Protein AF-0000000087188095 (afdb_homodimer)

pLDDT: mean 81.08, std 17.06, range [20.14, 97.31]

Solvent-accessible surface area (backbone atoms only — not comparable to full-atom values): 29429 Å² total; per-residue (Å²): 115,52,36,64,60,41,27,48,55,49,52,58,40,31,33,70,36,54,30,59,81,75,75,38,72,69,64,67,60,100,71,75,68,60,74,19,44,49,57,60,53,50,11,58,77,67,73,46,59,82,58,52,44,48,28,51,37,66,54,68,40,81,69,65,54,66,68,58,52,48,52,50,35,56,74,51,63,51,51,50,60,52,43,34,49,51,24,37,37,60,65,69,36,66,58,95,58,65,79,45,58,56,45,58,49,39,41,40,52,45,46,42,55,52,36,62,30,34,73,43,29,26,37,30,24,39,67,74,30,34,56,72,45,65,19,72,55,41,41,48,40,35,80,85,62,60,72,64,64,32,54,60,51,35,66,72,66,36,70,66,30,56,63,30,33,38,54,31,76,76,61,42,40,51,47,49,48,22,48,52,52,52,45,40,69,68,39,74,80,39,62,69,49,50,52,45,50,54,53,37,58,68,33,85,65,54,11,60,48,53,71,72,51,44,55,84,41,79,73,54,46,41,47,71,41,47,31,33,31,57,80,73,39,55,20,34,26,27,37,40,48,23,27,35,62,59,39,77,67,19,36,36,40,37,35,48,74,41,74,42,91,73,73,81,78,82,52,84,69,78,76,64,85,121,115,50,38,65,60,40,27,49,55,49,52,58,39,31,33,70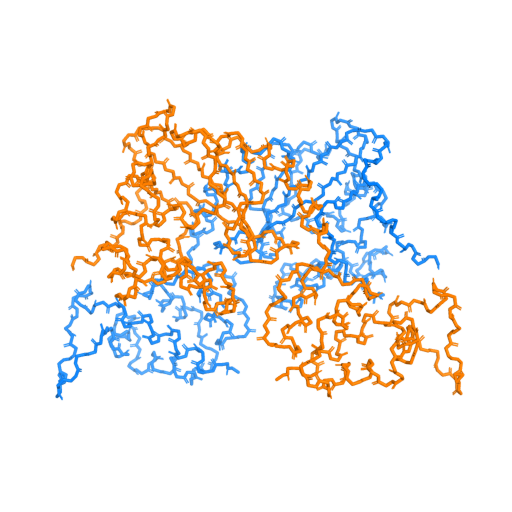,37,54,30,57,80,73,77,38,75,67,63,68,60,102,72,74,67,60,77,21,44,49,56,60,54,49,13,57,77,66,72,45,60,83,59,53,45,49,28,52,36,65,55,68,40,81,68,66,54,66,68,57,53,48,52,50,34,57,75,51,61,51,50,50,61,52,42,34,47,52,25,38,38,61,64,68,37,69,58,94,60,66,80,46,60,57,45,58,49,43,41,36,51,46,48,40,55,52,37,62,29,34,74,44,29,24,38,30,23,39,67,74,30,34,54,73,46,65,20,71,56,41,41,48,41,35,80,85,61,61,72,65,65,31,53,60,51,34,66,70,65,36,71,66,31,56,62,29,33,39,54,31,77,76,63,41,41,52,47,49,48,24,48,54,52,51,45,40,68,70,38,73,83,41,64,67,49,48,51,44,51,53,55,36,59,67,32,86,64,52,12,60,48,53,69,73,51,50,56,81,40,78,72,53,47,39,47,71,42,47,32,32,32,57,81,74,40,53,19,34,27,26,37,39,48,24,28,36,62,58,39,77,68,18,36,37,40,37,35,49,75,41,73,42,89,72,73,80,77,82,52,86,68,76,78,65,84,119

Organism: Streptomyces mobaraensis (NCBI:txid35621)

Radius of gyration: 25.19 Å; Cα contacts (8 Å, |Δi|>4): 922; chains: 2; bounding box: 57×77×53 Å

Structure (mmCIF, N/CA/C/O backbone):
data_AF-0000000087188095-model_v1
#
loop_
_entity.id
_entity.type
_entity.pdbx_description
1 polymer 'Helix-turn-helix domain-containing protein'
#
loop_
_atom_site.group_PDB
_atom_site.id
_atom_site.type_symbol
_atom_site.label_atom_id
_atom_site.label_alt_id
_atom_site.label_comp_id
_atom_site.label_asym_id
_atom_site.label_entity_id
_atom_site.label_seq_id
_atom_site.pdbx_PDB_ins_code
_atom_site.Cartn_x
_atom_site.Cartn_y
_atom_site.Cartn_z
_atom_site.occupancy
_atom_site.B_iso_or_equiv
_atom_site.auth_seq_id
_atom_site.auth_comp_id
_atom_site.auth_asym_id
_atom_site.auth_atom_id
_atom_site.pdbx_PDB_model_num
ATOM 1 N N . MET A 1 1 ? -26.609 0.794 -3.221 1 51.75 1 MET A N 1
ATOM 2 C CA . MET A 1 1 ? -25.969 2.109 -3.248 1 51.75 1 MET A CA 1
ATOM 3 C C . MET A 1 1 ? -25.844 2.68 -1.841 1 51.75 1 MET A C 1
ATOM 5 O O . MET A 1 1 ? -26.781 2.639 -1.06 1 51.75 1 MET A O 1
ATOM 9 N N . ASP A 1 2 ? -24.75 2.74 -1.263 1 64 2 ASP A N 1
ATOM 10 C CA . ASP A 1 2 ? -24.688 3.281 0.091 1 64 2 ASP A CA 1
ATOM 11 C C . ASP A 1 2 ? -24.953 4.785 0.093 1 64 2 ASP A C 1
ATOM 13 O O . ASP A 1 2 ? -24.016 5.582 0.139 1 64 2 ASP A O 1
ATOM 17 N N . LYS A 1 3 ? -26.234 5.16 -0.01 1 77.69 3 LYS A N 1
ATOM 18 C CA . LYS A 1 3 ? -26.703 6.539 -0.103 1 77.69 3 LYS A CA 1
ATOM 19 C C . LYS A 1 3 ? -26.266 7.355 1.108 1 77.69 3 LYS A C 1
ATOM 21 O O . LYS A 1 3 ? -25.859 8.516 0.97 1 77.69 3 LYS A O 1
ATOM 26 N N . GLY A 1 4 ? -26.344 6.625 2.184 1 79.69 4 GLY A N 1
ATOM 27 C CA . GLY A 1 4 ? -25.938 7.301 3.406 1 79.69 4 GLY A CA 1
ATOM 28 C C . GLY A 1 4 ? -24.469 7.68 3.424 1 79.69 4 GLY A C 1
ATOM 29 O O . GLY A 1 4 ? -24.125 8.789 3.811 1 79.69 4 GLY A O 1
ATOM 30 N N . ALA A 1 5 ? -23.703 6.762 3.039 1 77.5 5 ALA A N 1
ATOM 31 C CA . ALA A 1 5 ? -22.266 7.012 3.004 1 77.5 5 ALA A CA 1
ATOM 32 C C . ALA A 1 5 ? -21.922 8.109 1.997 1 77.5 5 ALA A C 1
ATOM 34 O O . ALA A 1 5 ? -21.062 8.953 2.256 1 77.5 5 ALA A O 1
ATOM 35 N N . LEU A 1 6 ? -22.609 8.07 0.875 1 87 6 LEU A N 1
ATOM 36 C CA . LEU A 1 6 ? -22.406 9.086 -0.149 1 87 6 LEU A CA 1
ATOM 37 C C . LEU A 1 6 ? -22.766 10.469 0.388 1 87 6 LEU A C 1
ATOM 39 O O . LEU A 1 6 ? -21.984 11.414 0.26 1 87 6 LEU A O 1
ATOM 43 N N . GLN A 1 7 ? -23.906 10.539 0.985 1 87.25 7 GLN A N 1
ATOM 44 C CA . GLN A 1 7 ? -24.391 11.805 1.529 1 87.25 7 GLN A CA 1
ATOM 45 C C . GLN A 1 7 ? -23.453 12.344 2.598 1 87.25 7 GLN A C 1
ATOM 47 O O . GLN A 1 7 ? -23.156 13.539 2.629 1 87.25 7 GLN A O 1
ATOM 52 N N . TRP A 1 8 ? -23.031 11.477 3.359 1 80 8 TRP A N 1
ATOM 53 C CA . TRP A 1 8 ? -22.109 11.875 4.41 1 80 8 TRP A CA 1
ATOM 54 C C . TRP A 1 8 ? -20.812 12.43 3.816 1 80 8 TRP A C 1
ATOM 56 O O . TRP A 1 8 ? -20.359 13.508 4.211 1 80 8 TRP A O 1
ATOM 66 N N . LEU A 1 9 ? -20.266 11.766 2.895 1 83.88 9 LEU A N 1
ATOM 67 C CA . LEU A 1 9 ? -19.016 12.172 2.262 1 83.88 9 LEU A CA 1
ATOM 68 C C . LEU A 1 9 ? -19.156 13.555 1.626 1 83.88 9 LEU A C 1
ATOM 70 O O . LEU A 1 9 ? -18.328 14.438 1.854 1 83.88 9 LEU A O 1
ATOM 74 N N . LEU A 1 10 ? -20.188 13.742 0.875 1 91.31 10 LEU A N 1
ATOM 75 C CA . LEU A 1 10 ? -20.391 14.977 0.12 1 91.31 10 LEU A CA 1
ATOM 76 C C . LEU A 1 10 ? -20.734 16.125 1.051 1 91.31 10 LEU A C 1
ATOM 78 O O . LEU A 1 10 ? -20.188 17.234 0.904 1 91.31 10 LEU A O 1
ATOM 82 N N . ARG A 1 11 ? -21.516 15.875 2.055 1 85.94 11 ARG A N 1
ATOM 83 C CA . ARG A 1 11 ? -21.922 16.906 3.002 1 85.94 11 ARG A CA 1
ATOM 84 C C . ARG A 1 11 ? -20.734 17.375 3.838 1 85.94 11 ARG A C 1
ATOM 86 O O . ARG A 1 11 ? -20.547 18.578 4.047 1 85.94 11 ARG A O 1
ATOM 93 N N . GLU A 1 12 ? -20 16.453 4.262 1 79.38 12 GLU A N 1
ATOM 94 C CA . GLU A 1 12 ? -18.844 16.781 5.082 1 79.38 12 GLU A CA 1
ATOM 95 C C . GLU A 1 12 ? -17.844 17.625 4.305 1 79.38 12 GLU A C 1
ATOM 97 O O . GLU A 1 12 ? -17.25 18.562 4.852 1 79.38 12 GLU A O 1
ATOM 102 N N . ARG A 1 13 ? -17.734 17.312 3.07 1 84.44 13 ARG A N 1
ATOM 103 C CA . ARG A 1 13 ? -16.734 18 2.271 1 84.44 13 ARG A CA 1
ATOM 104 C C . ARG A 1 13 ? -17.203 19.391 1.873 1 84.44 13 ARG A C 1
ATOM 106 O O . ARG A 1 13 ? -16.422 20.344 1.879 1 84.44 13 ARG A O 1
ATOM 113 N N . ARG A 1 14 ? -18.406 19.5 1.508 1 88.25 14 ARG A N 1
ATOM 114 C CA . ARG A 1 14 ? -18.828 20.844 1.085 1 88.25 14 ARG A CA 1
ATOM 115 C C . ARG A 1 14 ? -18.922 21.781 2.275 1 88.25 14 ARG A C 1
ATOM 117 O O . ARG A 1 14 ? -18.766 23 2.121 1 88.25 14 ARG A O 1
ATOM 124 N N . ALA A 1 15 ? -19.047 21.219 3.508 1 81.12 15 ALA A N 1
ATOM 125 C CA . ALA A 1 15 ? -19.109 22.031 4.719 1 81.12 15 ALA A CA 1
ATOM 126 C C . ALA A 1 15 ? -17.75 22.672 5.012 1 81.12 15 ALA A C 1
ATOM 128 O O . ALA A 1 15 ? -17.688 23.688 5.711 1 81.12 15 ALA A O 1
ATOM 129 N N . LEU A 1 16 ? -16.781 22.156 4.41 1 78.31 16 LEU A N 1
ATOM 130 C CA . LEU A 1 16 ? -15.422 22.625 4.684 1 78.31 16 LEU A CA 1
ATOM 131 C C . LEU A 1 16 ? -15.047 23.766 3.738 1 78.31 16 LEU A C 1
ATOM 133 O O . LEU A 1 16 ? -14.016 24.406 3.922 1 78.31 16 LEU A O 1
ATOM 137 N N . ILE A 1 17 ? -15.844 23.953 2.789 1 79.94 17 ILE A N 1
ATOM 138 C CA . ILE A 1 17 ? -15.492 24.953 1.784 1 79.94 17 ILE A CA 1
ATOM 139 C C . ILE A 1 17 ? -16.266 26.234 2.055 1 79.94 17 ILE A C 1
ATOM 141 O O . ILE A 1 17 ? -17.5 26.25 2.021 1 79.94 17 ILE A O 1
ATOM 145 N N . ALA A 1 18 ? -15.492 27.234 2.332 1 80.5 18 ALA A N 1
ATOM 146 C CA . ALA A 1 18 ? -16.109 28.547 2.566 1 80.5 18 ALA A CA 1
ATOM 147 C C . ALA A 1 18 ? -16.625 29.156 1.265 1 80.5 18 ALA A C 1
ATOM 149 O O . ALA A 1 18 ? -15.867 29.281 0.296 1 80.5 18 ALA A O 1
ATOM 150 N N . PRO A 1 19 ? -17.859 29.469 1.243 1 81.31 19 PRO A N 1
ATOM 151 C CA . PRO A 1 19 ? -18.422 30.062 0.023 1 81.31 19 PRO A CA 1
ATOM 152 C C . PRO A 1 19 ? -17.641 31.297 -0.438 1 81.31 19 PRO A C 1
ATOM 154 O O . PRO A 1 19 ? -17.516 31.547 -1.642 1 81.31 19 PRO A O 1
ATOM 157 N N . GLU A 1 20 ? -17.062 31.984 0.55 1 79.31 20 GLU A N 1
ATOM 158 C CA . GLU A 1 20 ? -16.344 33.219 0.261 1 79.31 20 GLU A CA 1
ATOM 159 C C . GLU A 1 20 ? -15.117 32.938 -0.611 1 79.31 20 GLU A C 1
ATOM 161 O O . GLU A 1 20 ? -14.664 33.844 -1.347 1 79.31 20 GLU A O 1
ATOM 166 N N . GLU A 1 21 ? -14.641 31.766 -0.511 1 76.56 21 GLU A N 1
ATOM 167 C CA . GLU A 1 21 ? -13.492 31.391 -1.329 1 76.56 21 GLU A CA 1
ATOM 168 C C . GLU A 1 21 ? -13.828 31.453 -2.816 1 76.56 21 GLU A C 1
ATOM 170 O O . GLU A 1 21 ? -12.938 31.594 -3.654 1 76.56 21 GLU A O 1
ATOM 175 N N . TYR A 1 22 ? -15.016 31.391 -3.135 1 81.25 22 TYR A N 1
ATOM 176 C CA . TYR A 1 22 ? -15.461 31.391 -4.527 1 81.25 22 TYR A CA 1
ATOM 177 C C . TYR A 1 22 ? -16.297 32.625 -4.832 1 81.25 22 TYR A C 1
ATOM 179 O O . TYR A 1 22 ? -17.047 32.656 -5.812 1 81.25 22 TYR A O 1
ATOM 187 N N . GLY A 1 23 ? -16.156 33.625 -3.828 1 77.88 23 GLY A N 1
ATOM 188 C CA . GLY A 1 23 ? -16.844 34.875 -4.039 1 77.88 23 GLY A CA 1
ATOM 189 C C . GLY A 1 23 ? -18.344 34.781 -3.775 1 77.88 23 GLY A C 1
ATOM 190 O O . GLY A 1 23 ? -19.109 35.625 -4.25 1 77.88 23 GLY A O 1
ATOM 191 N N . LEU A 1 24 ? -18.734 33.688 -3.188 1 83 24 LEU A N 1
ATOM 192 C CA . LEU A 1 24 ? -20.156 33.5 -2.891 1 83 24 LEU A CA 1
ATOM 193 C C . LEU A 1 24 ? -20.453 33.906 -1.453 1 83 24 LEU A C 1
ATOM 195 O O . LEU A 1 24 ? -19.562 34 -0.617 1 83 24 LEU A O 1
ATOM 199 N N . SER A 1 25 ? -21.688 34.312 -1.247 1 78.44 25 SER A N 1
ATOM 200 C CA . SER A 1 25 ? -22.125 34.75 0.077 1 78.44 25 SER A CA 1
ATOM 201 C C . SER A 1 25 ? -22.609 33.562 0.917 1 78.44 25 SER A C 1
ATOM 203 O O . SER A 1 25 ? -23.156 32.594 0.384 1 78.44 25 SER A O 1
ATOM 205 N N . ARG A 1 26 ? -22.25 33.469 2.025 1 75.5 26 ARG A N 1
ATOM 206 C CA . ARG A 1 26 ? -22.812 32.469 2.93 1 75.5 26 ARG A CA 1
ATOM 207 C C . ARG A 1 26 ? -24.312 32.688 3.105 1 75.5 26 ARG A C 1
ATOM 209 O O . ARG A 1 26 ? -24.766 33.812 3.297 1 75.5 26 ARG A O 1
ATOM 216 N N . PRO A 1 27 ? -25.078 31.625 2.584 1 61.25 27 PRO A N 1
ATOM 217 C CA . PRO A 1 27 ? -26.516 31.875 2.691 1 61.25 27 PRO A CA 1
ATOM 218 C C . PRO A 1 27 ? -26.953 32.281 4.105 1 61.25 27 PRO A C 1
ATOM 220 O O . PRO A 1 27 ? -26.391 31.766 5.082 1 61.25 27 PRO A O 1
ATOM 223 N N . SER A 1 28 ? -27.281 33.438 4.215 1 57.59 28 SER A N 1
ATOM 224 C CA . SER A 1 28 ? -27.875 33.938 5.445 1 57.59 28 SER A CA 1
ATOM 225 C C . SER A 1 28 ? -29.328 33.469 5.602 1 57.59 28 SER A C 1
ATOM 227 O O . SER A 1 28 ? -30.188 33.875 4.828 1 57.59 28 SER A O 1
ATOM 229 N N . ARG A 1 29 ? -29.844 32.438 5.184 1 47.81 29 ARG A N 1
ATOM 230 C CA . ARG A 1 29 ? -31.234 32.5 5.605 1 47.81 29 ARG A CA 1
ATOM 231 C C . ARG A 1 29 ? -31.328 32.906 7.078 1 47.81 29 ARG A C 1
ATOM 233 O O . ARG A 1 29 ? -30.328 32.938 7.785 1 47.81 29 ARG A O 1
ATOM 240 N N . GLN A 1 30 ? -32.688 32.594 7.461 1 43.41 30 GLN A N 1
ATOM 241 C CA . GLN A 1 30 ? -33.312 32.812 8.758 1 43.41 30 GLN A CA 1
ATOM 242 C C . GLN A 1 30 ? -32.531 32.125 9.875 1 43.41 30 GLN A C 1
ATOM 244 O O . GLN A 1 30 ? -33.094 31.281 10.586 1 43.41 30 GLN A O 1
ATOM 249 N N . GLY A 1 31 ? -31.188 32.312 10.055 1 48.5 31 GLY A N 1
ATOM 250 C CA . GLY A 1 31 ? -30.438 32.125 11.297 1 48.5 31 GLY A CA 1
ATOM 251 C C . GLY A 1 31 ? -29.25 31.203 11.141 1 48.5 31 GLY A C 1
ATOM 252 O O . GLY A 1 31 ? -28.203 31.406 11.766 1 48.5 31 GLY A O 1
ATOM 253 N N . ARG A 1 32 ? -29.359 29.859 10.75 1 51.22 32 ARG A N 1
ATOM 254 C CA . ARG A 1 32 ? -28.266 28.953 11.047 1 51.22 32 ARG A CA 1
ATOM 255 C C . ARG A 1 32 ? -27.266 28.906 9.906 1 51.22 32 ARG A C 1
ATOM 257 O O . ARG A 1 32 ? -27.625 28.641 8.758 1 51.22 32 ARG A O 1
ATOM 264 N N . ARG A 1 33 ? -26.125 29.562 9.883 1 54.19 33 ARG A N 1
ATOM 265 C CA . ARG A 1 33 ? -24.969 29.641 8.984 1 54.19 33 ARG A CA 1
ATOM 266 C C . ARG A 1 33 ? -24.516 28.266 8.539 1 54.19 33 ARG A C 1
ATOM 268 O O . ARG A 1 33 ? -24.281 27.375 9.375 1 54.19 33 ARG A O 1
ATOM 275 N N . ALA A 1 34 ? -24.719 28.016 7.32 1 61.31 34 ALA A N 1
ATOM 276 C CA . ALA A 1 34 ? -24.203 26.75 6.816 1 61.31 34 ALA A CA 1
ATOM 277 C C . ALA A 1 34 ? -22.672 26.688 6.922 1 61.31 34 ALA A C 1
ATOM 279 O O . ALA A 1 34 ? -21.984 27.656 6.598 1 61.31 34 ALA A O 1
ATOM 280 N N . PRO A 1 35 ? -22.234 25.688 7.5 1 73.19 35 PRO A N 1
ATOM 281 C CA . PRO A 1 35 ? -20.797 25.625 7.789 1 73.19 35 PRO A CA 1
ATOM 282 C C . PRO A 1 35 ? -19.938 25.734 6.531 1 73.19 35 PRO A C 1
ATOM 284 O O . PRO A 1 35 ? -18.797 26.203 6.598 1 73.19 35 PRO A O 1
ATOM 287 N N . GLY A 1 36 ? -20.688 25.531 5.301 1 85.75 36 GLY A N 1
ATOM 288 C CA . GLY A 1 36 ? -19.922 25.562 4.062 1 85.75 36 GLY A CA 1
ATOM 289 C C . GLY A 1 36 ? -20.781 25.797 2.836 1 85.75 36 GLY A C 1
ATOM 290 O O . GLY A 1 36 ? -21.781 26.516 2.904 1 85.75 36 GLY A O 1
ATOM 291 N N . LEU A 1 37 ? -20.406 25.359 1.711 1 88.81 37 LEU A N 1
ATOM 292 C CA . LEU A 1 37 ? -21.141 25.531 0.464 1 88.81 37 LEU A CA 1
ATOM 293 C C . LEU A 1 37 ? -22.516 24.875 0.546 1 88.81 37 LEU A C 1
ATOM 295 O O . LEU A 1 37 ? -22.641 23.766 1.068 1 88.81 37 LEU A O 1
ATOM 299 N N . THR A 1 38 ? -23.531 25.625 0.16 1 88.44 38 THR A N 1
ATOM 300 C CA . THR A 1 38 ? -24.844 25.016 0.019 1 88.44 38 THR A CA 1
ATOM 301 C C . THR A 1 38 ? -24.938 24.219 -1.273 1 88.44 38 THR A C 1
ATOM 303 O O . THR A 1 38 ? -24.094 24.359 -2.164 1 88.44 38 THR A O 1
ATOM 306 N N . GLN A 1 39 ? -25.922 23.391 -1.352 1 92.31 39 GLN A N 1
ATOM 307 C CA . GLN A 1 39 ? -26.109 22.562 -2.541 1 92.31 39 GLN A CA 1
ATOM 308 C C . GLN A 1 39 ? -26.359 23.438 -3.775 1 92.31 39 GLN A C 1
ATOM 310 O O . GLN A 1 39 ? -25.828 23.141 -4.855 1 92.31 39 GLN A O 1
ATOM 315 N N . SER A 1 40 ? -27.031 24.484 -3.516 1 91 40 SER A N 1
ATOM 316 C CA . SER A 1 40 ? -27.344 25.391 -4.617 1 91 40 SER A CA 1
ATOM 317 C C . SER A 1 40 ? -26.094 26.125 -5.098 1 91 40 SER A C 1
ATOM 319 O O . SER A 1 40 ? -25.922 26.344 -6.297 1 91 40 SER A O 1
ATOM 321 N N . GLN A 1 41 ? -25.312 26.484 -4.223 1 91.88 41 GLN A N 1
ATOM 322 C CA . GLN A 1 41 ? -24.062 27.156 -4.57 1 91.88 41 GLN A CA 1
ATOM 323 C C . GLN A 1 41 ? -23.141 26.25 -5.371 1 91.88 41 GLN A C 1
ATOM 325 O O . GLN A 1 41 ? -22.422 26.703 -6.262 1 91.88 41 GLN A O 1
ATOM 330 N N . ILE A 1 42 ? -23.156 24.969 -5.082 1 93.19 42 ILE A N 1
ATOM 331 C CA . ILE A 1 42 ? -22.359 24.016 -5.844 1 93.19 42 ILE A CA 1
ATOM 332 C C . ILE A 1 42 ? -22.875 23.938 -7.277 1 93.19 42 ILE A C 1
ATOM 334 O O . ILE A 1 42 ? -22.094 23.984 -8.234 1 93.19 42 ILE A O 1
ATOM 338 N N . ASP A 1 43 ? -24.156 23.844 -7.441 1 93.12 43 ASP A N 1
ATOM 339 C CA . ASP A 1 43 ? -24.734 23.859 -8.781 1 93.12 43 ASP A CA 1
ATOM 340 C C . ASP A 1 43 ? -24.328 25.109 -9.547 1 93.12 43 ASP A C 1
ATOM 342 O O . ASP A 1 43 ? -24 25.047 -10.734 1 93.12 43 ASP A O 1
ATOM 346 N N . GLN A 1 44 ? -24.344 26.219 -8.836 1 89.12 44 GLN A N 1
ATOM 347 C CA . GLN A 1 44 ? -23.938 27.5 -9.438 1 89.12 44 GLN A CA 1
ATOM 348 C C . GLN A 1 44 ? -22.484 27.469 -9.875 1 89.12 44 GLN A C 1
ATOM 350 O O . GLN A 1 44 ? -22.172 27.828 -11.016 1 89.12 44 GLN A O 1
ATOM 355 N N . LEU A 1 45 ? -21.641 27.062 -9.023 1 90.31 45 LEU A N 1
ATOM 356 C CA . LEU A 1 45 ? -20.203 27.047 -9.281 1 90.31 45 LEU A CA 1
ATOM 357 C C . LEU A 1 45 ? -19.859 26.094 -10.414 1 90.31 45 LEU A C 1
ATOM 359 O O . LEU A 1 45 ? -18.922 26.344 -11.18 1 90.31 45 LEU A O 1
ATOM 363 N N . LEU A 1 46 ? -20.641 25.062 -10.578 1 92.06 46 LEU A N 1
ATOM 364 C CA . LEU A 1 46 ? -20.359 24.031 -11.578 1 92.06 46 LEU A CA 1
ATOM 365 C C . LEU A 1 46 ? -21.156 24.281 -12.852 1 92.06 46 LEU A C 1
ATOM 367 O O . LEU A 1 46 ? -21.078 23.5 -13.797 1 92.06 46 LEU A O 1
ATOM 371 N N . HIS A 1 47 ? -21.891 25.344 -12.828 1 89 47 HIS A N 1
ATOM 372 C CA . HIS A 1 47 ? -22.703 25.703 -13.977 1 89 47 HIS A CA 1
ATOM 373 C C . HIS A 1 47 ? -23.625 24.562 -14.375 1 89 47 HIS A C 1
ATOM 375 O O . HIS A 1 47 ? -23.688 24.188 -15.547 1 89 47 HIS A O 1
ATOM 381 N N . ARG A 1 48 ? -24.203 24.047 -13.367 1 91.75 48 ARG A N 1
ATOM 382 C CA . ARG A 1 48 ? -25.188 22.984 -13.578 1 91.75 48 ARG A CA 1
ATOM 383 C C . ARG A 1 48 ? -26.594 23.484 -13.25 1 91.75 48 ARG A C 1
ATOM 385 O O . ARG A 1 48 ? -26.75 24.516 -12.594 1 91.75 48 ARG A O 1
ATOM 392 N N . THR A 1 49 ? -27.5 22.719 -13.672 1 91.81 49 THR A N 1
ATOM 393 C CA . THR A 1 49 ? -28.891 23.016 -13.359 1 91.81 49 THR A CA 1
ATOM 394 C C . THR A 1 49 ? -29.141 22.906 -11.859 1 91.81 49 THR A C 1
ATOM 396 O O . THR A 1 49 ? -28.609 22 -11.203 1 91.81 49 THR A O 1
ATOM 399 N N . HIS A 1 50 ? -29.953 23.891 -11.398 1 91.5 50 HIS A N 1
ATOM 400 C CA . HIS A 1 50 ? -30.312 23.875 -9.977 1 91.5 50 HIS A CA 1
ATOM 401 C C . HIS A 1 50 ? -30.906 22.531 -9.586 1 91.5 50 HIS A C 1
ATOM 403 O O . HIS A 1 50 ? -31.75 21.984 -10.297 1 91.5 50 HIS A O 1
ATOM 409 N N . GLY A 1 51 ? -30.422 21.953 -8.523 1 93.69 51 GLY A N 1
ATOM 410 C CA . GLY A 1 51 ? -30.938 20.688 -8.031 1 93.69 51 GLY A CA 1
ATOM 411 C C . GLY A 1 51 ? -30.078 19.5 -8.43 1 93.69 51 GLY A C 1
ATOM 412 O O . GLY A 1 51 ? -30.25 18.406 -7.902 1 93.69 51 GLY A O 1
ATOM 413 N N . THR A 1 52 ? -29.156 19.719 -9.375 1 94.56 52 THR A N 1
ATOM 414 C CA . THR A 1 52 ? -28.312 18.641 -9.859 1 94.56 52 THR A CA 1
ATOM 415 C C . THR A 1 52 ? -27.484 18.047 -8.727 1 94.56 52 THR A C 1
ATOM 417 O O . THR A 1 52 ? -27.453 16.828 -8.547 1 94.56 52 THR A O 1
ATOM 420 N N . TYR A 1 53 ? -26.828 18.875 -7.926 1 95.44 53 TYR A N 1
ATOM 421 C CA . TYR A 1 53 ? -25.984 18.391 -6.84 1 95.44 53 TYR A CA 1
ATOM 422 C C . TYR A 1 53 ? -26.812 17.75 -5.746 1 95.44 53 TYR A C 1
ATOM 424 O O . TYR A 1 53 ? -26.391 16.75 -5.141 1 95.44 53 TYR A O 1
ATOM 432 N N . ASN A 1 54 ? -27.938 18.328 -5.465 1 94.31 54 ASN A N 1
ATOM 433 C CA . ASN A 1 54 ? -28.828 17.719 -4.48 1 94.31 54 ASN A CA 1
ATOM 434 C C . ASN A 1 54 ? -29.156 16.266 -4.844 1 94.31 54 ASN A C 1
ATOM 436 O O . ASN A 1 54 ? -29.125 15.383 -3.986 1 94.31 54 ASN A O 1
ATOM 440 N N . ARG A 1 55 ? -29.438 16.031 -6.109 1 94.75 55 ARG A N 1
ATOM 441 C CA . ARG A 1 55 ? -29.719 14.672 -6.57 1 94.75 55 ARG A CA 1
ATOM 442 C C . ARG A 1 55 ? -28.516 13.766 -6.383 1 94.75 55 ARG A C 1
ATOM 444 O O . ARG A 1 55 ? -28.656 12.594 -6.02 1 94.75 55 ARG A O 1
ATOM 451 N N . LEU A 1 56 ? -27.359 14.289 -6.625 1 94.19 56 LEU A N 1
ATOM 452 C CA . LEU A 1 56 ? -26.141 13.508 -6.445 1 94.19 56 LEU A CA 1
ATOM 453 C C . LEU A 1 56 ? -25.906 13.195 -4.973 1 94.19 56 LEU A C 1
ATOM 455 O O . LEU A 1 56 ? -25.703 12.039 -4.602 1 94.19 56 LEU A O 1
ATOM 459 N N . GLU A 1 57 ? -25.969 14.273 -4.133 1 93.94 57 GLU A N 1
ATOM 460 C CA . GLU A 1 57 ? -25.641 14.156 -2.717 1 93.94 57 GLU A CA 1
ATOM 461 C C . GLU A 1 57 ? -26.609 13.227 -1.993 1 93.94 57 GLU A C 1
ATOM 463 O O . GLU A 1 57 ? -26.219 12.508 -1.068 1 93.94 57 GLU A O 1
ATOM 468 N N . THR A 1 58 ? -27.859 13.203 -2.414 1 91 58 THR A N 1
ATOM 469 C CA . THR A 1 58 ? -28.891 12.406 -1.743 1 91 58 THR A CA 1
ATOM 470 C C . THR A 1 58 ? -28.984 11.016 -2.359 1 91 58 THR A C 1
ATOM 472 O O . THR A 1 58 ? -29.797 10.195 -1.926 1 91 58 THR A O 1
ATOM 475 N N . GLY A 1 59 ? -28.141 10.75 -3.406 1 89.94 59 GLY A N 1
ATOM 476 C CA . GLY A 1 59 ? -28.109 9.438 -4.031 1 89.94 59 GLY A CA 1
ATOM 477 C C . GLY A 1 59 ? -29.266 9.195 -4.977 1 89.94 59 GLY A C 1
ATOM 478 O O . GLY A 1 59 ? -29.594 8.047 -5.285 1 89.94 59 GLY A O 1
ATOM 479 N N . ASN A 1 60 ? -29.906 10.25 -5.359 1 89.69 60 ASN A N 1
ATOM 480 C CA . ASN A 1 60 ? -31.078 10.141 -6.227 1 89.69 60 ASN A CA 1
ATOM 481 C C . ASN A 1 60 ? -30.734 10.453 -7.68 1 89.69 60 ASN A C 1
ATOM 483 O O . ASN A 1 60 ? -31.609 10.758 -8.484 1 89.69 60 ASN A O 1
ATOM 487 N N . TYR A 1 61 ? -29.484 10.492 -8.047 1 88.06 61 TYR A N 1
ATOM 488 C CA . TYR A 1 61 ? -28.984 10.633 -9.406 1 88.06 61 TYR A CA 1
ATOM 489 C C . TYR A 1 61 ? -28.516 9.297 -9.961 1 88.06 61 TYR A C 1
ATOM 491 O O . TYR A 1 61 ? -27.391 8.859 -9.688 1 88.06 61 TYR A O 1
ATOM 499 N N . PRO A 1 62 ? -29.516 8.672 -10.625 1 83.25 62 PRO A N 1
ATOM 500 C CA . PRO A 1 62 ? -29.094 7.402 -11.219 1 83.25 62 PRO A CA 1
ATOM 501 C C . PRO A 1 62 ? -27.984 7.57 -12.266 1 83.25 62 PRO A C 1
ATOM 503 O O . PRO A 1 62 ? -28.094 8.43 -13.141 1 83.25 62 PRO A O 1
ATOM 506 N N . ASN A 1 63 ? -26.891 6.855 -12.18 1 86.31 63 ASN A N 1
ATOM 507 C CA . ASN A 1 63 ? -25.766 6.816 -13.117 1 86.31 63 ASN A CA 1
ATOM 508 C C . ASN A 1 63 ? -25.25 8.219 -13.43 1 86.31 63 ASN A C 1
ATOM 510 O O . ASN A 1 63 ? -25.312 8.664 -14.578 1 86.31 63 ASN A O 1
ATOM 514 N N . PRO A 1 64 ? -24.922 9.039 -12.445 1 91.31 64 PRO A N 1
ATOM 515 C CA . PRO A 1 64 ? -24.375 10.367 -12.719 1 91.31 64 PR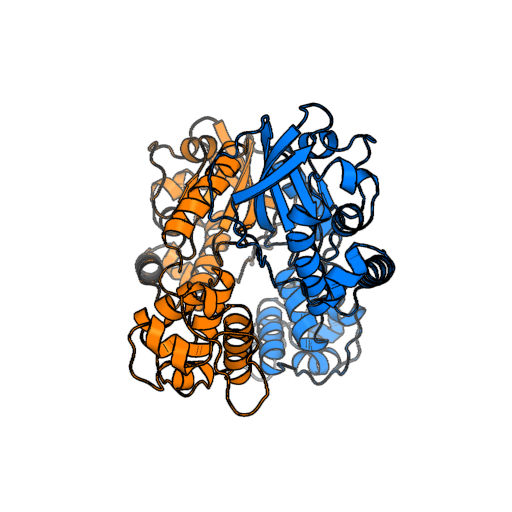O A CA 1
ATOM 516 C C . PRO A 1 64 ? -23.25 10.344 -13.734 1 91.31 64 PRO A C 1
ATOM 518 O O . PRO A 1 64 ? -22.438 9.422 -13.742 1 91.31 64 PRO A O 1
ATOM 521 N N . PRO A 1 65 ? -23.266 11.328 -14.656 1 87.69 65 PRO A N 1
ATOM 522 C CA . PRO A 1 65 ? -22.188 11.391 -15.648 1 87.69 65 PRO A CA 1
ATOM 523 C C . PRO A 1 65 ? -20.812 11.609 -15.016 1 87.69 65 PRO A C 1
ATOM 525 O O . PRO A 1 65 ? -20.703 12.25 -13.969 1 87.69 65 PRO A O 1
ATOM 528 N N . GLU A 1 66 ? -19.812 11.172 -15.711 1 83.56 66 GLU A N 1
ATOM 529 C CA . GLU A 1 66 ? -18.438 11.273 -15.203 1 83.56 66 GLU A CA 1
ATOM 530 C C . GLU A 1 66 ? -18.031 12.734 -15.023 1 83.56 66 GLU A C 1
ATOM 532 O O . GLU A 1 66 ? -17.328 13.07 -14.062 1 83.56 66 GLU A O 1
ATOM 537 N N . ASP A 1 67 ? -18.438 13.516 -15.977 1 83.38 67 ASP A N 1
ATOM 538 C CA . ASP A 1 67 ? -18.031 14.914 -15.898 1 83.38 67 ASP A CA 1
ATOM 539 C C . ASP A 1 67 ? -18.594 15.586 -14.656 1 83.38 67 ASP A C 1
ATOM 541 O O . ASP A 1 67 ? -17.922 16.391 -14.016 1 83.38 67 ASP A O 1
ATOM 545 N N . LEU A 1 68 ? -19.828 15.25 -14.242 1 92.06 68 LEU A N 1
ATOM 546 C CA . LEU A 1 68 ? -20.391 15.781 -13.008 1 92.06 68 LEU A CA 1
ATOM 547 C C . LEU A 1 68 ? -19.594 15.312 -11.797 1 92.06 68 LEU A C 1
ATOM 549 O O . LEU A 1 68 ? -19.234 16.109 -10.93 1 92.06 68 LEU A O 1
ATOM 553 N N . LEU A 1 69 ? -19.297 14.008 -11.805 1 91.19 69 LEU A N 1
ATOM 554 C CA . LEU A 1 69 ? -18.547 13.453 -10.68 1 91.19 69 LEU A CA 1
ATOM 555 C C . LEU A 1 69 ? -17.172 14.117 -10.555 1 91.19 69 LEU A C 1
ATOM 557 O O . LEU A 1 69 ? -16.75 14.469 -9.453 1 91.19 69 LEU A O 1
ATOM 561 N N . ARG A 1 70 ? -16.547 14.289 -11.641 1 85.44 70 ARG A N 1
ATOM 562 C CA . ARG A 1 70 ? -15.219 14.898 -11.648 1 85.44 70 ARG A CA 1
ATOM 563 C C . ARG A 1 70 ? -15.281 16.344 -11.188 1 85.44 70 ARG A C 1
ATOM 565 O O . ARG A 1 70 ? -14.445 16.797 -10.391 1 85.44 70 ARG A O 1
ATOM 572 N N . ASP A 1 71 ? -16.25 17.094 -11.688 1 87.62 71 ASP A N 1
ATOM 573 C CA . ASP A 1 71 ? -16.406 18.5 -11.32 1 87.62 71 ASP A CA 1
ATOM 574 C C . ASP A 1 71 ? -16.656 18.641 -9.82 1 87.62 71 ASP A C 1
ATOM 576 O O . ASP A 1 71 ? -16.062 19.5 -9.172 1 87.62 71 ASP A O 1
ATOM 580 N N . VAL A 1 72 ? -17.484 17.781 -9.336 1 92.75 72 VAL A N 1
ATOM 581 C CA . VAL A 1 72 ? -17.812 17.812 -7.914 1 92.75 72 VAL A CA 1
ATOM 582 C C . VAL A 1 72 ? -16.578 17.453 -7.09 1 92.75 72 VAL A C 1
ATOM 584 O O . VAL A 1 72 ? -16.25 18.141 -6.125 1 92.75 72 VAL A O 1
ATOM 587 N N . ALA A 1 73 ? -15.977 16.406 -7.543 1 88.31 73 ALA A N 1
ATOM 588 C CA . ALA A 1 73 ? -14.797 15.945 -6.816 1 88.31 73 ALA A CA 1
ATOM 589 C C . ALA A 1 73 ? -13.719 17.016 -6.785 1 88.31 73 ALA A C 1
ATOM 591 O O . ALA A 1 73 ? -13.094 17.25 -5.746 1 88.31 73 ALA A O 1
ATOM 592 N N . ARG A 1 74 ? -13.508 17.656 -7.848 1 80.75 74 ARG A N 1
ATOM 593 C CA . ARG A 1 74 ? -12.5 18.703 -7.934 1 80.75 74 ARG A CA 1
ATOM 594 C C . ARG A 1 74 ? -12.891 19.906 -7.078 1 80.75 74 ARG A C 1
ATOM 596 O O . ARG A 1 74 ? -12.055 20.453 -6.352 1 80.75 74 ARG A O 1
ATOM 603 N N . LEU A 1 75 ? -14.133 20.312 -7.195 1 84.44 75 LEU A N 1
ATOM 604 C CA . LEU A 1 75 ? -14.609 21.438 -6.398 1 84.44 75 LEU A CA 1
ATOM 605 C C . LEU A 1 75 ? -14.445 21.156 -4.91 1 84.44 75 LEU A C 1
ATOM 607 O O . LEU A 1 75 ? -14.047 22.047 -4.152 1 84.44 75 LEU A O 1
ATOM 611 N N . LEU A 1 76 ? -14.703 19.906 -4.617 1 86.94 76 LEU A N 1
ATOM 612 C CA . LEU A 1 76 ? -14.664 19.547 -3.203 1 86.94 76 LEU A CA 1
ATOM 613 C C . LEU A 1 76 ? -13.266 19.109 -2.783 1 86.94 76 LEU A C 1
ATOM 615 O O . LEU A 1 76 ? -13.07 18.625 -1.664 1 86.94 76 LEU A O 1
ATOM 619 N N . ALA A 1 77 ? -12.375 19.188 -3.723 1 76.75 77 ALA A N 1
ATOM 620 C CA . ALA A 1 77 ? -10.961 18.891 -3.488 1 76.75 77 ALA A CA 1
ATOM 621 C C . ALA A 1 77 ? -10.773 17.469 -2.98 1 76.75 77 ALA A C 1
ATOM 623 O O . ALA A 1 77 ? -10.062 17.25 -1.993 1 76.75 77 ALA A O 1
ATOM 624 N N . PHE A 1 78 ? -11.422 16.594 -3.732 1 78.25 78 PHE A N 1
ATOM 625 C CA . PHE A 1 78 ? -11.289 15.188 -3.393 1 78.25 78 PHE A CA 1
ATOM 626 C C . PHE A 1 78 ? -9.867 14.695 -3.66 1 78.25 78 PHE A C 1
ATOM 628 O O . PHE A 1 78 ? -9.227 15.133 -4.617 1 78.25 78 PHE A O 1
ATOM 635 N N . ASN A 1 79 ? -9.375 13.836 -2.746 1 64.62 79 ASN A N 1
ATOM 636 C CA . ASN A 1 79 ? -8.211 13.031 -3.096 1 64.62 79 ASN A CA 1
ATOM 637 C C . ASN A 1 79 ? -8.609 11.766 -3.859 1 64.62 79 ASN A C 1
ATOM 639 O O . ASN A 1 79 ? -9.797 11.531 -4.102 1 64.62 79 ASN A O 1
ATOM 643 N N . GLU A 1 80 ? -7.598 11 -4.305 1 66.81 80 GLU A N 1
ATOM 644 C CA . GLU A 1 80 ? -7.875 9.859 -5.168 1 66.81 80 GLU A CA 1
ATOM 645 C C . GLU A 1 80 ? -8.727 8.812 -4.449 1 66.81 80 GLU A C 1
ATOM 647 O O . GLU A 1 80 ? -9.562 8.148 -5.07 1 66.81 80 GLU A O 1
ATOM 652 N N . HIS A 1 81 ? -8.43 8.656 -3.145 1 64 81 HIS A N 1
ATOM 653 C CA . HIS A 1 81 ? -9.25 7.723 -2.373 1 64 81 HIS A CA 1
ATOM 654 C C . HIS A 1 81 ? -10.711 8.164 -2.355 1 64 81 HIS A C 1
ATOM 656 O O . HIS A 1 81 ? -11.609 7.348 -2.568 1 64 81 HIS A O 1
ATOM 662 N N . GLU A 1 82 ? -10.914 9.445 -2.121 1 73.19 82 GLU A N 1
ATOM 663 C CA . GLU A 1 82 ? -12.258 10.008 -2.105 1 73.19 82 GLU A CA 1
ATOM 664 C C . GLU A 1 82 ? -12.906 9.922 -3.482 1 73.19 82 GLU A C 1
ATOM 666 O O . GLU A 1 82 ? -14.117 9.68 -3.594 1 73.19 82 GLU A O 1
ATOM 671 N N . TRP A 1 83 ? -12.047 10.094 -4.426 1 80.06 83 TRP A N 1
ATOM 672 C CA . TRP A 1 83 ? -12.484 9.938 -5.809 1 80.06 83 TRP A CA 1
ATOM 673 C C . TRP A 1 83 ? -12.992 8.523 -6.066 1 80.06 83 TRP A C 1
ATOM 675 O O . TRP A 1 83 ? -14.086 8.336 -6.605 1 80.06 83 TRP A O 1
ATOM 685 N N . SER A 1 84 ? -12.281 7.609 -5.566 1 76 84 SER A N 1
ATOM 686 C CA . SER A 1 84 ? -12.672 6.211 -5.707 1 76 84 SER A CA 1
ATOM 687 C C . SER A 1 84 ? -13.961 5.922 -4.945 1 76 84 SER A C 1
ATOM 689 O O . SER A 1 84 ? -14.828 5.195 -5.438 1 76 84 SER A O 1
ATOM 691 N N . LEU A 1 85 ? -14.039 6.516 -3.744 1 75.31 85 LEU A N 1
ATOM 692 C CA . LEU A 1 85 ? -15.234 6.32 -2.932 1 75.31 85 LEU A CA 1
ATOM 693 C C . LEU A 1 85 ? -16.469 6.902 -3.621 1 75.31 85 LEU A C 1
ATOM 695 O O . LEU A 1 85 ? -17.547 6.293 -3.602 1 75.31 85 LEU A O 1
ATOM 699 N N . LEU A 1 86 ? -16.328 8.031 -4.203 1 86.94 86 LEU A N 1
ATOM 700 C CA . LEU A 1 86 ? -17.438 8.656 -4.91 1 86.94 86 LEU A CA 1
ATOM 701 C C . LEU A 1 86 ? -17.953 7.754 -6.023 1 86.94 86 LEU A C 1
ATOM 703 O O . LEU A 1 86 ? -19.172 7.566 -6.16 1 86.94 86 LEU A O 1
ATOM 707 N N . TRP A 1 87 ? -17.062 7.184 -6.754 1 82.31 87 TRP A N 1
ATOM 708 C CA . TRP A 1 87 ? -17.422 6.285 -7.844 1 82.31 87 TRP A CA 1
ATOM 709 C C . TRP A 1 87 ? -18.078 5.016 -7.305 1 82.31 87 TRP A C 1
ATOM 711 O O . TRP A 1 87 ? -19.078 4.551 -7.844 1 82.31 87 TRP A O 1
ATOM 721 N N . LEU A 1 88 ? -17.5 4.586 -6.281 1 77.56 88 LEU A N 1
ATOM 722 C CA . LEU A 1 88 ? -18.031 3.375 -5.676 1 77.56 88 LEU A CA 1
ATOM 723 C C . LEU A 1 88 ? -19.469 3.604 -5.184 1 77.56 88 LEU A C 1
ATOM 725 O O . LEU A 1 88 ? -20.344 2.773 -5.414 1 77.56 88 LEU A O 1
ATOM 729 N N . TYR A 1 89 ? -19.641 4.711 -4.574 1 81.12 89 TYR A N 1
ATOM 730 C CA . TYR A 1 89 ? -20.938 4.984 -3.955 1 81.12 89 TYR A CA 1
ATOM 731 C C . TYR A 1 89 ? -21.984 5.309 -5.012 1 81.12 89 TYR A C 1
ATOM 733 O O . TYR A 1 89 ? -23.172 5.078 -4.801 1 81.12 89 TYR A O 1
ATOM 741 N N . THR A 1 90 ? -21.578 5.82 -6.113 1 87.25 90 THR A N 1
ATOM 742 C CA . THR A 1 90 ? -22.531 6.301 -7.102 1 87.25 90 THR A CA 1
ATOM 743 C C . THR A 1 90 ? -22.719 5.281 -8.219 1 87.25 90 THR A C 1
ATOM 745 O O . THR A 1 90 ? -23.828 5.051 -8.688 1 87.25 90 THR A O 1
ATOM 748 N N . LEU A 1 91 ? -21.578 4.707 -8.688 1 82.69 91 LEU A N 1
ATOM 749 C CA . LEU A 1 91 ? -21.625 3.91 -9.906 1 82.69 91 LEU A CA 1
ATOM 750 C C . LEU A 1 91 ? -21.219 2.467 -9.633 1 82.69 91 LEU A C 1
ATOM 752 O O . LEU A 1 91 ? -21.188 1.641 -10.547 1 82.69 91 LEU A O 1
ATOM 756 N N . HIS A 1 92 ? -20.844 2.289 -8.422 1 70.62 92 HIS A N 1
ATOM 757 C CA . HIS A 1 92 ? -20.516 0.942 -7.969 1 70.62 92 HIS A CA 1
ATOM 758 C C . HIS A 1 92 ? -19.359 0.359 -8.773 1 70.62 92 HIS A C 1
ATOM 760 O O . HIS A 1 92 ? -19.359 -0.825 -9.109 1 70.62 92 HIS A O 1
ATOM 766 N N . ARG A 1 93 ? -18.5 1.284 -9.117 1 68.69 93 ARG A N 1
ATOM 767 C CA . ARG A 1 93 ? -17.281 0.896 -9.812 1 68.69 93 ARG A CA 1
ATOM 768 C C . ARG A 1 93 ? -16.156 1.902 -9.555 1 68.69 93 ARG A C 1
ATOM 770 O O . ARG A 1 93 ? -16.406 3.004 -9.062 1 68.69 93 ARG A O 1
ATOM 777 N N . ASP A 1 94 ? -14.945 1.558 -9.844 1 67.31 94 ASP A N 1
ATOM 778 C CA . ASP A 1 94 ? -13.805 2.469 -9.734 1 67.31 94 ASP A CA 1
ATOM 779 C C . ASP A 1 94 ? -13.82 3.502 -10.859 1 67.31 94 ASP A C 1
ATOM 781 O O . ASP A 1 94 ? -14.32 3.23 -11.953 1 67.31 94 ASP A O 1
ATOM 785 N N . PRO A 1 95 ? -13.242 4.691 -10.539 1 73.81 95 PRO A N 1
ATOM 786 C CA . PRO A 1 95 ? -13.133 5.668 -11.625 1 73.81 95 PRO A CA 1
ATOM 787 C C . PRO A 1 95 ? -12.234 5.184 -12.758 1 73.81 95 PRO A C 1
ATOM 789 O O . PRO A 1 95 ? -11.227 4.52 -12.516 1 73.81 95 PRO A O 1
ATOM 792 N N . PRO A 1 96 ? -12.727 5.512 -13.945 1 63.47 96 PRO A N 1
ATOM 793 C CA . PRO A 1 96 ? -11.914 5.094 -15.094 1 63.47 96 PRO A CA 1
ATOM 794 C C . PRO A 1 96 ? -10.547 5.777 -15.125 1 63.47 96 PRO A C 1
ATOM 796 O O . PRO A 1 96 ? -9.594 5.23 -15.688 1 63.47 96 PRO A O 1
ATOM 799 N N . THR A 1 97 ? -10.516 7.105 -14.68 1 58.88 97 THR A N 1
ATOM 800 C CA . THR A 1 97 ? -9.305 7.91 -14.641 1 58.88 97 THR A CA 1
ATOM 801 C C . THR A 1 97 ? -9.117 8.547 -13.266 1 58.88 97 THR A C 1
ATOM 803 O O . THR A 1 97 ? -10.094 8.828 -12.57 1 58.88 97 THR A O 1
ATOM 806 N N . PRO A 1 98 ? -7.848 8.664 -12.891 1 60.75 98 PRO A N 1
ATOM 807 C CA . PRO A 1 98 ? -7.652 9.43 -11.648 1 60.75 98 PRO A CA 1
ATOM 808 C C . PRO A 1 98 ? -8.242 10.836 -11.727 1 60.75 98 PRO A C 1
ATOM 810 O O . PRO A 1 98 ? -8.422 11.375 -12.82 1 60.75 98 PRO A O 1
ATOM 813 N N . LEU A 1 99 ? -8.797 11.273 -10.68 1 67.31 99 LEU A N 1
ATOM 814 C CA . LEU A 1 99 ? -9.336 12.625 -10.633 1 67.31 99 LEU A CA 1
ATOM 815 C C . LEU A 1 99 ? -8.281 13.648 -11.039 1 67.31 99 LEU A C 1
ATOM 817 O O . LEU A 1 99 ? -8.578 14.594 -11.781 1 67.31 99 LEU A O 1
ATOM 821 N N . HIS A 1 100 ? -7.25 13.562 -10.539 1 50.62 100 HIS A N 1
ATOM 822 C CA . HIS A 1 100 ? -6.129 14.445 -10.852 1 50.62 100 HIS A CA 1
ATOM 823 C C . HIS A 1 100 ? -5.117 13.75 -11.758 1 50.62 100 HIS A C 1
ATOM 825 O O . HIS A 1 100 ? -4.297 12.961 -11.281 1 50.62 100 HIS A O 1
ATOM 831 N N . PRO A 1 101 ? -5.582 13.812 -13.078 1 44.53 101 PRO A N 1
ATOM 832 C CA . PRO A 1 101 ? -4.656 13.148 -14 1 44.53 101 PRO A CA 1
ATOM 833 C C . PRO A 1 101 ? -3.191 13.336 -13.602 1 44.53 101 PRO A C 1
ATOM 835 O O . PRO A 1 101 ? -2.365 12.453 -13.844 1 44.53 101 PRO A O 1
ATOM 838 N N . ARG A 1 102 ? -2.965 14.641 -13.406 1 39.34 102 ARG A N 1
ATOM 839 C CA . ARG A 1 102 ? -1.567 14.867 -13.055 1 39.34 102 ARG A CA 1
ATOM 840 C C . ARG A 1 102 ? -1.213 14.172 -11.742 1 39.34 102 ARG A C 1
ATOM 842 O O . ARG A 1 102 ? -0.056 14.188 -11.32 1 39.34 102 ARG A O 1
ATOM 849 N N . SER A 1 103 ? -2.266 13.844 -11.078 1 38.38 103 SER A N 1
ATOM 850 C CA . SER A 1 103 ? -2.041 13.109 -9.836 1 38.38 103 SER A CA 1
ATOM 851 C C . SER A 1 103 ? -1.329 11.789 -10.094 1 38.38 103 SER A C 1
ATOM 853 O O . SER A 1 103 ? -0.539 11.328 -9.266 1 38.38 103 SER A O 1
ATOM 855 N N . GLY A 1 104 ? -1.759 11.188 -11.18 1 40.5 104 GLY A N 1
ATOM 856 C CA . GLY A 1 104 ? -0.959 10.102 -11.727 1 40.5 104 GLY A CA 1
ATOM 857 C C . GLY A 1 104 ? 0.449 10.523 -12.102 1 40.5 104 GLY A C 1
ATOM 858 O O . GLY A 1 104 ? 1.399 9.758 -11.93 1 40.5 104 GLY A O 1
ATOM 859 N N . THR A 1 105 ? 0.474 11.734 -12.742 1 40.72 105 THR A N 1
ATOM 860 C CA . THR A 1 105 ? 1.778 12.266 -13.125 1 40.72 105 THR A CA 1
ATOM 861 C C . THR A 1 105 ? 2.584 12.656 -11.891 1 40.72 105 THR A C 1
ATOM 863 O O . THR A 1 105 ? 3.799 12.453 -11.844 1 40.72 105 THR A O 1
ATOM 866 N N . GLU A 1 106 ? 1.804 13.297 -11.023 1 44.34 106 GLU A N 1
ATOM 867 C CA . GLU A 1 106 ? 2.5 13.727 -9.812 1 44.34 106 GLU A CA 1
ATOM 868 C C . GLU A 1 106 ? 2.898 12.523 -8.961 1 44.34 106 GLU A C 1
ATOM 870 O O . GLU A 1 106 ? 3.953 12.539 -8.32 1 44.34 106 GLU A O 1
ATOM 875 N N . VAL A 1 107 ? 1.851 11.516 -8.914 1 50.25 107 VAL A N 1
ATOM 876 C CA . VAL A 1 107 ? 2.289 10.25 -8.328 1 50.25 107 VAL A CA 1
ATOM 877 C C . VAL A 1 107 ? 3.58 9.789 -9 1 50.25 107 VAL A C 1
ATOM 879 O O . VAL A 1 107 ? 4.508 9.328 -8.328 1 50.25 107 VAL A O 1
ATOM 882 N N . ARG A 1 108 ? 3.592 10.203 -10.328 1 57 108 ARG A N 1
ATOM 883 C CA . ARG A 1 108 ? 4.723 9.727 -11.117 1 57 108 ARG A CA 1
ATOM 884 C C . ARG A 1 108 ? 6.027 10.344 -10.633 1 57 108 ARG A C 1
ATOM 886 O O . ARG A 1 108 ? 7.02 9.641 -10.438 1 57 108 ARG A O 1
ATOM 893 N N . GLY A 1 109 ? 5.84 11.656 -10.289 1 66.56 109 GLY A N 1
ATOM 894 C CA . GLY A 1 109 ? 7.129 12.266 -9.992 1 66.56 109 GLY A CA 1
ATOM 895 C C . GLY A 1 109 ? 7.707 11.812 -8.664 1 66.56 109 GLY A C 1
ATOM 896 O O . GLY A 1 109 ? 8.797 11.234 -8.617 1 66.56 109 GLY A O 1
ATOM 897 N N . ALA A 1 110 ? 6.809 11.805 -7.664 1 74.75 110 ALA A N 1
ATOM 898 C CA . ALA A 1 110 ? 7.344 11.461 -6.348 1 74.75 110 ALA A CA 1
ATOM 899 C C . ALA A 1 110 ? 7.703 9.984 -6.266 1 74.75 110 ALA A C 1
ATOM 901 O O . ALA A 1 110 ? 8.742 9.625 -5.703 1 74.75 110 ALA A O 1
ATOM 902 N N . TRP A 1 111 ? 6.973 9.203 -6.969 1 88.12 111 TRP A N 1
ATOM 903 C CA . TRP A 1 111 ? 7.246 7.77 -6.895 1 88.12 111 TRP A CA 1
ATOM 904 C C . TRP A 1 111 ? 8.391 7.383 -7.828 1 88.12 111 TRP A C 1
ATOM 906 O O . TRP A 1 111 ? 9.07 6.379 -7.605 1 88.12 111 TRP A O 1
ATOM 916 N N . GLN A 1 112 ? 8.547 8.227 -8.828 1 86.06 112 GLN A N 1
ATOM 917 C CA . GLN A 1 112 ? 9.711 7.945 -9.664 1 86.06 112 GLN A CA 1
ATOM 918 C C . GLN A 1 112 ? 11.008 8.094 -8.867 1 86.06 112 GLN A C 1
ATOM 920 O O . GLN A 1 112 ? 11.906 7.262 -8.984 1 86.06 112 GLN A O 1
ATOM 925 N N . ASP A 1 113 ? 11.047 9.164 -8.117 1 87.19 113 ASP A N 1
ATOM 926 C CA . ASP A 1 113 ? 12.219 9.359 -7.273 1 87.19 113 ASP A CA 1
ATOM 927 C C . ASP A 1 113 ? 12.414 8.195 -6.309 1 87.19 113 ASP A C 1
ATOM 929 O O . ASP A 1 113 ? 13.531 7.719 -6.109 1 87.19 113 ASP A O 1
ATOM 933 N N . VAL A 1 114 ? 11.305 7.754 -5.77 1 93.31 114 VAL A N 1
ATOM 934 C CA . VAL A 1 114 ? 11.344 6.633 -4.84 1 93.31 114 VAL A CA 1
ATOM 935 C C . VAL A 1 114 ? 11.875 5.387 -5.547 1 93.31 114 VAL A C 1
ATOM 937 O O . VAL A 1 114 ? 12.797 4.73 -5.059 1 93.31 114 VAL A O 1
ATOM 940 N N . ILE A 1 115 ? 11.336 5.121 -6.684 1 94.25 115 ILE A N 1
ATOM 941 C CA . ILE A 1 115 ? 11.656 3.914 -7.438 1 94.25 115 ILE A CA 1
ATOM 942 C C . ILE A 1 115 ? 13.125 3.949 -7.863 1 94.25 115 ILE A C 1
ATOM 944 O O . ILE A 1 115 ? 13.836 2.945 -7.75 1 94.25 115 ILE A O 1
ATOM 948 N N . ASP A 1 116 ? 13.617 5.066 -8.242 1 91.75 116 ASP A N 1
ATOM 949 C CA . ASP A 1 116 ? 15.008 5.211 -8.656 1 91.75 116 ASP A CA 1
ATOM 950 C C . ASP A 1 116 ? 15.953 5.004 -7.48 1 91.75 116 ASP A C 1
ATOM 952 O O . ASP A 1 116 ? 17.109 4.637 -7.672 1 91.75 116 ASP A O 1
ATOM 956 N N . GLY A 1 117 ? 15.438 5.215 -6.301 1 94.56 117 GLY A N 1
ATOM 957 C CA . GLY A 1 117 ? 16.25 5.078 -5.105 1 94.56 117 GLY A CA 1
ATOM 958 C C . GLY A 1 117 ? 16.266 3.664 -4.551 1 94.56 117 GLY A C 1
ATOM 959 O O . GLY A 1 117 ? 16.938 3.391 -3.551 1 94.56 117 GLY A O 1
ATOM 960 N N . ILE A 1 118 ? 15.586 2.797 -5.156 1 96.69 118 ILE A N 1
ATOM 961 C CA . ILE A 1 118 ? 15.57 1.403 -4.723 1 96.69 118 ILE A CA 1
ATOM 962 C C . ILE A 1 118 ? 16.656 0.624 -5.453 1 96.69 118 ILE A C 1
ATOM 964 O O . ILE A 1 118 ? 16.703 0.612 -6.688 1 96.69 118 ILE A O 1
ATOM 968 N N . SER A 1 119 ? 17.531 -0.029 -4.707 1 95.81 119 SER A N 1
ATOM 969 C CA . SER A 1 119 ? 18.656 -0.747 -5.297 1 95.81 119 SER A CA 1
ATOM 970 C C . SER A 1 119 ? 18.219 -2.094 -5.863 1 95.81 119 SER A C 1
ATOM 972 O O . SER A 1 119 ? 18.953 -2.711 -6.645 1 95.81 119 SER A O 1
ATOM 974 N N . HIS A 1 120 ? 17.031 -2.557 -5.512 1 96.12 120 HIS A N 1
ATOM 975 C CA . HIS A 1 120 ? 16.469 -3.807 -6.008 1 96.12 120 HIS A CA 1
ATOM 976 C C . HIS A 1 120 ? 15.578 -3.568 -7.227 1 96.12 120 HIS A C 1
ATOM 978 O O . HIS A 1 120 ? 15.312 -2.42 -7.59 1 96.12 120 HIS A O 1
ATOM 984 N N . ILE A 1 121 ? 15.164 -4.641 -7.844 1 96.06 121 ILE A N 1
ATOM 985 C CA . ILE A 1 121 ? 14.242 -4.547 -8.969 1 96.06 121 ILE A CA 1
ATOM 986 C C . ILE A 1 121 ? 12.906 -3.984 -8.492 1 96.06 121 ILE A C 1
ATOM 988 O O . ILE A 1 121 ? 12.289 -4.527 -7.574 1 96.06 121 ILE A O 1
ATOM 992 N N . ALA A 1 122 ? 12.477 -2.902 -9.125 1 97.31 122 ALA A N 1
ATOM 993 C CA . ALA A 1 122 ? 11.258 -2.275 -8.641 1 97.31 122 ALA A CA 1
ATOM 994 C C . ALA A 1 122 ? 10.484 -1.611 -9.773 1 97.31 122 ALA A C 1
ATOM 996 O O . ALA A 1 122 ? 11.086 -1.048 -10.695 1 97.31 122 ALA A O 1
ATOM 997 N N . TYR A 1 123 ? 9.133 -1.664 -9.656 1 95.25 123 TYR A N 1
ATOM 998 C CA . TYR A 1 123 ? 8.25 -0.964 -10.586 1 95.25 123 TYR A CA 1
ATOM 999 C C . TYR A 1 123 ? 6.887 -0.71 -9.961 1 95.25 123 TYR A C 1
ATOM 1001 O O . TYR A 1 123 ? 6.559 -1.276 -8.914 1 95.25 123 TYR A O 1
ATOM 1009 N N . ILE A 1 124 ? 6.164 0.186 -10.547 1 94.31 124 ILE A N 1
ATOM 1010 C CA . ILE A 1 124 ? 4.793 0.48 -10.141 1 94.31 124 ILE A CA 1
ATOM 1011 C C . ILE A 1 124 ? 3.852 0.285 -11.328 1 94.31 124 ILE A C 1
ATOM 1013 O O . ILE A 1 124 ? 4.168 0.687 -12.445 1 94.31 124 ILE A O 1
ATOM 1017 N N . THR A 1 125 ? 2.775 -0.401 -11.023 1 92.81 125 THR A N 1
ATOM 1018 C CA . THR A 1 125 ? 1.719 -0.531 -12.023 1 92.81 125 THR A CA 1
ATOM 1019 C C . THR A 1 125 ? 0.451 0.184 -11.562 1 92.81 125 THR A C 1
ATOM 1021 O O . THR A 1 125 ? 0.265 0.424 -10.367 1 92.81 125 THR A O 1
ATOM 1024 N N . ASP A 1 126 ? -0.32 0.572 -12.516 1 87.19 126 ASP A N 1
ATOM 1025 C CA . ASP A 1 126 ? -1.637 1.104 -12.172 1 87.19 126 ASP A CA 1
ATOM 1026 C C . ASP A 1 126 ? -2.637 -0.024 -11.93 1 87.19 126 ASP A C 1
ATOM 1028 O O . ASP A 1 126 ? -2.252 -1.189 -11.82 1 87.19 126 ASP A O 1
ATOM 1032 N N . GLN A 1 127 ? -3.902 0.263 -11.789 1 85.12 127 GLN A N 1
ATOM 1033 C CA . GLN A 1 127 ? -4.945 -0.697 -11.445 1 85.12 127 GLN A CA 1
ATOM 1034 C C . GLN A 1 127 ? -5.102 -1.755 -12.531 1 85.12 127 GLN A C 1
ATOM 1036 O O . GLN A 1 127 ? -5.582 -2.859 -12.266 1 85.12 127 GLN A O 1
ATOM 1041 N N . SER A 1 128 ? -4.711 -1.432 -13.758 1 89.12 128 SER A N 1
ATOM 1042 C CA . SER A 1 128 ? -4.84 -2.35 -14.883 1 89.12 128 SER A CA 1
ATOM 1043 C C . SER A 1 128 ? -3.512 -3.037 -15.188 1 89.12 128 SER A C 1
ATOM 1045 O O . SER A 1 128 ? -3.361 -3.664 -16.234 1 89.12 128 SER A O 1
ATOM 1047 N N . TRP A 1 129 ? -2.496 -2.793 -14.336 1 91.69 129 TRP A N 1
ATOM 1048 C CA . TRP A 1 129 ? -1.188 -3.438 -14.383 1 91.69 129 TRP A CA 1
ATOM 1049 C C . TRP A 1 129 ? -0.313 -2.818 -15.469 1 91.69 129 TRP A C 1
ATOM 1051 O O . TRP A 1 129 ? 0.686 -3.412 -15.883 1 91.69 129 TRP A O 1
ATOM 1061 N N . ARG A 1 130 ? -0.744 -1.674 -15.961 1 89.44 130 ARG A N 1
ATOM 1062 C CA . ARG A 1 130 ? 0.148 -0.895 -16.812 1 89.44 130 ARG A CA 1
ATOM 1063 C C . ARG A 1 130 ? 1.314 -0.327 -16.016 1 89.44 130 ARG A C 1
ATOM 1065 O O . ARG A 1 130 ? 1.122 0.201 -14.914 1 89.44 130 ARG A O 1
ATOM 1072 N N . VAL A 1 131 ? 2.467 -0.43 -16.578 1 91.75 131 VAL A N 1
ATOM 1073 C CA . VAL A 1 131 ? 3.65 0.069 -15.891 1 91.75 131 VAL A CA 1
ATOM 1074 C C . VAL A 1 131 ? 3.629 1.596 -15.867 1 91.75 131 VAL A C 1
ATOM 1076 O O . VAL A 1 131 ? 3.535 2.238 -16.922 1 91.75 131 VAL A O 1
ATOM 1079 N N . VAL A 1 132 ? 3.691 2.135 -14.695 1 88.56 132 VAL A N 1
ATOM 1080 C CA . VAL A 1 132 ? 3.682 3.58 -14.492 1 88.56 132 VAL A CA 1
ATOM 1081 C C . VAL A 1 132 ? 5.113 4.098 -14.398 1 88.56 132 VAL A C 1
ATOM 1083 O O . VAL A 1 132 ? 5.453 5.117 -15 1 88.56 132 VAL A O 1
ATOM 1086 N N . THR A 1 133 ? 5.941 3.465 -13.641 1 88.81 133 THR A N 1
ATOM 1087 C CA . THR A 1 133 ? 7.355 3.785 -13.484 1 88.81 133 THR A CA 1
ATOM 1088 C C . THR A 1 133 ? 8.148 2.547 -13.078 1 88.81 133 THR A C 1
ATOM 1090 O O . THR A 1 133 ? 7.574 1.556 -12.625 1 88.81 133 THR A O 1
ATOM 1093 N N . TYR A 1 134 ? 9.414 2.537 -13.359 1 93.38 134 TYR A N 1
ATOM 1094 C CA . TYR A 1 134 ? 10.32 1.438 -13.047 1 93.38 134 TYR A CA 1
ATOM 1095 C C . TYR A 1 134 ? 11.75 1.933 -12.914 1 93.38 134 TYR A C 1
ATOM 1097 O O . TYR A 1 134 ? 12.07 3.057 -13.312 1 93.38 134 TYR A O 1
ATOM 1105 N N . ASN A 1 135 ? 12.539 1.14 -12.266 1 93.75 135 ASN A N 1
ATOM 1106 C CA . ASN A 1 135 ? 13.938 1.54 -12.148 1 93.75 135 ASN A CA 1
ATOM 1107 C C . ASN A 1 135 ? 14.828 0.771 -13.117 1 93.75 135 ASN A C 1
ATOM 1109 O O . ASN A 1 135 ? 14.344 -0.077 -13.875 1 93.75 135 ASN A O 1
ATOM 1113 N N . LYS A 1 136 ? 16.109 1.146 -13.102 1 92.31 136 LYS A N 1
ATOM 1114 C CA . LYS A 1 136 ? 17.078 0.554 -14.008 1 92.31 136 LYS A CA 1
ATOM 1115 C C . LYS A 1 136 ? 17.188 -0.953 -13.797 1 92.31 136 LYS A C 1
ATOM 1117 O O . LYS A 1 136 ? 17.266 -1.72 -14.758 1 92.31 136 LYS A O 1
ATOM 1122 N N . ALA A 1 137 ? 17.156 -1.405 -12.57 1 95.19 137 ALA A N 1
ATOM 1123 C CA . ALA A 1 137 ? 17.281 -2.822 -12.242 1 95.19 137 ALA A CA 1
ATOM 1124 C C . ALA A 1 137 ? 16.172 -3.635 -12.891 1 95.19 137 ALA A C 1
ATOM 1126 O O . ALA A 1 137 ? 16.391 -4.75 -13.367 1 95.19 137 ALA A O 1
ATOM 1127 N N . PHE A 1 138 ? 14.984 -3.029 -12.914 1 96.94 138 PHE A N 1
ATOM 1128 C CA . PHE A 1 138 ? 13.859 -3.709 -13.555 1 96.94 138 PHE A CA 1
ATOM 1129 C C . PHE A 1 138 ? 14.086 -3.824 -15.062 1 96.94 138 PHE A C 1
ATOM 1131 O O . PHE A 1 138 ? 13.852 -4.883 -15.648 1 96.94 138 PHE A O 1
ATOM 1138 N N . ALA A 1 139 ? 14.531 -2.871 -15.625 1 91.88 139 ALA A N 1
ATOM 1139 C CA . ALA A 1 139 ? 14.766 -2.859 -17.062 1 91.88 139 ALA A CA 1
ATOM 1140 C C . ALA A 1 139 ? 15.805 -3.906 -17.469 1 91.88 139 ALA A C 1
ATOM 1142 O O . ALA A 1 139 ? 15.758 -4.441 -18.578 1 91.88 139 ALA A O 1
ATOM 1143 N N . GLU A 1 140 ? 16.656 -4.277 -16.609 1 93.81 140 GLU A N 1
ATOM 1144 C CA . GLU A 1 140 ? 17.797 -5.137 -16.922 1 93.81 140 GLU A CA 1
ATOM 1145 C C . GLU A 1 140 ? 17.391 -6.609 -16.922 1 93.81 140 GLU A C 1
ATOM 1147 O O . GLU A 1 140 ? 18.156 -7.465 -17.375 1 93.81 140 GLU A O 1
ATOM 1152 N N . ILE A 1 141 ? 16.141 -6.922 -16.469 1 95.06 141 ILE A N 1
ATOM 1153 C CA . ILE A 1 141 ? 15.812 -8.344 -16.391 1 95.06 141 ILE A CA 1
ATOM 1154 C C . ILE A 1 141 ? 15.273 -8.828 -17.734 1 95.06 141 ILE A C 1
ATOM 1156 O O . ILE A 1 141 ? 15.148 -10.039 -17.953 1 95.06 141 ILE A O 1
ATOM 1160 N N . PHE A 1 142 ? 15.055 -7.973 -18.625 1 93.44 142 PHE A N 1
ATOM 1161 C CA . PHE A 1 142 ? 14.453 -8.336 -19.906 1 93.44 142 PHE A CA 1
ATOM 1162 C C . PHE A 1 142 ? 15.523 -8.555 -20.969 1 93.44 142 PHE A C 1
ATOM 1164 O O . PHE A 1 142 ? 16.281 -7.637 -21.281 1 93.44 142 PHE A O 1
ATOM 1171 N N . PRO A 1 143 ? 15.484 -9.68 -21.594 1 92.69 143 PRO A N 1
ATOM 1172 C CA . PRO A 1 143 ? 16.469 -9.953 -22.641 1 92.69 143 PRO A CA 1
ATOM 1173 C C . PRO A 1 143 ? 16.312 -9.016 -23.844 1 92.69 143 PRO A C 1
ATOM 1175 O O . PRO A 1 143 ? 17.312 -8.664 -24.484 1 92.69 143 PRO A O 1
ATOM 1178 N N . SER A 1 144 ? 15.125 -8.641 -24.172 1 89.31 144 SER A N 1
ATOM 1179 C CA . SER A 1 144 ? 14.867 -7.777 -25.312 1 89.31 144 SER A CA 1
ATOM 1180 C C . SER A 1 144 ? 15.344 -6.352 -25.047 1 89.31 144 SER A C 1
ATOM 1182 O O . SER A 1 144 ? 15.469 -5.551 -25.969 1 89.31 144 SER A O 1
ATOM 1184 N N . GLY A 1 145 ? 15.531 -6.051 -23.797 1 84.31 145 GLY A N 1
ATOM 1185 C CA . GLY A 1 145 ? 15.891 -4.695 -23.422 1 84.31 145 GLY A CA 1
ATOM 1186 C C . GLY A 1 145 ? 14.695 -3.758 -23.344 1 84.31 145 GLY A C 1
ATOM 1187 O O . GLY A 1 145 ? 14.852 -2.57 -23.047 1 84.31 145 GLY A O 1
ATOM 1188 N N . ARG A 1 146 ? 13.539 -4.281 -23.609 1 87.5 146 ARG A N 1
ATOM 1189 C CA . ARG A 1 146 ? 12.328 -3.469 -23.594 1 87.5 146 ARG A CA 1
ATOM 1190 C C . ARG A 1 146 ? 11.438 -3.834 -22.406 1 87.5 146 ARG A C 1
ATOM 1192 O O . ARG A 1 146 ? 11.109 -5.004 -22.219 1 87.5 146 ARG A O 1
ATOM 1199 N N . VAL A 1 147 ? 11.094 -2.807 -21.672 1 91.38 147 VAL A N 1
ATOM 1200 C CA . VAL A 1 147 ? 10.164 -3.01 -20.562 1 91.38 147 VAL A CA 1
ATOM 1201 C C . VAL A 1 147 ? 8.742 -3.143 -21.109 1 91.38 147 VAL A C 1
ATOM 1203 O O . VAL A 1 147 ? 8.305 -2.338 -21.938 1 91.38 147 VAL A O 1
ATOM 1206 N N . PRO A 1 148 ? 8.062 -4.129 -20.672 1 92.06 148 PRO A N 1
ATOM 1207 C CA . PRO A 1 148 ? 6.684 -4.273 -21.141 1 92.06 148 PRO A CA 1
ATOM 1208 C C . PRO A 1 148 ? 5.777 -3.135 -20.688 1 92.06 148 PRO A C 1
ATOM 1210 O O . PRO A 1 148 ? 5.98 -2.584 -19.609 1 92.06 148 PRO A O 1
ATOM 1213 N N . THR A 1 149 ? 4.789 -2.859 -21.469 1 91.12 149 THR A N 1
ATOM 1214 C CA . THR A 1 149 ? 3.83 -1.819 -21.109 1 91.12 149 THR A CA 1
ATOM 1215 C C . THR A 1 149 ? 2.881 -2.307 -20.031 1 91.12 149 THR A C 1
ATOM 1217 O O . THR A 1 149 ? 2.416 -1.518 -19.203 1 91.12 149 THR A O 1
ATOM 1220 N N . ASN A 1 150 ? 2.652 -3.549 -20.047 1 94.31 150 ASN A N 1
ATOM 1221 C CA . ASN A 1 150 ? 1.766 -4.195 -19.078 1 94.31 150 ASN A CA 1
ATOM 1222 C C . ASN A 1 150 ? 2.379 -5.48 -18.531 1 94.31 150 ASN A C 1
ATOM 1224 O O . ASN A 1 150 ? 2.562 -6.453 -19.266 1 94.31 150 ASN A O 1
ATOM 1228 N N . THR A 1 151 ? 2.602 -5.523 -17.234 1 96.5 151 THR A N 1
ATOM 1229 C CA . THR A 1 151 ? 3.342 -6.637 -16.656 1 96.5 151 THR A CA 1
ATOM 1230 C C . THR A 1 151 ? 2.471 -7.891 -16.578 1 96.5 151 THR A C 1
ATOM 1232 O O . THR A 1 151 ? 2.971 -9.008 -16.719 1 96.5 151 THR A O 1
ATOM 1235 N N . MET A 1 152 ? 1.192 -7.699 -16.359 1 95.5 152 MET A N 1
ATOM 1236 C CA . MET A 1 152 ? 0.293 -8.852 -16.328 1 95.5 152 MET A CA 1
ATOM 1237 C C . MET A 1 152 ? 0.263 -9.555 -17.672 1 95.5 152 MET A C 1
ATOM 1239 O O . MET A 1 152 ? 0.453 -10.773 -17.75 1 95.5 152 MET A O 1
ATOM 1243 N N . ARG A 1 153 ? 0.084 -8.805 -18.703 1 96.12 153 ARG A N 1
ATOM 1244 C CA . ARG A 1 153 ? 0.093 -9.359 -20.047 1 96.12 153 ARG A CA 1
ATOM 1245 C C . ARG A 1 153 ? 1.42 -10.047 -20.344 1 96.12 153 ARG A C 1
ATOM 1247 O O . ARG A 1 153 ? 1.441 -11.156 -20.891 1 96.12 153 ARG A O 1
ATOM 1254 N N . TRP A 1 154 ? 2.477 -9.43 -20.062 1 97.06 154 TRP A N 1
ATOM 1255 C CA . TRP A 1 154 ? 3.805 -9.969 -20.312 1 97.06 154 TRP A CA 1
ATOM 1256 C C . TRP A 1 154 ? 4.004 -11.297 -19.594 1 97.06 154 TRP A C 1
ATOM 1258 O O . TRP A 1 154 ? 4.398 -12.289 -20.203 1 97.06 154 TRP A O 1
ATOM 1268 N N . MET A 1 155 ? 3.705 -11.328 -18.297 1 96.81 155 MET A N 1
ATOM 1269 C CA . MET A 1 155 ? 3.941 -12.516 -17.484 1 96.81 155 MET A CA 1
ATOM 1270 C C . MET A 1 155 ? 3.111 -13.695 -17.969 1 96.81 155 MET A C 1
ATOM 1272 O O . MET A 1 155 ? 3.561 -14.836 -17.922 1 96.81 155 MET A O 1
ATOM 1276 N N . LEU A 1 156 ? 1.934 -13.398 -18.484 1 96.38 156 LEU A N 1
ATOM 1277 C CA . LEU A 1 156 ? 1.001 -14.477 -18.766 1 96.38 156 LEU A CA 1
ATOM 1278 C C . LEU A 1 156 ? 1.108 -14.914 -20.219 1 96.38 156 LEU A C 1
ATOM 1280 O O . LEU A 1 156 ? 0.842 -16.078 -20.547 1 96.38 156 LEU A O 1
ATOM 1284 N N . LEU A 1 157 ? 1.576 -13.969 -21.125 1 96 157 LEU A N 1
ATOM 1285 C CA . LEU A 1 157 ? 1.351 -14.266 -22.531 1 96 157 LEU A CA 1
ATOM 1286 C C . LEU A 1 157 ? 2.637 -14.102 -23.344 1 96 157 LEU A C 1
ATOM 1288 O O . LEU A 1 157 ? 2.76 -14.641 -24.438 1 96 157 LEU A O 1
ATOM 1292 N N . ALA A 1 158 ? 3.588 -13.383 -22.906 1 95.25 158 ALA A N 1
ATOM 1293 C CA . ALA A 1 158 ? 4.77 -13.094 -23.703 1 95.25 158 ALA A CA 1
ATOM 1294 C C . ALA A 1 158 ? 5.703 -14.297 -23.766 1 95.25 158 ALA A C 1
ATOM 1296 O O . ALA A 1 158 ? 6.008 -14.906 -22.734 1 95.25 158 ALA A O 1
ATOM 1297 N N . PRO A 1 159 ? 6.164 -14.633 -24.938 1 94.88 159 PRO A N 1
ATOM 1298 C CA . PRO A 1 159 ? 7.141 -15.719 -25.047 1 94.88 159 PRO A CA 1
ATOM 1299 C C . PRO A 1 159 ? 8.391 -15.469 -24.203 1 94.88 159 PRO A C 1
ATOM 1301 O O . PRO A 1 159 ? 8.93 -16.391 -23.594 1 94.88 159 PRO A O 1
ATOM 1304 N N . GLU A 1 160 ? 8.844 -14.281 -24.156 1 95.44 160 GLU A N 1
ATOM 1305 C CA . GLU A 1 160 ? 10.016 -13.898 -23.391 1 95.44 160 GLU A CA 1
ATOM 1306 C C . GLU A 1 160 ? 9.82 -14.211 -21.906 1 95.44 160 GLU A C 1
ATOM 1308 O O . GLU A 1 160 ? 10.766 -14.586 -21.219 1 95.44 160 GLU A O 1
ATOM 1313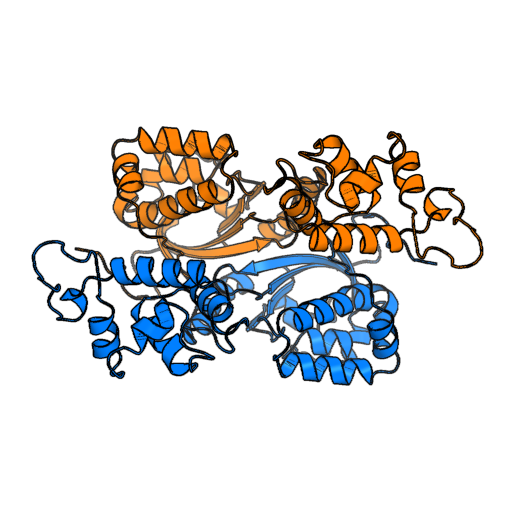 N N . ALA A 1 161 ? 8.617 -14.031 -21.438 1 96.31 161 ALA A N 1
ATOM 1314 C CA . ALA A 1 161 ? 8.312 -14.289 -20.031 1 96.31 161 ALA A CA 1
ATOM 1315 C C . ALA A 1 161 ? 8.539 -15.758 -19.672 1 96.31 161 ALA A C 1
ATOM 1317 O O . ALA A 1 161 ? 8.984 -16.078 -18.578 1 96.31 161 ALA A O 1
ATOM 1318 N N . ARG A 1 162 ? 8.281 -16.609 -20.609 1 94.69 162 ARG A N 1
ATOM 1319 C CA . ARG A 1 162 ? 8.445 -18.047 -20.391 1 94.69 162 ARG A CA 1
ATOM 1320 C C . ARG A 1 162 ? 9.914 -18.406 -20.25 1 94.69 162 ARG A C 1
ATOM 1322 O O . ARG A 1 162 ? 10.25 -19.422 -19.625 1 94.69 162 ARG A O 1
ATOM 1329 N N . GLU A 1 163 ? 10.766 -17.578 -20.781 1 94 163 GLU A N 1
ATOM 1330 C CA . GLU A 1 163 ? 12.203 -17.766 -20.656 1 94 163 GLU A CA 1
ATOM 1331 C C . GLU A 1 163 ? 12.719 -17.156 -19.359 1 94 163 GLU A C 1
ATOM 1333 O O . GLU A 1 163 ? 13.508 -17.766 -18.641 1 94 163 GLU A O 1
ATOM 1338 N N . VAL A 1 164 ? 12.266 -15.992 -19.016 1 96.06 164 VAL A N 1
ATOM 1339 C CA . VAL A 1 164 ? 12.758 -15.203 -17.906 1 96.06 164 VAL A CA 1
ATOM 1340 C C . VAL A 1 164 ? 12.203 -15.758 -16.594 1 96.06 164 VAL A C 1
ATOM 1342 O O . VAL A 1 164 ? 12.93 -15.875 -15.602 1 96.06 164 VAL A O 1
ATOM 1345 N N . LEU A 1 165 ? 10.898 -16.047 -16.594 1 96.44 165 LEU A N 1
ATOM 1346 C CA . LEU A 1 165 ? 10.227 -16.594 -15.43 1 96.44 165 LEU A CA 1
ATOM 1347 C C . LEU A 1 165 ? 10.391 -18.109 -15.375 1 96.44 165 LEU A C 1
ATOM 1349 O O . LEU A 1 165 ? 9.516 -18.844 -15.836 1 96.44 165 LEU A O 1
ATOM 1353 N N . MET A 1 166 ? 11.43 -18.5 -14.766 1 94.25 166 MET A N 1
ATOM 1354 C CA . MET A 1 166 ? 11.766 -19.922 -14.75 1 94.25 166 MET A CA 1
ATOM 1355 C C . MET A 1 166 ? 10.664 -20.734 -14.078 1 94.25 166 MET A C 1
ATOM 1357 O O . MET A 1 166 ? 10.156 -20.344 -13.023 1 94.25 166 MET A O 1
ATOM 1361 N N . GLY A 1 167 ? 10.328 -21.891 -14.773 1 92.44 167 GLY A N 1
ATOM 1362 C CA . GLY A 1 167 ? 9.188 -22.656 -14.289 1 92.44 167 GLY A CA 1
ATOM 1363 C C . GLY A 1 167 ? 7.871 -21.906 -14.422 1 92.44 167 GLY A C 1
ATOM 1364 O O . GLY A 1 167 ? 7.035 -21.953 -13.516 1 92.44 167 GLY A O 1
ATOM 1365 N N . TRP A 1 168 ? 7.781 -21.266 -15.5 1 94.25 168 TRP A N 1
ATOM 1366 C CA . TRP A 1 168 ? 6.688 -20.344 -15.789 1 94.25 168 TRP A CA 1
ATOM 1367 C C . TRP A 1 168 ? 5.34 -20.969 -15.453 1 94.25 168 TRP A C 1
ATOM 1369 O O . TRP A 1 168 ? 4.535 -20.391 -14.727 1 94.25 168 TRP A O 1
ATOM 1379 N N . ASP A 1 169 ? 5.059 -22.094 -15.891 1 88.94 169 ASP A N 1
ATOM 1380 C CA . ASP A 1 169 ? 3.77 -22.75 -15.695 1 88.94 169 ASP A CA 1
ATOM 1381 C C . ASP A 1 169 ? 3.631 -23.281 -14.273 1 88.94 169 ASP A C 1
ATOM 1383 O O . ASP A 1 169 ? 2.545 -23.234 -13.688 1 88.94 169 ASP A O 1
ATOM 1387 N N . GLU A 1 170 ? 4.754 -23.641 -13.672 1 85.5 170 GLU A N 1
ATOM 1388 C CA . GLU A 1 170 ? 4.727 -24.297 -12.367 1 85.5 170 GLU A CA 1
ATOM 1389 C C . GLU A 1 170 ? 4.852 -23.266 -11.234 1 85.5 170 GLU A C 1
ATOM 1391 O O . GLU A 1 170 ? 4.18 -23.391 -10.211 1 85.5 170 GLU A O 1
ATOM 1396 N N . HIS A 1 171 ? 5.668 -22.312 -11.484 1 86 171 HIS A N 1
ATOM 1397 C CA . HIS A 1 171 ? 6.039 -21.469 -10.359 1 86 171 HIS A CA 1
ATOM 1398 C C . HIS A 1 171 ? 5.406 -20.078 -10.469 1 86 171 HIS A C 1
ATOM 1400 O O . HIS A 1 171 ? 5.16 -19.422 -9.461 1 86 171 HIS A O 1
ATOM 1406 N N . TRP A 1 172 ? 5.086 -19.641 -11.602 1 90.5 172 TRP A N 1
ATOM 1407 C CA . TRP A 1 172 ? 4.672 -18.25 -11.766 1 90.5 172 TRP A CA 1
ATOM 1408 C C . TRP A 1 172 ? 3.186 -18.156 -12.086 1 90.5 172 TRP A C 1
ATOM 1410 O O . TRP A 1 172 ? 2.463 -17.359 -11.484 1 90.5 172 TRP A O 1
ATOM 1420 N N . LEU A 1 173 ? 2.643 -18.938 -12.914 1 89.5 173 LEU A N 1
ATOM 1421 C CA . LEU A 1 173 ? 1.25 -18.844 -13.344 1 89.5 173 LEU A CA 1
ATOM 1422 C C . LEU A 1 173 ? 0.309 -18.984 -12.148 1 89.5 173 LEU A C 1
ATOM 1424 O O . LEU A 1 173 ? -0.655 -18.234 -12.023 1 89.5 173 LEU A O 1
ATOM 1428 N N . PRO A 1 174 ? 0.643 -19.906 -11.289 1 81.38 174 PRO A N 1
ATOM 1429 C CA . PRO A 1 174 ? -0.265 -20.062 -10.148 1 81.38 174 PRO A CA 1
ATOM 1430 C C . PRO A 1 174 ? -0.334 -18.828 -9.273 1 81.38 174 PRO A C 1
ATOM 1432 O O . PRO A 1 174 ? -1.306 -18.625 -8.539 1 81.38 174 PRO A O 1
ATOM 1435 N N . MET A 1 175 ? 0.622 -18.047 -9.344 1 80.81 175 MET A N 1
ATOM 1436 C CA . MET A 1 175 ? 0.653 -16.797 -8.578 1 80.81 175 MET A CA 1
ATOM 1437 C C . MET A 1 175 ? -0.031 -15.672 -9.336 1 80.81 175 MET A C 1
ATOM 1439 O O . MET A 1 175 ? -0.75 -14.859 -8.75 1 80.81 175 MET A O 1
ATOM 1443 N N . VAL A 1 176 ? 0.106 -15.617 -10.594 1 90.25 176 VAL A N 1
ATOM 1444 C CA . VAL A 1 176 ? -0.301 -14.461 -11.375 1 90.25 176 VAL A CA 1
ATOM 1445 C C . VAL A 1 176 ? -1.758 -14.609 -11.812 1 90.25 176 VAL A C 1
ATOM 1447 O O . VAL A 1 176 ? -2.514 -13.633 -11.828 1 90.25 176 VAL A O 1
ATOM 1450 N N . LEU A 1 177 ? -2.205 -15.805 -12.086 1 89.44 177 LEU A N 1
ATOM 1451 C CA . LEU A 1 177 ? -3.543 -16.031 -12.625 1 89.44 177 LEU A CA 1
ATOM 1452 C C . LEU A 1 177 ? -4.609 -15.594 -11.625 1 89.44 177 LEU A C 1
ATOM 1454 O O . LEU A 1 177 ? -5.562 -14.898 -11.992 1 89.44 177 LEU A O 1
ATOM 1458 N N . PRO A 1 178 ? -4.406 -15.984 -10.398 1 83.88 178 PRO A N 1
ATOM 1459 C CA . PRO A 1 178 ? -5.395 -15.5 -9.43 1 83.88 178 PRO A CA 1
ATOM 1460 C C . PRO A 1 178 ? -5.43 -13.977 -9.336 1 83.88 178 PRO A C 1
ATOM 1462 O O . PRO A 1 178 ? -6.484 -13.398 -9.047 1 83.88 178 PRO A O 1
ATOM 1465 N N . GLN A 1 179 ? -4.34 -13.352 -9.523 1 85.75 179 GLN A N 1
ATOM 1466 C CA . GLN A 1 179 ? -4.309 -11.891 -9.484 1 85.75 179 GLN A CA 1
ATOM 1467 C C . GLN A 1 179 ? -5.125 -11.289 -10.625 1 85.75 179 GLN A C 1
ATOM 1469 O O . GLN A 1 179 ? -5.789 -10.266 -10.445 1 85.75 179 GLN A O 1
ATOM 1474 N N . LEU A 1 180 ? -5.039 -11.875 -11.781 1 90.44 180 LEU A N 1
ATOM 1475 C CA . LEU A 1 180 ? -5.871 -11.422 -12.891 1 90.44 180 LEU A CA 1
ATOM 1476 C C . LEU A 1 180 ? -7.352 -11.562 -12.555 1 90.44 180 LEU A C 1
ATOM 1478 O O . LEU A 1 180 ? -8.141 -10.648 -12.797 1 90.44 180 LEU A O 1
ATOM 1482 N N . ARG A 1 181 ? -7.699 -12.68 -11.984 1 85.94 181 ARG A N 1
ATOM 1483 C CA . ARG A 1 1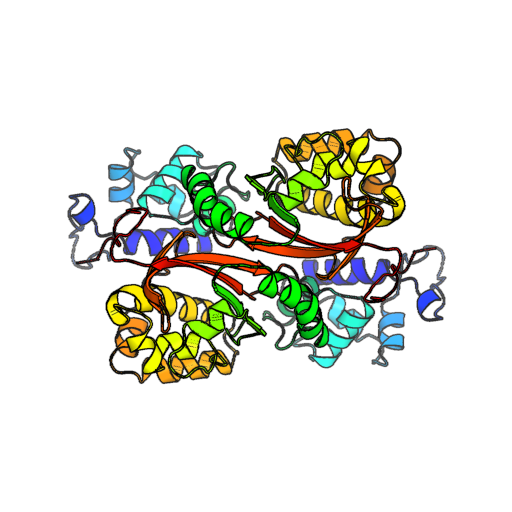81 ? -9.086 -12.914 -11.594 1 85.94 181 ARG A CA 1
ATOM 1484 C C . ARG A 1 181 ? -9.57 -11.867 -10.602 1 85.94 181 ARG A C 1
ATOM 1486 O O . ARG A 1 181 ? -10.672 -11.328 -10.742 1 85.94 181 ARG A O 1
ATOM 1493 N N . ALA A 1 182 ? -8.734 -11.656 -9.648 1 81.44 182 ALA A N 1
ATOM 1494 C CA . ALA A 1 182 ? -9.07 -10.664 -8.633 1 81.44 182 ALA A CA 1
ATOM 1495 C C . ALA A 1 182 ? -9.219 -9.273 -9.25 1 81.44 182 ALA A C 1
ATOM 1497 O O . ALA A 1 182 ? -10.109 -8.508 -8.875 1 81.44 182 ALA A O 1
ATOM 1498 N N . ALA A 1 183 ? -8.352 -8.945 -10.109 1 83.75 183 ALA A N 1
ATOM 1499 C CA . ALA A 1 183 ? -8.398 -7.648 -10.781 1 83.75 183 ALA A CA 1
ATOM 1500 C C . ALA A 1 183 ? -9.672 -7.496 -11.602 1 83.75 183 ALA A C 1
ATOM 1502 O O . ALA A 1 183 ? -10.32 -6.449 -11.562 1 83.75 183 ALA A O 1
ATOM 1503 N N . MET A 1 184 ? -10.07 -8.555 -12.258 1 84.81 184 MET A N 1
ATOM 1504 C CA . MET A 1 184 ? -11.281 -8.555 -13.07 1 84.81 184 MET A CA 1
ATOM 1505 C C . MET A 1 184 ? -12.523 -8.406 -12.195 1 84.81 184 MET A C 1
ATOM 1507 O O . MET A 1 184 ? -13.484 -7.746 -12.586 1 84.81 184 MET A O 1
ATOM 1511 N N . ALA A 1 185 ? -12.438 -9.055 -11.117 1 80.69 185 ALA A N 1
ATOM 1512 C CA . ALA A 1 185 ? -13.555 -8.969 -10.188 1 80.69 185 ALA A CA 1
ATOM 1513 C C . ALA A 1 185 ? -13.695 -7.547 -9.633 1 80.69 185 ALA A C 1
ATOM 1515 O O . ALA A 1 185 ? -14.805 -7.043 -9.477 1 80.69 185 ALA A O 1
ATOM 1516 N N . ALA A 1 186 ? -12.609 -6.992 -9.422 1 75.69 186 ALA A N 1
ATOM 1517 C CA . ALA A 1 186 ? -12.594 -5.652 -8.836 1 75.69 186 ALA A CA 1
ATOM 1518 C C . ALA A 1 186 ? -12.945 -4.594 -9.875 1 75.69 186 ALA A C 1
ATOM 1520 O O . ALA A 1 186 ? -13.523 -3.557 -9.539 1 75.69 186 ALA A O 1
ATOM 1521 N N . LEU A 1 187 ? -12.492 -4.844 -11.094 1 80.25 187 LEU A N 1
ATOM 1522 C CA . LEU A 1 187 ? -12.695 -3.896 -12.188 1 80.25 187 LEU A CA 1
ATOM 1523 C C . LEU A 1 187 ? -13.344 -4.578 -13.383 1 80.25 187 LEU A C 1
ATOM 1525 O O . LEU A 1 187 ? -12.742 -4.68 -14.453 1 80.25 187 LEU A O 1
ATOM 1529 N N . PRO A 1 188 ? -14.602 -4.852 -13.289 1 80.94 188 PRO A N 1
ATOM 1530 C CA . PRO A 1 188 ? -15.258 -5.664 -14.32 1 80.94 188 PRO A CA 1
ATOM 1531 C C . PRO A 1 188 ? -15.336 -4.957 -15.672 1 80.94 188 PRO A C 1
ATOM 1533 O O . PRO A 1 188 ? -15.414 -5.613 -16.719 1 80.94 188 PRO A O 1
ATOM 1536 N N . ASN A 1 189 ? -15.234 -3.662 -15.664 1 84.38 189 ASN A N 1
ATOM 1537 C CA . ASN A 1 189 ? -15.398 -2.93 -16.906 1 84.38 189 ASN A CA 1
ATOM 1538 C C . ASN A 1 189 ? -14.055 -2.455 -17.469 1 84.38 189 ASN A C 1
ATOM 1540 O O . ASN A 1 189 ? -14.016 -1.61 -18.359 1 84.38 189 ASN A O 1
ATOM 1544 N N . ASP A 1 190 ? -13.039 -2.916 -16.922 1 84.5 190 ASP A N 1
ATOM 1545 C CA . ASP A 1 190 ? -11.711 -2.537 -17.422 1 84.5 190 ASP A CA 1
ATOM 1546 C C . ASP A 1 190 ? -11.383 -3.268 -18.719 1 84.5 190 ASP A C 1
ATOM 1548 O O . ASP A 1 190 ? -11.164 -4.48 -18.719 1 84.5 190 ASP A O 1
ATOM 1552 N N . GLU A 1 191 ? -11.227 -2.516 -19.797 1 87.5 191 GLU A N 1
ATOM 1553 C CA . GLU A 1 191 ? -11.047 -3.102 -21.125 1 87.5 191 GLU A CA 1
ATOM 1554 C C . GLU A 1 191 ? -9.672 -3.738 -21.266 1 87.5 191 GLU A C 1
ATOM 1556 O O . GLU A 1 191 ? -9.516 -4.746 -21.953 1 87.5 191 GLU A O 1
ATOM 1561 N N . THR A 1 192 ? -8.742 -3.119 -20.656 1 89.94 192 THR A N 1
ATOM 1562 C CA . THR A 1 192 ? -7.391 -3.67 -20.719 1 89.94 192 THR A CA 1
ATOM 1563 C C . THR A 1 192 ? -7.344 -5.059 -20.078 1 89.94 192 THR A C 1
ATOM 1565 O O . THR A 1 192 ? -6.852 -6.008 -20.688 1 89.94 192 THR A O 1
ATOM 1568 N N . LEU A 1 193 ? -7.895 -5.199 -18.938 1 93 193 LEU A N 1
ATOM 1569 C CA . LEU A 1 193 ? -7.918 -6.473 -18.234 1 93 193 LEU A CA 1
ATOM 1570 C C . LEU A 1 193 ? -8.766 -7.5 -18.969 1 93 193 LEU A C 1
ATOM 1572 O O . LEU A 1 193 ? -8.398 -8.672 -19.062 1 93 193 LEU A O 1
ATOM 1576 N N . ALA A 1 194 ? -9.82 -7.016 -19.5 1 93.31 194 ALA A N 1
ATOM 1577 C CA . ALA A 1 194 ? -10.688 -7.898 -20.281 1 93.31 194 ALA A CA 1
ATOM 1578 C C . ALA A 1 194 ? -9.945 -8.461 -21.5 1 93.31 194 ALA A C 1
ATOM 1580 O O . ALA A 1 194 ? -10.094 -9.641 -21.828 1 93.31 194 ALA A O 1
ATOM 1581 N N . GLY A 1 195 ? -9.234 -7.605 -22.141 1 95.19 195 GLY A N 1
ATOM 1582 C CA . GLY A 1 195 ? -8.43 -8.047 -23.266 1 95.19 195 GLY A CA 1
ATOM 1583 C C . GLY A 1 195 ? -7.387 -9.086 -22.875 1 95.19 195 GLY A C 1
ATOM 1584 O O . GLY A 1 195 ? -7.203 -10.078 -23.578 1 95.19 195 GLY A O 1
ATOM 1585 N N . ILE A 1 196 ? -6.762 -8.883 -21.75 1 96.69 196 ILE A N 1
ATOM 1586 C CA . ILE A 1 196 ? -5.773 -9.836 -21.25 1 96.69 196 ILE A CA 1
ATOM 1587 C C . ILE A 1 196 ? -6.449 -11.164 -20.938 1 96.69 196 ILE A C 1
ATOM 1589 O O . ILE A 1 196 ? -5.941 -12.227 -21.297 1 96.69 196 ILE A O 1
ATOM 1593 N N . GLU A 1 197 ? -7.57 -11.078 -20.266 1 95.75 197 GLU A N 1
ATOM 1594 C CA . GLU A 1 197 ? -8.289 -12.297 -19.922 1 95.75 197 GLU A CA 1
ATOM 1595 C C . GLU A 1 197 ? -8.672 -13.094 -21.156 1 95.75 197 GLU A C 1
ATOM 1597 O O . GLU A 1 197 ? -8.516 -14.312 -21.203 1 95.75 197 GLU A O 1
ATOM 1602 N N . LYS A 1 198 ? -9.156 -12.422 -22.172 1 96.81 198 LYS A N 1
ATOM 1603 C CA . LYS A 1 198 ? -9.516 -13.062 -23.422 1 96.81 198 LYS A CA 1
ATOM 1604 C C . LYS A 1 198 ? -8.32 -13.805 -24.016 1 96.81 198 LYS A C 1
ATOM 1606 O O . LYS A 1 198 ? -8.438 -14.961 -24.438 1 96.81 198 LYS A O 1
ATOM 1611 N N . ASP A 1 199 ? -7.188 -13.172 -24.094 1 97.25 199 ASP A N 1
ATOM 1612 C CA . ASP A 1 199 ? -5.977 -13.766 -24.656 1 97.25 199 ASP A CA 1
ATOM 1613 C C . ASP A 1 199 ? -5.492 -14.938 -23.812 1 97.25 199 ASP A C 1
ATOM 1615 O O . ASP A 1 199 ? -4.977 -15.922 -24.344 1 97.25 199 ASP A O 1
ATOM 1619 N N . VAL A 1 200 ? -5.648 -14.805 -22.5 1 96.56 200 VAL A N 1
ATOM 1620 C CA . VAL A 1 200 ? -5.262 -15.883 -21.594 1 96.56 200 VAL A CA 1
ATOM 1621 C C . VAL A 1 200 ? -6.133 -17.109 -21.859 1 96.56 200 VAL A C 1
ATOM 1623 O O . VAL A 1 200 ? -5.629 -18.234 -21.938 1 96.56 200 VAL A O 1
ATOM 1626 N N . LEU A 1 201 ? -7.383 -16.859 -22 1 95.5 201 LEU A N 1
ATOM 1627 C CA . LEU A 1 201 ? -8.32 -17.953 -22.234 1 95.5 201 LEU A CA 1
ATOM 1628 C C . LEU A 1 201 ? -8.016 -18.656 -23.547 1 95.5 201 LEU A C 1
ATOM 1630 O O . LEU A 1 201 ? -8.266 -19.859 -23.688 1 95.5 201 LEU A O 1
ATOM 1634 N N . ALA A 1 202 ? -7.395 -17.938 -24.469 1 96.12 202 ALA A N 1
ATOM 1635 C CA . ALA A 1 202 ? -7.055 -18.5 -25.766 1 96.12 202 ALA A CA 1
ATOM 1636 C C . ALA A 1 202 ? -5.707 -19.203 -25.734 1 96.12 202 ALA A C 1
ATOM 1638 O O . ALA A 1 202 ? -5.363 -19.953 -26.656 1 96.12 202 ALA A O 1
ATOM 1639 N N . ASP A 1 203 ? -4.898 -19 -24.734 1 94.81 203 ASP A N 1
ATOM 1640 C CA . ASP A 1 203 ? -3.578 -19.609 -24.625 1 94.81 203 ASP A CA 1
ATOM 1641 C C . ASP A 1 203 ? -3.688 -21.094 -24.234 1 94.81 203 ASP A C 1
ATOM 1643 O O . ASP A 1 203 ? -4.445 -21.453 -23.328 1 94.81 203 ASP A O 1
ATOM 1647 N N . PRO A 1 204 ? -2.959 -21.922 -24.875 1 93.75 204 PRO A N 1
ATOM 1648 C CA . PRO A 1 204 ? -3.104 -23.375 -24.672 1 93.75 204 PRO A CA 1
ATOM 1649 C C . PRO A 1 204 ? -2.643 -23.812 -23.281 1 93.75 204 PRO A C 1
ATOM 1651 O O . PRO A 1 204 ? -3.072 -24.859 -22.781 1 93.75 204 PRO A O 1
ATOM 1654 N N . VAL A 1 205 ? -1.821 -23.078 -22.672 1 92.19 205 VAL A N 1
ATOM 1655 C CA . VAL A 1 205 ? -1.301 -23.484 -21.375 1 92.19 205 VAL A CA 1
ATOM 1656 C C . VAL A 1 205 ? -2.008 -22.688 -20.266 1 92.19 205 VAL A C 1
ATOM 1658 O O . VAL A 1 205 ? -2.609 -23.281 -19.359 1 92.19 205 VAL A O 1
ATOM 1661 N N . ALA A 1 206 ? -2.068 -21.391 -20.375 1 92.62 206 ALA A N 1
ATOM 1662 C CA . ALA A 1 206 ? -2.617 -20.531 -19.328 1 92.62 206 ALA A CA 1
ATOM 1663 C C . ALA A 1 206 ? -4.137 -20.641 -19.266 1 92.62 206 ALA A C 1
ATOM 1665 O O . ALA A 1 206 ? -4.734 -20.5 -18.188 1 92.62 206 ALA A O 1
ATOM 1666 N N . GLY A 1 207 ? -4.738 -20.812 -20.375 1 93.38 207 GLY A N 1
ATOM 1667 C CA . GLY A 1 207 ? -6.188 -20.859 -20.469 1 93.38 207 GLY A CA 1
ATOM 1668 C C . GLY A 1 207 ? -6.805 -21.922 -19.562 1 93.38 207 GLY A C 1
ATOM 1669 O O . GLY A 1 207 ? -7.602 -21.594 -18.688 1 93.38 207 GLY A O 1
ATOM 1670 N N . PRO A 1 208 ? -6.434 -23.141 -19.781 1 90.69 208 PRO A N 1
ATOM 1671 C CA . PRO A 1 208 ? -6.965 -24.219 -18.938 1 90.69 208 PRO A CA 1
ATOM 1672 C C . PRO A 1 208 ? -6.68 -24.016 -17.453 1 90.69 208 PRO A C 1
ATOM 1674 O O . PRO A 1 208 ? -7.523 -24.312 -16.609 1 90.69 208 PRO A O 1
ATOM 1677 N N . LEU A 1 209 ? -5.547 -23.516 -17.156 1 86.19 209 LEU A N 1
ATOM 1678 C CA . LEU A 1 209 ? -5.191 -23.25 -15.766 1 86.19 209 LEU A CA 1
ATOM 1679 C C . LEU A 1 209 ? -6.066 -22.141 -15.18 1 86.19 209 LEU A C 1
ATOM 1681 O O . LEU A 1 209 ? -6.453 -22.203 -14.016 1 86.19 209 LEU A O 1
ATOM 1685 N N . TYR A 1 210 ? -6.328 -21.156 -15.922 1 89.38 210 TYR A N 1
ATOM 1686 C CA . TYR A 1 210 ? -7.168 -20.047 -15.5 1 89.38 210 TYR A CA 1
ATOM 1687 C C . TYR A 1 210 ? -8.594 -20.516 -15.227 1 89.38 210 TYR A C 1
ATOM 1689 O O . TYR A 1 210 ? -9.211 -20.094 -14.242 1 89.38 210 TYR A O 1
ATOM 1697 N N . GLU A 1 211 ? -9.102 -21.312 -16.109 1 85.75 211 GLU A N 1
ATOM 1698 C CA . GLU A 1 211 ? -10.469 -21.828 -15.984 1 85.75 211 GLU A CA 1
ATOM 1699 C C . GLU A 1 211 ? -10.602 -22.766 -14.789 1 85.75 211 GLU A C 1
ATOM 1701 O O . GLU A 1 211 ? -11.656 -22.812 -14.148 1 85.75 211 GLU A O 1
ATOM 1706 N N . ALA A 1 212 ? -9.617 -23.547 -14.578 1 76.12 212 ALA A N 1
ATOM 1707 C CA . ALA A 1 212 ? -9.633 -24.5 -13.477 1 76.12 212 ALA A CA 1
ATOM 1708 C C . ALA A 1 212 ? -9.68 -23.781 -12.125 1 76.12 212 ALA A C 1
ATOM 1710 O O . ALA A 1 212 ? -10.062 -24.375 -11.117 1 76.12 212 ALA A O 1
ATOM 1711 N N . GLY A 1 213 ? -9.727 -22.531 -12.078 1 66.62 213 GLY A N 1
ATOM 1712 C CA . GLY A 1 213 ? -9.914 -21.75 -10.867 1 66.62 213 GLY A CA 1
ATOM 1713 C C . GLY A 1 213 ? -8.633 -21.562 -10.078 1 66.62 213 GLY A C 1
ATOM 1714 O O . GLY A 1 213 ? -8.586 -21.891 -8.891 1 66.62 213 GLY A O 1
ATOM 1715 N N . GLY A 1 214 ? -7.555 -21.375 -10.812 1 52.25 214 GLY A N 1
ATOM 1716 C CA . GLY A 1 214 ? -6.324 -21.172 -10.062 1 52.25 214 GLY A CA 1
ATOM 1717 C C . GLY A 1 214 ? -6.547 -20.562 -8.695 1 52.25 214 GLY A C 1
ATOM 1718 O O . GLY A 1 214 ? -7.562 -19.906 -8.461 1 52.25 214 GLY A O 1
ATOM 1719 N N . GLY A 1 215 ? -6.121 -21.234 -7.633 1 44.78 215 GLY A N 1
ATOM 1720 C CA . GLY A 1 215 ? -6.238 -20.891 -6.227 1 44.78 215 GLY A CA 1
ATOM 1721 C C . GLY A 1 215 ? -5.914 -19.438 -5.941 1 44.78 215 GLY A C 1
ATOM 1722 O O . GLY A 1 215 ? -5.285 -18.766 -6.758 1 44.78 215 GLY A O 1
ATOM 1723 N N . SER A 1 216 ? -6.883 -18.672 -5.301 1 43.53 216 SER A N 1
ATOM 1724 C CA . SER A 1 216 ? -6.586 -17.375 -4.715 1 43.53 216 SER A CA 1
ATOM 1725 C C . SER A 1 216 ? -5.215 -17.359 -4.051 1 43.53 216 SER A C 1
ATOM 1727 O O . SER A 1 216 ? -4.941 -18.172 -3.166 1 43.53 216 SER A O 1
ATOM 1729 N N . TYR A 1 217 ? -4.152 -17.344 -4.805 1 42.84 217 TYR A N 1
ATOM 1730 C CA . TYR A 1 217 ? -2.859 -17.328 -4.129 1 42.84 217 TYR A CA 1
ATOM 1731 C C . TYR A 1 217 ? -2.449 -15.898 -3.773 1 42.84 217 TYR A C 1
ATOM 1733 O O . TYR A 1 217 ? -2.318 -15.047 -4.656 1 42.84 217 TYR A O 1
ATOM 1741 N N . ILE A 1 218 ? -2.914 -15.391 -2.658 1 44.28 218 ILE A N 1
ATOM 1742 C CA . ILE A 1 218 ? -2.229 -14.18 -2.203 1 44.28 218 ILE A CA 1
ATOM 1743 C C . ILE A 1 218 ? -0.817 -14.531 -1.74 1 44.28 218 ILE A C 1
ATOM 1745 O O . ILE A 1 218 ? -0.642 -15.32 -0.804 1 44.28 218 ILE A O 1
ATOM 1749 N N . HIS A 1 219 ? 0.137 -14.398 -2.598 1 52.62 219 HIS A N 1
ATOM 1750 C CA . HIS A 1 219 ? 1.505 -14.719 -2.207 1 52.62 219 HIS A CA 1
ATOM 1751 C C . HIS A 1 219 ? 1.981 -13.82 -1.072 1 52.62 219 HIS A C 1
ATOM 1753 O O . HIS A 1 219 ? 1.835 -12.602 -1.14 1 52.62 219 HIS A O 1
ATOM 1759 N N . PRO A 1 220 ? 2.385 -14.461 0.001 1 52.97 220 PRO A N 1
ATOM 1760 C CA . PRO A 1 220 ? 3.021 -13.703 1.078 1 52.97 220 PRO A CA 1
ATOM 1761 C C . PRO A 1 220 ? 4.234 -12.906 0.601 1 52.97 220 PRO A C 1
ATOM 1763 O O . PRO A 1 220 ? 4.898 -13.297 -0.359 1 52.97 220 PRO A O 1
ATOM 1766 N N . ASP A 1 221 ? 4.238 -11.766 1.105 1 62.25 221 ASP A N 1
ATOM 1767 C CA . ASP A 1 221 ? 5.5 -11.062 0.91 1 62.25 221 ASP A CA 1
ATOM 1768 C C . ASP A 1 221 ? 6.688 -11.938 1.283 1 62.25 221 ASP A C 1
ATOM 1770 O O . ASP A 1 221 ? 6.637 -12.68 2.27 1 62.25 221 ASP A O 1
ATOM 1774 N N . GLY A 1 222 ? 7.645 -12 0.402 1 61.06 222 GLY A N 1
ATOM 1775 C CA . GLY A 1 222 ? 8.844 -12.789 0.634 1 61.06 222 GLY A CA 1
ATOM 1776 C C . GLY A 1 222 ? 8.844 -14.117 -0.091 1 61.06 222 GLY A C 1
ATOM 1777 O O . GLY A 1 222 ? 9.852 -14.82 -0.119 1 61.06 222 GLY A O 1
ATOM 1778 N N . ASP A 1 223 ? 7.75 -14.43 -0.684 1 74.12 223 ASP A N 1
ATOM 1779 C CA . ASP A 1 223 ? 7.727 -15.641 -1.5 1 74.12 223 ASP A CA 1
ATOM 1780 C C . ASP A 1 223 ? 8.805 -15.586 -2.582 1 74.12 223 ASP A C 1
ATOM 1782 O O . ASP A 1 223 ? 9.047 -14.531 -3.172 1 74.12 223 ASP A O 1
ATOM 1786 N N . GLU A 1 224 ? 9.531 -16.703 -2.68 1 81.88 224 GLU A N 1
ATOM 1787 C CA . GLU A 1 224 ? 10.633 -16.734 -3.639 1 81.88 224 GLU A CA 1
ATOM 1788 C C . GLU A 1 224 ? 10.227 -17.469 -4.91 1 81.88 224 GLU A C 1
ATOM 1790 O O . GLU A 1 224 ? 9.531 -18.484 -4.855 1 81.88 224 GLU A O 1
ATOM 1795 N N . ARG A 1 225 ? 10.625 -16.891 -6.027 1 88.81 225 ARG A N 1
ATOM 1796 C CA . ARG A 1 225 ? 10.375 -17.469 -7.34 1 88.81 225 ARG A CA 1
ATOM 1797 C C . ARG A 1 225 ? 11.641 -17.469 -8.188 1 88.81 225 ARG A C 1
ATOM 1799 O O . ARG A 1 225 ? 12.453 -16.547 -8.094 1 88.81 225 ARG A O 1
ATOM 1806 N N . PRO A 1 226 ? 11.742 -18.531 -8.945 1 92.94 226 PRO A N 1
ATOM 1807 C CA . PRO A 1 226 ? 12.93 -18.578 -9.805 1 92.94 226 PRO A CA 1
ATOM 1808 C C . PRO A 1 226 ? 12.844 -17.625 -10.984 1 92.94 226 PRO A C 1
ATOM 1810 O O . PRO A 1 226 ? 11.773 -17.453 -11.57 1 92.94 226 PRO A O 1
ATOM 1813 N N . LEU A 1 227 ? 13.898 -17 -11.289 1 95.25 227 LEU A N 1
ATOM 1814 C CA . LEU A 1 227 ? 13.977 -16 -12.336 1 95.25 227 LEU A CA 1
ATOM 1815 C C . LEU A 1 227 ? 15.312 -16.078 -13.062 1 95.25 227 LEU A C 1
ATOM 1817 O O . LEU A 1 227 ? 16.359 -16.234 -12.43 1 95.25 227 LEU A O 1
ATOM 1821 N N . LEU A 1 228 ? 15.25 -16.031 -14.359 1 95.56 228 LEU A N 1
ATOM 1822 C CA . LEU A 1 228 ? 16.453 -15.906 -15.18 1 95.56 228 LEU A CA 1
ATOM 1823 C C . LEU A 1 228 ? 16.734 -14.438 -15.5 1 95.56 228 LEU A C 1
ATOM 1825 O O . LEU A 1 228 ? 16.109 -13.859 -16.391 1 95.56 228 LEU A O 1
ATOM 1829 N N . HIS A 1 229 ? 17.656 -13.898 -14.766 1 94.38 229 HIS A N 1
ATOM 1830 C CA . HIS A 1 229 ? 18.078 -12.523 -15.008 1 94.38 229 HIS A CA 1
ATOM 1831 C C . HIS A 1 229 ? 18.953 -12.422 -16.25 1 94.38 229 HIS A C 1
ATOM 1833 O O . HIS A 1 229 ? 19.938 -13.156 -16.391 1 94.38 229 HIS A O 1
ATOM 1839 N N . ALA A 1 230 ? 18.609 -11.539 -17.156 1 91.94 230 ALA A N 1
ATOM 1840 C CA . ALA A 1 230 ? 19.297 -11.438 -18.438 1 91.94 230 ALA A CA 1
ATOM 1841 C C . ALA A 1 230 ? 20.797 -11.188 -18.25 1 91.94 230 ALA A C 1
ATOM 1843 O O . ALA A 1 230 ? 21.625 -11.727 -19 1 91.94 230 ALA A O 1
ATOM 1844 N N . ARG A 1 231 ? 21.203 -10.453 -17.266 1 89 231 ARG A N 1
ATOM 1845 C CA . ARG A 1 231 ? 22.594 -10.062 -17.047 1 89 231 ARG A CA 1
ATOM 1846 C C . ARG A 1 231 ? 23.266 -10.961 -16 1 89 231 ARG A C 1
ATOM 1848 O O . ARG A 1 231 ? 24.422 -11.344 -16.156 1 89 231 ARG A O 1
ATOM 1855 N N . LEU A 1 232 ? 22.5 -11.391 -14.953 1 91.69 232 LEU A N 1
ATOM 1856 C CA . LEU A 1 232 ? 23.094 -12.031 -13.789 1 91.69 232 LEU A CA 1
ATOM 1857 C C . LEU A 1 232 ? 22.859 -13.539 -13.828 1 91.69 232 LEU A C 1
ATOM 1859 O O . LEU A 1 232 ? 23.406 -14.273 -13 1 91.69 232 LEU A O 1
ATOM 1863 N N . GLY A 1 233 ? 22.078 -14 -14.797 1 92.62 233 GLY A N 1
ATOM 1864 C CA . GLY A 1 233 ? 21.844 -15.43 -14.906 1 92.62 233 GLY A CA 1
ATOM 1865 C C . GLY A 1 233 ? 20.719 -15.922 -14.016 1 92.62 233 GLY A C 1
ATOM 1866 O O . GLY A 1 233 ? 19.891 -15.125 -13.562 1 92.62 233 GLY A O 1
ATOM 1867 N N . PRO A 1 234 ? 20.656 -17.234 -13.781 1 94.06 234 PRO A N 1
ATOM 1868 C CA . PRO A 1 234 ? 19.562 -17.812 -12.992 1 94.06 234 PRO A CA 1
ATOM 1869 C C . PRO A 1 234 ? 19.656 -17.469 -11.508 1 94.06 234 PRO A C 1
ATOM 1871 O O . PRO A 1 234 ? 20.766 -17.359 -10.969 1 94.06 234 PRO A O 1
ATOM 1874 N N . GLY A 1 235 ? 18.531 -17.281 -10.898 1 93.75 235 GLY A N 1
ATOM 1875 C CA . GLY A 1 235 ? 18.453 -17.016 -9.469 1 93.75 235 GLY A CA 1
ATOM 1876 C C . GLY A 1 235 ? 17.031 -17.062 -8.938 1 93.75 235 GLY A C 1
ATOM 1877 O O . GLY A 1 235 ? 16.172 -17.719 -9.523 1 93.75 235 GLY A O 1
ATOM 1878 N N . TRP A 1 236 ? 16.938 -16.469 -7.758 1 90.5 236 TRP A N 1
ATOM 1879 C CA . TRP A 1 236 ? 15.641 -16.438 -7.082 1 90.5 236 TRP A CA 1
ATOM 1880 C C . TRP A 1 236 ? 15.273 -15 -6.691 1 90.5 236 TRP A C 1
ATOM 1882 O O . TRP A 1 236 ? 16.141 -14.219 -6.312 1 90.5 236 TRP A O 1
ATOM 1892 N N . VAL A 1 237 ? 13.969 -14.742 -6.82 1 91.19 237 VAL A N 1
ATOM 1893 C CA . VAL A 1 237 ? 13.5 -13.422 -6.418 1 91.19 237 VAL A CA 1
ATOM 1894 C C . VAL A 1 237 ? 12.5 -13.555 -5.27 1 91.19 237 VAL A C 1
ATOM 1896 O O . VAL A 1 237 ? 11.641 -14.438 -5.281 1 91.19 237 VAL A O 1
ATOM 1899 N N . SER A 1 238 ? 12.727 -12.758 -4.258 1 87.62 238 SER A N 1
ATOM 1900 C CA . SER A 1 238 ? 11.727 -12.539 -3.225 1 87.62 238 SER A CA 1
ATOM 1901 C C . SER A 1 238 ? 10.844 -11.336 -3.557 1 87.62 238 SER A C 1
ATOM 1903 O O . SER A 1 238 ? 11.344 -10.266 -3.904 1 87.62 238 SER A O 1
ATOM 1905 N N . LEU A 1 239 ? 9.547 -11.523 -3.393 1 88.62 239 LEU A N 1
ATOM 1906 C CA . LEU A 1 239 ? 8.609 -10.516 -3.871 1 88.62 239 LEU A CA 1
ATOM 1907 C C . LEU A 1 239 ? 7.973 -9.766 -2.703 1 88.62 239 LEU A C 1
ATOM 1909 O O . LEU A 1 239 ? 7.5 -10.383 -1.748 1 88.62 239 LEU A O 1
ATOM 1913 N N . CYS A 1 240 ? 7.996 -8.445 -2.771 1 90.25 240 CYS A N 1
ATOM 1914 C CA . CYS A 1 240 ? 7.273 -7.562 -1.858 1 90.25 240 CYS A CA 1
ATOM 1915 C C . CYS A 1 240 ? 6.379 -6.598 -2.625 1 90.25 240 CYS A C 1
ATOM 1917 O O . CYS A 1 240 ? 6.824 -5.957 -3.58 1 90.25 240 CYS A O 1
ATOM 1919 N N . THR A 1 241 ? 5.156 -6.547 -2.18 1 90.75 241 THR A N 1
ATOM 1920 C CA . THR A 1 241 ? 4.191 -5.699 -2.873 1 90.75 241 THR A CA 1
ATOM 1921 C C . THR A 1 241 ? 3.512 -4.746 -1.896 1 90.75 241 THR A C 1
ATOM 1923 O O . THR A 1 241 ? 3.18 -5.129 -0.772 1 90.75 241 THR A O 1
ATOM 1926 N N . ALA A 1 242 ? 3.381 -3.506 -2.344 1 90.75 242 ALA A N 1
ATOM 1927 C CA . ALA A 1 242 ? 2.654 -2.496 -1.576 1 90.75 242 ALA A CA 1
ATOM 1928 C C . ALA A 1 242 ? 1.751 -1.665 -2.482 1 90.75 242 ALA A C 1
ATOM 1930 O O . ALA A 1 242 ? 1.958 -1.613 -3.697 1 90.75 242 ALA A O 1
ATOM 1931 N N . GLU A 1 243 ? 0.803 -1.107 -1.86 1 87.25 243 GLU A N 1
ATOM 1932 C CA . GLU A 1 243 ? -0.116 -0.229 -2.578 1 87.25 243 GLU A CA 1
ATOM 1933 C C . GLU A 1 243 ? 0.107 1.232 -2.199 1 87.25 243 GLU A C 1
ATOM 1935 O O . GLU A 1 243 ? -0.058 1.61 -1.037 1 87.25 243 GLU A O 1
ATOM 1940 N N . PRO A 1 244 ? 0.518 2.049 -3.189 1 87.56 244 PRO A N 1
ATOM 1941 C CA . PRO A 1 244 ? 0.568 3.482 -2.895 1 87.56 244 PRO A CA 1
ATOM 1942 C C . PRO A 1 244 ? -0.771 4.031 -2.41 1 87.56 244 PRO A C 1
ATOM 1944 O O . PRO A 1 244 ? -1.801 3.816 -3.055 1 87.56 244 PRO A O 1
ATOM 1947 N N . LEU A 1 245 ? -0.76 4.762 -1.395 1 78.5 245 LEU A N 1
ATOM 1948 C CA . LEU A 1 245 ? -2.002 5.211 -0.777 1 78.5 245 LEU A CA 1
ATOM 1949 C C . LEU A 1 245 ? -2.678 6.281 -1.631 1 78.5 245 LEU A C 1
ATOM 1951 O O . LEU A 1 245 ? -3.9 6.438 -1.584 1 78.5 245 LEU A O 1
ATOM 1955 N N . SER A 1 246 ? -1.854 6.973 -2.395 1 73.31 246 SER A N 1
ATOM 1956 C CA . SER A 1 246 ? -2.398 8.039 -3.232 1 73.31 246 SER A CA 1
ATOM 1957 C C . SER A 1 246 ? -3.012 7.473 -4.512 1 73.31 246 SER A C 1
ATOM 1959 O O . SER A 1 246 ? -3.699 8.188 -5.242 1 73.31 246 SER A O 1
ATOM 1961 N N . SER A 1 247 ? -2.756 6.223 -4.812 1 76.88 247 SER A N 1
ATOM 1962 C CA . SER A 1 247 ? -3.225 5.582 -6.039 1 76.88 247 SER A CA 1
ATOM 1963 C C . SER A 1 247 ? -3.824 4.211 -5.754 1 76.88 247 SER A C 1
ATOM 1965 O O . SER A 1 247 ? -3.15 3.188 -5.898 1 76.88 247 SER A O 1
ATOM 1967 N N . PRO A 1 248 ? -5.078 4.207 -5.496 1 73.5 248 PRO A N 1
ATOM 1968 C CA . PRO A 1 248 ? -5.719 2.934 -5.152 1 73.5 248 PRO A CA 1
ATOM 1969 C C . PRO A 1 248 ? -5.559 1.88 -6.246 1 73.5 248 PRO A C 1
ATOM 1971 O O . PRO A 1 248 ? -5.641 2.201 -7.438 1 73.5 248 PRO A O 1
ATOM 1974 N N . ARG A 1 249 ? -5.199 0.669 -5.871 1 78.19 249 ARG A N 1
ATOM 1975 C CA . ARG A 1 249 ? -5.086 -0.53 -6.695 1 78.19 249 ARG A CA 1
ATOM 1976 C C . ARG A 1 249 ? -3.795 -0.515 -7.508 1 78.19 249 ARG A C 1
ATOM 1978 O O . ARG A 1 249 ? -3.494 -1.474 -8.219 1 78.19 249 ARG A O 1
ATOM 1985 N N . ALA A 1 250 ? -3.092 0.656 -7.371 1 86.38 250 ALA A N 1
ATOM 1986 C CA . ALA A 1 250 ? -1.724 0.597 -7.883 1 86.38 250 ALA A CA 1
ATOM 1987 C C . ALA A 1 250 ? -0.866 -0.346 -7.043 1 86.38 250 ALA A C 1
ATOM 1989 O O . ALA A 1 250 ? -1.223 -0.678 -5.91 1 86.38 250 ALA A O 1
ATOM 1990 N N . ARG A 1 251 ? 0.198 -0.803 -7.68 1 91.25 251 ARG A N 1
ATOM 1991 C CA . ARG A 1 251 ? 1.054 -1.748 -6.969 1 91.25 251 ARG A CA 1
ATOM 1992 C C . ARG A 1 251 ? 2.521 -1.357 -7.094 1 91.25 251 ARG A C 1
ATOM 1994 O O . ARG A 1 251 ? 3.035 -1.192 -8.203 1 91.25 251 ARG A O 1
ATOM 2001 N N . LEU A 1 252 ? 3.068 -1.18 -5.969 1 94.12 252 LEU A N 1
ATOM 2002 C CA . LEU A 1 252 ? 4.523 -1.133 -5.891 1 94.12 252 LEU A CA 1
ATOM 2003 C C . LEU A 1 252 ? 5.102 -2.531 -5.699 1 94.12 252 LEU A C 1
ATOM 2005 O O . LEU A 1 252 ? 4.879 -3.166 -4.668 1 94.12 252 LEU A O 1
ATOM 2009 N N . MET A 1 253 ? 5.852 -2.949 -6.703 1 95.38 253 MET A N 1
ATOM 2010 C CA . MET A 1 253 ? 6.492 -4.262 -6.652 1 95.38 253 MET A CA 1
ATOM 2011 C C . MET A 1 253 ? 8 -4.125 -6.469 1 95.38 253 MET A C 1
ATOM 2013 O O . MET A 1 253 ? 8.656 -3.387 -7.203 1 95.38 253 MET A O 1
ATOM 2017 N N . VAL A 1 254 ? 8.492 -4.797 -5.477 1 95.5 254 VAL A N 1
ATOM 2018 C CA . VAL A 1 254 ? 9.93 -4.887 -5.27 1 95.5 254 VAL A CA 1
ATOM 2019 C C . VAL A 1 254 ? 10.359 -6.352 -5.254 1 95.5 254 VAL A C 1
ATOM 2021 O O . VAL A 1 254 ? 9.766 -7.172 -4.555 1 95.5 254 VAL A O 1
ATOM 2024 N N . MET A 1 255 ? 11.367 -6.66 -6.035 1 94.5 255 MET A N 1
ATOM 2025 C CA . MET A 1 255 ? 11.898 -8.016 -6.141 1 94.5 255 MET A CA 1
ATOM 2026 C C . MET A 1 255 ? 13.367 -8.055 -5.723 1 94.5 255 MET A C 1
ATOM 2028 O O . MET A 1 255 ? 14.211 -7.395 -6.332 1 94.5 255 MET A O 1
ATOM 2032 N N . ILE A 1 256 ? 13.602 -8.812 -4.742 1 91.94 256 ILE A N 1
ATOM 2033 C CA . ILE A 1 256 ? 14.977 -9.016 -4.301 1 91.94 256 ILE A CA 1
ATOM 2034 C C . ILE A 1 256 ? 15.562 -10.25 -4.98 1 91.94 256 ILE A C 1
ATOM 2036 O O . ILE A 1 256 ? 15.188 -11.383 -4.656 1 91.94 256 ILE A O 1
ATOM 2040 N N . PHE A 1 257 ? 16.531 -9.953 -5.945 1 93.69 257 PHE A N 1
ATOM 2041 C CA . PHE A 1 257 ? 17.125 -11.039 -6.719 1 93.69 257 PHE A CA 1
ATOM 2042 C C . PHE A 1 257 ? 18.391 -11.547 -6.043 1 93.69 257 PHE A C 1
ATOM 2044 O O . PHE A 1 257 ? 19.25 -10.758 -5.641 1 93.69 257 PHE A O 1
ATOM 2051 N N . ARG A 1 258 ? 18.406 -12.758 -5.852 1 87.56 258 ARG A N 1
ATOM 2052 C CA . ARG A 1 258 ? 19.609 -13.453 -5.379 1 87.56 258 ARG A CA 1
ATOM 2053 C C . ARG A 1 258 ? 20.078 -14.469 -6.402 1 87.56 258 ARG A C 1
ATOM 2055 O O . ARG A 1 258 ? 19.406 -15.461 -6.668 1 87.56 258 ARG A O 1
ATOM 2062 N N . PRO A 1 259 ? 21.25 -14.164 -6.906 1 89.31 259 PRO A N 1
ATOM 2063 C CA . PRO A 1 259 ? 21.781 -15.102 -7.902 1 89.31 259 PRO A CA 1
ATOM 2064 C C . PRO A 1 259 ? 22.109 -16.469 -7.301 1 89.31 259 PRO A C 1
ATOM 2066 O O . PRO A 1 259 ? 22.547 -16.547 -6.145 1 89.31 259 PRO A O 1
ATOM 2069 N N . GLY A 1 260 ? 21.953 -17.469 -8.047 1 79.62 260 GLY A N 1
ATOM 2070 C CA . GLY A 1 260 ? 22.359 -18.812 -7.637 1 79.62 260 GLY A CA 1
ATOM 2071 C C . GLY A 1 260 ? 21.203 -19.75 -7.441 1 79.62 260 GLY A C 1
ATOM 2072 O O . GLY A 1 260 ? 20.031 -19.344 -7.52 1 79.62 260 GLY A O 1
ATOM 2073 N N . GLU A 1 261 ? 21.469 -21.047 -7.262 1 67.5 261 GLU A N 1
ATOM 2074 C CA . GLU A 1 261 ? 20.469 -22.109 -7.238 1 67.5 261 GLU A CA 1
ATOM 2075 C C . GLU A 1 261 ? 19.844 -22.234 -5.855 1 67.5 261 GLU A C 1
ATOM 2077 O O . GLU A 1 261 ? 18.734 -22.766 -5.723 1 67.5 261 GLU A O 1
ATOM 2082 N N . GLU A 1 262 ? 20.484 -21.688 -4.828 1 62.69 262 GLU A N 1
ATOM 2083 C CA . GLU A 1 262 ? 20.016 -21.984 -3.479 1 62.69 262 GLU A CA 1
ATOM 2084 C C . GLU A 1 262 ? 18.969 -20.969 -3.023 1 62.69 262 GLU A C 1
ATOM 2086 O O . GLU A 1 262 ? 19.141 -19.766 -3.236 1 62.69 262 GLU A O 1
ATOM 2091 N N . ARG A 1 263 ? 17.766 -21.516 -2.758 1 60.72 263 ARG A N 1
ATOM 2092 C CA . ARG A 1 263 ? 16.719 -20.688 -2.17 1 60.72 263 ARG A CA 1
ATOM 2093 C C . ARG A 1 263 ? 17.109 -20.234 -0.767 1 60.72 263 ARG A C 1
ATOM 2095 O O . ARG A 1 263 ? 17.812 -20.953 -0.05 1 60.72 263 ARG A O 1
ATOM 2102 N N . ARG A 1 264 ? 17.156 -19.062 -0.541 1 51.19 264 ARG A N 1
ATOM 2103 C CA . ARG A 1 264 ? 17.391 -18.734 0.861 1 51.19 264 ARG A CA 1
ATOM 2104 C C . ARG A 1 264 ? 16.359 -19.406 1.763 1 51.19 264 ARG A C 1
ATOM 2106 O O . ARG A 1 264 ? 16.719 -20.031 2.768 1 51.19 264 ARG A O 1
ATOM 2113 N N . HIS A 1 265 ? 15.086 -18.828 2.006 1 48.5 265 HIS A N 1
ATOM 2114 C CA . HIS A 1 265 ? 14.141 -19.234 3.035 1 48.5 265 HIS A CA 1
ATOM 2115 C C . HIS A 1 265 ? 13.164 -20.281 2.502 1 48.5 265 HIS A C 1
ATOM 2117 O O . HIS A 1 265 ? 12.625 -20.125 1.403 1 48.5 265 HIS A O 1
ATOM 2123 N N . THR A 1 266 ? 13.484 -21.594 2.803 1 38.09 266 THR A N 1
ATOM 2124 C CA . THR A 1 266 ? 12.516 -22.672 2.625 1 38.09 266 THR A CA 1
ATOM 2125 C C . THR A 1 266 ? 11.117 -22.219 3.035 1 38.09 266 THR A C 1
ATOM 2127 O O . THR A 1 266 ? 10.828 -22.078 4.227 1 38.09 266 THR A O 1
ATOM 2130 N N . GLY A 1 267 ? 10.75 -21.203 2.725 1 37.81 267 GLY A N 1
ATOM 2131 C CA . GLY A 1 267 ? 9.367 -21.047 3.152 1 37.81 267 GLY A CA 1
ATOM 2132 C C . GLY A 1 267 ? 8.492 -22.234 2.793 1 37.81 267 GLY A C 1
ATOM 2133 O O . GLY A 1 267 ? 8.891 -23.094 2.01 1 37.81 267 GLY A O 1
ATOM 2134 N N . PRO A 1 268 ? 7.473 -22.531 3.576 1 33.25 268 PRO A N 1
ATOM 2135 C CA . PRO A 1 268 ? 6.785 -23.797 3.34 1 33.25 268 PRO A CA 1
ATOM 2136 C C . PRO A 1 268 ? 6.512 -24.062 1.859 1 33.25 268 PRO A C 1
ATOM 2138 O O . PRO A 1 268 ? 6.383 -23.109 1.077 1 33.25 268 PRO A O 1
ATOM 2141 N N . ALA A 1 269 ? 7.098 -25.188 1.342 1 31.33 269 ALA A N 1
ATOM 2142 C CA . ALA A 1 269 ? 6.887 -25.797 0.031 1 31.33 269 ALA A CA 1
ATOM 2143 C C . ALA A 1 269 ? 5.484 -25.516 -0.49 1 31.33 269 ALA A C 1
ATOM 2145 O O . ALA A 1 269 ? 4.535 -25.406 0.29 1 31.33 269 ALA A O 1
ATOM 2146 N N . ILE A 1 270 ? 5.461 -24.938 -1.702 1 30.91 270 ILE A N 1
ATOM 2147 C CA . ILE A 1 270 ? 4.219 -24.953 -2.465 1 30.91 270 ILE A CA 1
ATOM 2148 C C . ILE A 1 270 ? 3.488 -26.281 -2.229 1 30.91 270 ILE A C 1
ATOM 2150 O O . ILE A 1 270 ? 4.043 -27.359 -2.467 1 30.91 270 ILE A O 1
ATOM 2154 N N . LEU A 1 271 ? 2.785 -26.438 -1.214 1 26.78 271 LEU A N 1
ATOM 2155 C CA . LEU A 1 271 ? 2.035 -27.688 -1.211 1 26.78 271 LEU A CA 1
ATOM 2156 C C . LEU A 1 271 ? 1.496 -28 -2.602 1 26.78 271 LEU A C 1
ATOM 2158 O O . LEU A 1 271 ? 0.723 -27.234 -3.164 1 26.78 271 LEU A O 1
ATOM 2162 N N . ARG A 1 272 ? 2.32 -28.516 -3.465 1 23.3 272 ARG A N 1
ATOM 2163 C CA . ARG A 1 272 ? 1.922 -29.125 -4.727 1 23.3 272 ARG A CA 1
ATOM 2164 C C . ARG A 1 272 ? 0.705 -30.031 -4.539 1 23.3 272 ARG A C 1
ATOM 2166 O O . ARG A 1 272 ? 0.677 -30.859 -3.633 1 23.3 272 ARG A O 1
ATOM 2173 N N . ALA A 1 273 ? -0.479 -29.547 -4.844 1 24.02 273 ALA A N 1
ATOM 2174 C CA . ALA A 1 273 ? -1.42 -30.625 -5.09 1 24.02 273 ALA A CA 1
ATOM 2175 C C . ALA A 1 273 ? -0.824 -31.672 -6.039 1 24.02 273 ALA A C 1
ATOM 2177 O O . ALA A 1 273 ? -0.497 -31.359 -7.184 1 24.02 273 ALA A O 1
ATOM 2178 N N . THR A 1 274 ? 0.166 -32.438 -5.562 1 20.14 274 THR A N 1
ATOM 2179 C CA . THR A 1 274 ? 0.237 -33.625 -6.414 1 20.14 274 THR A CA 1
ATOM 2180 C C . THR A 1 274 ? -1.113 -34.344 -6.465 1 20.14 274 THR A C 1
ATOM 2182 O O . THR A 1 274 ? -1.776 -34.5 -5.441 1 20.14 274 THR A O 1
ATOM 2185 N N . MET B 1 1 ? -23.547 -8.375 10.219 1 51.88 1 MET B N 1
ATOM 2186 C CA . MET B 1 1 ? -22.578 -9.453 10.062 1 51.88 1 MET B CA 1
ATOM 2187 C C . MET B 1 1 ? -22.656 -10.062 8.672 1 51.88 1 MET B C 1
ATOM 2189 O O . MET B 1 1 ? -23.75 -10.344 8.18 1 51.88 1 MET B O 1
ATOM 2193 N N . ASP B 1 2 ? -21.812 -9.867 7.801 1 64.25 2 ASP B N 1
ATOM 2194 C CA . ASP B 1 2 ? -21.953 -10.469 6.477 1 64.25 2 ASP B CA 1
ATOM 2195 C C . ASP B 1 2 ? -21.766 -11.977 6.531 1 64.25 2 ASP B C 1
ATOM 2197 O O .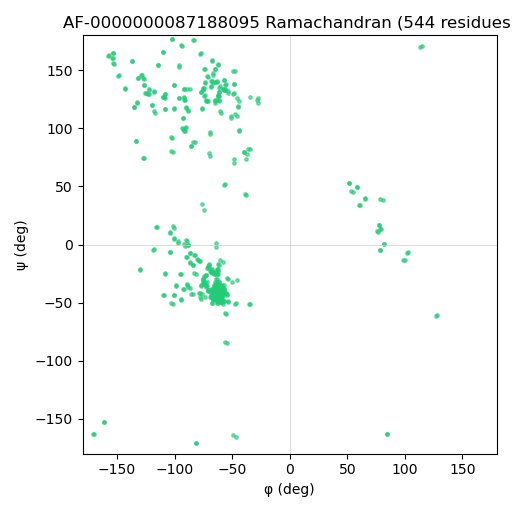 ASP B 1 2 ? -20.688 -12.484 6.215 1 64.25 2 ASP B O 1
ATOM 2201 N N . LYS B 1 3 ? -22.797 -12.711 7.016 1 77.44 3 LYS B N 1
ATOM 2202 C CA . LYS B 1 3 ? -22.812 -14.156 7.211 1 77.44 3 LYS B CA 1
ATOM 2203 C C . LYS B 1 3 ? -22.516 -14.891 5.91 1 77.44 3 LYS B C 1
ATOM 2205 O O . LYS B 1 3 ? -21.766 -15.883 5.906 1 77.44 3 LYS B O 1
ATOM 2210 N N . GLY B 1 4 ? -23.094 -14.305 4.902 1 79.44 4 GLY B N 1
ATOM 2211 C CA . GLY B 1 4 ? -22.875 -14.914 3.602 1 79.44 4 GLY B CA 1
ATOM 2212 C C . GLY B 1 4 ? -21.422 -14.859 3.162 1 79.44 4 GLY B C 1
ATOM 2213 O O . GLY B 1 4 ? -20.875 -15.852 2.67 1 79.44 4 GLY B O 1
ATOM 2214 N N . ALA B 1 5 ? -20.875 -13.742 3.34 1 77.62 5 ALA B N 1
ATOM 2215 C CA . ALA B 1 5 ? -19.469 -13.57 2.959 1 77.62 5 ALA B CA 1
ATOM 2216 C C . ALA B 1 5 ? -18.562 -14.461 3.807 1 77.62 5 ALA B C 1
ATOM 2218 O O . ALA B 1 5 ? -17.594 -15.039 3.297 1 77.62 5 ALA B O 1
ATOM 2219 N N . LEU B 1 6 ? -18.875 -14.539 5.078 1 87.25 6 LEU B N 1
ATOM 2220 C CA . LEU B 1 6 ? -18.125 -15.406 5.984 1 87.25 6 LEU B CA 1
ATOM 2221 C C . LEU B 1 6 ? -18.203 -16.859 5.539 1 87.25 6 LEU B C 1
ATOM 2223 O O . LEU B 1 6 ? -17.172 -17.531 5.422 1 87.25 6 LEU B O 1
ATOM 2227 N N . GLN B 1 7 ? -19.391 -17.281 5.293 1 87.31 7 GLN B N 1
ATOM 2228 C CA . GLN B 1 7 ? -19.625 -18.656 4.879 1 87.31 7 GLN B CA 1
ATOM 2229 C C . GLN B 1 7 ? -18.906 -18.984 3.574 1 87.31 7 GLN B C 1
ATOM 2231 O O . GLN B 1 7 ? -18.297 -20.047 3.436 1 87.31 7 GLN B O 1
ATOM 2236 N N . TRP B 1 8 ? -18.984 -18.062 2.74 1 80.31 8 TRP B N 1
ATOM 2237 C CA . TRP B 1 8 ? -18.312 -18.25 1.46 1 80.31 8 TRP B CA 1
ATOM 2238 C C . TRP B 1 8 ? -16.797 -18.375 1.654 1 80.31 8 TRP B C 1
ATOM 2240 O O . TRP B 1 8 ? -16.188 -19.297 1.122 1 80.31 8 TRP B O 1
ATOM 2250 N N . LEU B 1 9 ? -16.234 -17.531 2.398 1 84.25 9 LEU B N 1
ATOM 2251 C CA . LEU B 1 9 ? -14.797 -17.531 2.643 1 84.25 9 LEU B CA 1
ATOM 2252 C C . LEU B 1 9 ? -14.352 -18.859 3.262 1 84.25 9 LEU B C 1
ATOM 2254 O O . LEU B 1 9 ? -13.398 -19.484 2.787 1 84.25 9 LEU B O 1
ATOM 2258 N N . LEU B 1 10 ? -15.016 -19.281 4.27 1 91.38 10 LEU B N 1
ATOM 2259 C CA . LEU B 1 10 ? -14.641 -20.469 5.02 1 91.38 10 LEU B CA 1
ATOM 2260 C C . LEU B 1 10 ? -14.875 -21.734 4.195 1 91.38 10 LEU B C 1
ATOM 2262 O O . LEU B 1 10 ? -14.031 -22.625 4.164 1 91.38 10 LEU B O 1
ATOM 2266 N N . ARG B 1 11 ? -15.961 -21.766 3.473 1 86 11 ARG B N 1
ATOM 2267 C CA . ARG B 1 11 ? -16.281 -22.938 2.652 1 86 11 ARG B CA 1
ATOM 2268 C C . ARG B 1 11 ? -15.297 -23.094 1.505 1 86 11 ARG B C 1
ATOM 2270 O O . ARG B 1 11 ? -14.836 -24.203 1.225 1 86 11 ARG B O 1
ATOM 2277 N N . GLU B 1 12 ? -15.016 -22.016 0.906 1 79.44 12 GLU B N 1
ATOM 2278 C CA . GLU B 1 12 ? -14.078 -22.047 -0.214 1 79.44 12 GLU B CA 1
ATOM 2279 C C . GLU B 1 12 ? -12.703 -22.531 0.232 1 79.44 12 GLU B C 1
ATOM 2281 O O . GLU B 1 12 ? -12.047 -23.297 -0.481 1 79.44 12 GLU B O 1
ATOM 2286 N N . ARG B 1 13 ? -12.367 -22.125 1.396 1 84.31 13 ARG B N 1
ATOM 2287 C CA . ARG B 1 13 ? -11.023 -22.453 1.859 1 84.31 13 ARG B CA 1
ATOM 2288 C C . ARG B 1 13 ? -10.938 -23.891 2.344 1 84.31 13 ARG B C 1
ATOM 2290 O O . ARG B 1 13 ? -9.953 -24.594 2.09 1 84.31 13 ARG B O 1
ATOM 2297 N N . ARG B 1 14 ? -11.906 -24.328 3.033 1 88.25 14 ARG B N 1
ATOM 2298 C CA . ARG B 1 14 ? -11.781 -25.688 3.527 1 88.25 14 ARG B CA 1
ATOM 2299 C C . ARG B 1 14 ? -11.922 -26.703 2.391 1 88.25 14 ARG B C 1
ATOM 2301 O O . ARG B 1 14 ? -11.398 -27.812 2.475 1 88.25 14 ARG B O 1
ATOM 2308 N N . ALA B 1 15 ? -12.539 -26.266 1.259 1 81.12 15 ALA B N 1
ATOM 2309 C CA . ALA B 1 15 ? -12.695 -27.141 0.094 1 81.12 15 ALA B CA 1
ATOM 2310 C C . ALA B 1 15 ? -11.352 -27.391 -0.582 1 81.12 15 ALA B C 1
ATOM 2312 O O . ALA B 1 15 ? -11.188 -28.375 -1.299 1 81.12 15 ALA B O 1
ATOM 2313 N N . LEU B 1 16 ? -10.453 -26.562 -0.275 1 78.31 16 LEU B N 1
ATOM 2314 C CA . LEU B 1 16 ? -9.148 -26.641 -0.925 1 78.31 16 LEU B CA 1
ATOM 2315 C C . LEU B 1 16 ? -8.211 -27.562 -0.153 1 78.31 16 LEU B C 1
ATOM 2317 O O . LEU B 1 16 ? -7.125 -27.906 -0.633 1 78.31 16 LEU B O 1
ATOM 2321 N N . ILE B 1 17 ? -8.617 -27.922 0.982 1 79.94 17 ILE B N 1
ATOM 2322 C CA . ILE B 1 17 ? -7.734 -28.719 1.826 1 79.94 17 ILE B CA 1
ATOM 2323 C C . ILE B 1 17 ? -8.141 -30.203 1.756 1 79.94 17 ILE B C 1
ATOM 2325 O O . ILE B 1 17 ? -9.258 -30.562 2.131 1 79.94 17 ILE B O 1
ATOM 2329 N N . ALA B 1 18 ? -7.219 -30.938 1.25 1 80.31 18 ALA B N 1
ATOM 2330 C CA . ALA B 1 18 ? -7.473 -32.375 1.167 1 80.31 18 ALA B CA 1
ATOM 2331 C C . ALA B 1 18 ? -7.406 -33.031 2.547 1 80.31 18 ALA B C 1
ATOM 2333 O O . ALA B 1 18 ? -6.41 -32.875 3.26 1 80.31 18 ALA B O 1
ATOM 2334 N N . PRO B 1 19 ? -8.43 -33.688 2.908 1 81.25 19 PRO B N 1
ATOM 2335 C CA . PRO B 1 19 ? -8.43 -34.344 4.223 1 81.25 19 PRO B CA 1
ATOM 2336 C C . PRO B 1 19 ? -7.238 -35.281 4.418 1 81.25 19 PRO B C 1
ATOM 2338 O O . PRO B 1 19 ? -6.727 -35.406 5.535 1 81.25 19 PRO B O 1
ATOM 2341 N N . GLU B 1 20 ? -6.781 -35.812 3.293 1 79.38 20 GLU B N 1
ATOM 2342 C CA . GLU B 1 20 ? -5.684 -36.781 3.342 1 79.38 20 GLU B CA 1
ATOM 2343 C C . GLU B 1 20 ? -4.398 -36.125 3.84 1 79.38 20 GLU B C 1
ATOM 2345 O O . GLU B 1 20 ? -3.529 -36.781 4.398 1 79.38 20 GLU B O 1
ATOM 2350 N N . GLU B 1 21 ? -4.328 -34.875 3.637 1 76.56 21 GLU B N 1
ATOM 2351 C CA . GLU B 1 21 ? -3.168 -34.125 4.109 1 76.56 21 GLU B CA 1
ATOM 2352 C C . GLU B 1 21 ? -3.051 -34.188 5.629 1 76.56 21 GLU B C 1
ATOM 2354 O O . GLU B 1 21 ? -1.962 -34.031 6.184 1 76.56 21 GLU B O 1
ATOM 2359 N N . TYR B 1 22 ? -4.078 -34.438 6.273 1 81.38 22 TYR B N 1
ATOM 2360 C CA . TYR B 1 22 ? -4.102 -34.5 7.73 1 81.38 22 TYR B CA 1
ATOM 2361 C C . TYR B 1 22 ? -4.422 -35.906 8.234 1 81.38 22 TYR B C 1
ATOM 2363 O O . TYR B 1 22 ? -4.844 -36.062 9.375 1 81.38 22 TYR B O 1
ATOM 2371 N N . GLY B 1 23 ? -4.273 -36.844 7.215 1 78.31 23 GLY B N 1
ATOM 2372 C CA . GLY B 1 23 ? -4.488 -38.219 7.582 1 78.31 23 GLY B CA 1
ATOM 2373 C C . GLY B 1 23 ? -5.953 -38.594 7.746 1 78.31 23 GLY B C 1
ATOM 2374 O O . GLY B 1 23 ? -6.285 -39.562 8.398 1 78.31 23 GLY B O 1
ATOM 2375 N N . LEU B 1 24 ? -6.793 -37.688 7.316 1 83.12 24 LEU B N 1
ATOM 2376 C CA . LEU B 1 24 ? -8.227 -37.938 7.43 1 83.12 24 LEU B CA 1
ATOM 2377 C C . LEU B 1 24 ? -8.789 -38.5 6.129 1 83.12 24 LEU B C 1
ATOM 2379 O O . LEU B 1 24 ? -8.172 -38.344 5.07 1 83.12 24 LEU B O 1
ATOM 2383 N N . SER B 1 25 ? -9.859 -39.219 6.266 1 78.44 25 SER B N 1
ATOM 2384 C CA . SER B 1 25 ? -10.492 -39.844 5.105 1 78.44 25 SER B CA 1
ATOM 2385 C C . SER B 1 25 ? -11.516 -38.906 4.465 1 78.44 25 SER B C 1
ATOM 2387 O O . SER B 1 25 ? -12.156 -38.125 5.16 1 78.44 25 SER B O 1
ATOM 2389 N N . ARG B 1 26 ? -11.516 -38.781 3.299 1 75.5 26 ARG B N 1
ATOM 2390 C CA . ARG B 1 26 ? -12.57 -38.062 2.613 1 75.5 26 ARG B CA 1
ATOM 2391 C C . ARG B 1 26 ? -13.938 -38.688 2.854 1 75.5 26 ARG B C 1
ATOM 2393 O O . ARG B 1 26 ? -14.078 -39.906 2.754 1 75.5 26 ARG B O 1
ATOM 2400 N N . PRO B 1 27 ? -14.812 -37.875 3.604 1 61.34 27 PRO B N 1
ATOM 2401 C CA . PRO B 1 27 ? -16.094 -38.531 3.881 1 61.34 27 PRO B CA 1
ATOM 2402 C C . PRO B 1 27 ? -16.75 -39.094 2.623 1 61.34 27 PRO B C 1
ATOM 2404 O O . PRO B 1 27 ? -16.641 -38.5 1.55 1 61.34 27 PRO B O 1
ATOM 2407 N N . SER B 1 28 ? -16.766 -40.312 2.574 1 57.75 28 SER B N 1
ATOM 2408 C CA . SER B 1 28 ? -17.516 -41 1.533 1 57.75 28 SER B CA 1
ATOM 2409 C C . SER B 1 28 ? -19.016 -41 1.808 1 57.75 28 SER B C 1
ATOM 2411 O O . SER B 1 28 ? -19.469 -41.562 2.797 1 57.75 28 SER B O 1
ATOM 2413 N N . ARG B 1 29 ? -19.688 -40.125 2.342 1 48.19 29 ARG B N 1
ATOM 2414 C CA . ARG B 1 29 ? -21.062 -40.625 2.322 1 48.19 29 ARG B CA 1
ATOM 2415 C C . ARG B 1 29 ? -21.438 -41.125 0.936 1 48.19 29 ARG B C 1
ATOM 2417 O O . ARG B 1 29 ? -20.688 -40.938 -0.027 1 48.19 29 ARG B O 1
ATOM 2424 N N . GLN B 1 30 ? -22.875 -41.219 0.93 1 44.03 30 GLN B N 1
ATOM 2425 C CA . GLN B 1 30 ? -23.734 -41.719 -0.147 1 44.03 30 GLN B CA 1
ATOM 2426 C C . GLN B 1 30 ? -23.5 -40.938 -1.433 1 44.03 30 GLN B C 1
ATOM 2428 O O . GLN B 1 30 ? -24.422 -40.312 -1.962 1 44.03 30 GLN B O 1
ATOM 2433 N N . GLY B 1 31 ? -22.219 -40.75 -1.965 1 48.5 31 GLY B N 1
ATOM 2434 C CA . GLY B 1 31 ? -21.906 -40.469 -3.352 1 48.5 31 GLY B CA 1
ATOM 2435 C C . GLY B 1 31 ? -21.016 -39.25 -3.512 1 48.5 31 GLY B C 1
ATOM 2436 O O . GLY B 1 31 ? -20.172 -39.188 -4.406 1 48.5 31 GLY B O 1
ATOM 2437 N N . ARG B 1 32 ? -21.422 -37.969 -3.082 1 51.38 32 ARG B N 1
ATOM 2438 C CA . ARG B 1 32 ? -20.75 -36.812 -3.646 1 51.38 32 ARG B CA 1
ATOM 2439 C C . ARG B 1 32 ? -19.531 -36.406 -2.811 1 51.38 32 ARG B C 1
ATOM 2441 O O . ARG B 1 32 ? -19.656 -36.188 -1.604 1 51.38 32 ARG B O 1
ATOM 2448 N N . ARG B 1 33 ? -18.281 -36.688 -3.102 1 54.47 33 ARG B N 1
ATOM 2449 C CA . ARG B 1 33 ? -16.969 -36.406 -2.545 1 54.47 33 ARG B CA 1
ATOM 2450 C C . ARG B 1 33 ? -16.828 -34.906 -2.219 1 54.47 33 ARG B C 1
ATOM 2452 O O . ARG B 1 33 ? -17.094 -34.062 -3.068 1 54.47 33 ARG B O 1
ATOM 2459 N N . ALA B 1 34 ? -16.75 -34.656 -0.969 1 61.44 34 ALA B N 1
ATOM 2460 C CA . ALA B 1 34 ? -16.516 -33.281 -0.608 1 61.44 34 ALA B CA 1
ATOM 2461 C C . ALA B 1 34 ? -15.18 -32.781 -1.143 1 61.44 34 ALA B C 1
ATOM 2463 O O . ALA B 1 34 ? -14.172 -33.5 -1.05 1 61.44 34 ALA B O 1
ATOM 2464 N N . PRO B 1 35 ? -15.25 -31.703 -1.787 1 73.31 35 PRO B N 1
ATOM 2465 C CA . PRO B 1 35 ? -14.031 -31.266 -2.469 1 73.31 35 PRO B CA 1
ATOM 2466 C C . PRO B 1 35 ? -12.867 -31.031 -1.509 1 73.31 35 PRO B C 1
ATOM 2468 O O . PRO B 1 35 ? -11.703 -31.156 -1.906 1 73.31 35 PRO B O 1
ATOM 2471 N N . GLY B 1 36 ? -13.273 -30.984 -0.107 1 85.88 36 GLY B N 1
ATOM 2472 C CA . GLY B 1 36 ? -12.227 -30.719 0.864 1 85.88 36 GLY B CA 1
ATOM 2473 C C . GLY B 1 36 ? -12.609 -31.125 2.277 1 85.88 36 GLY B C 1
ATOM 2474 O O . GLY B 1 36 ? -13.336 -32.094 2.479 1 85.88 36 GLY B O 1
ATOM 2475 N N . LEU B 1 37 ? -12.078 -30.516 3.275 1 88.88 37 LEU B N 1
ATOM 2476 C CA . LEU B 1 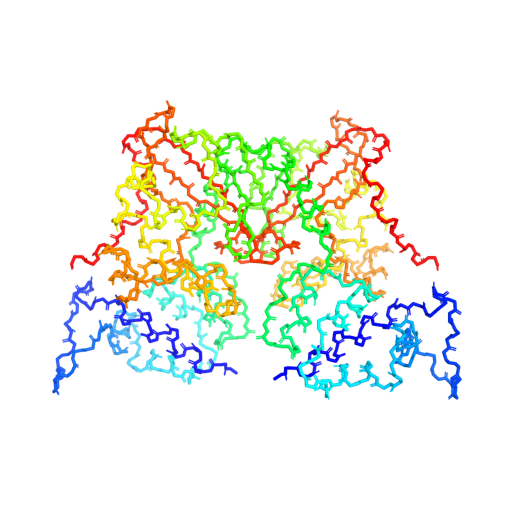37 ? -12.359 -30.812 4.676 1 88.88 37 LEU B CA 1
ATOM 2477 C C . LEU B 1 37 ? -13.836 -30.578 4.996 1 88.88 37 LEU B C 1
ATOM 2479 O O . LEU B 1 37 ? -14.422 -29.578 4.559 1 88.88 37 LEU B O 1
ATOM 2483 N N . THR B 1 38 ? -14.438 -31.562 5.641 1 88.44 38 THR B N 1
ATOM 2484 C CA . THR B 1 38 ? -15.789 -31.344 6.16 1 88.44 38 THR B CA 1
ATOM 2485 C C . THR B 1 38 ? -15.742 -30.516 7.438 1 88.44 38 THR B C 1
ATOM 2487 O O . THR B 1 38 ? -14.688 -30.375 8.055 1 88.44 38 THR B O 1
ATOM 2490 N N . GLN B 1 39 ? -16.875 -30.016 7.805 1 92.12 39 GLN B N 1
ATOM 2491 C CA . GLN B 1 39 ? -16.953 -29.203 9.016 1 92.12 39 GLN B CA 1
ATOM 2492 C C . GLN B 1 39 ? -16.594 -30.016 10.25 1 92.12 39 GLN B C 1
ATOM 2494 O O . GLN B 1 39 ? -15.898 -29.531 11.141 1 92.12 39 GLN B O 1
ATOM 2499 N N . SER B 1 40 ? -16.984 -31.234 10.164 1 90.94 40 SER B N 1
ATOM 2500 C CA . SER B 1 40 ? -16.703 -32.125 11.297 1 90.94 40 SER B CA 1
ATOM 2501 C C . SER B 1 40 ? -15.211 -32.438 11.391 1 90.94 40 SER B C 1
ATOM 2503 O O . SER B 1 40 ? -14.656 -32.531 12.484 1 90.94 40 SER B O 1
ATOM 2505 N N . GLN B 1 41 ? -14.617 -32.625 10.312 1 91.88 41 GLN B N 1
ATOM 2506 C CA . GLN B 1 41 ? -13.18 -32.875 10.281 1 91.88 41 GLN B CA 1
ATOM 2507 C C . GLN B 1 41 ? -12.383 -31.703 10.805 1 91.88 41 GLN B C 1
ATOM 2509 O O . GLN B 1 41 ? -11.344 -31.875 11.453 1 91.88 41 GLN B O 1
ATOM 2514 N N . ILE B 1 42 ? -12.844 -30.516 10.57 1 93.19 42 ILE B N 1
ATOM 2515 C CA . ILE B 1 42 ? -12.18 -29.328 11.094 1 93.19 42 ILE B CA 1
ATOM 2516 C C . ILE B 1 42 ? -12.281 -29.312 12.617 1 93.19 42 ILE B C 1
ATOM 2518 O O . ILE B 1 42 ? -11.297 -29.062 13.312 1 93.19 42 ILE B O 1
ATOM 2522 N N . ASP B 1 43 ? -13.445 -29.562 13.141 1 93.19 43 ASP B N 1
ATOM 2523 C CA . ASP B 1 43 ? -13.609 -29.672 14.586 1 93.19 43 ASP B CA 1
ATOM 2524 C C . ASP B 1 43 ? -12.656 -30.703 15.172 1 93.19 43 ASP B C 1
ATOM 2526 O O . ASP B 1 43 ? -12.047 -30.469 16.219 1 93.19 43 ASP B O 1
ATOM 2530 N N . GLN B 1 44 ? -12.539 -31.812 14.484 1 89.25 44 GLN B N 1
ATOM 2531 C CA . GLN B 1 44 ? -11.648 -32.875 14.922 1 89.25 44 GLN B CA 1
ATOM 2532 C C . GLN B 1 44 ? -10.195 -32.406 14.93 1 89.25 44 GLN B C 1
ATOM 2534 O O . GLN B 1 44 ? -9.484 -32.594 15.922 1 89.25 44 GLN B O 1
ATOM 2539 N N . LEU B 1 45 ? -9.773 -31.844 13.883 1 90.44 45 LEU B N 1
ATOM 2540 C CA . LEU B 1 45 ? -8.391 -31.406 13.727 1 90.44 45 LEU B CA 1
ATOM 2541 C C . LEU B 1 45 ? -8.039 -30.328 14.742 1 90.44 45 LEU B C 1
ATOM 2543 O O . LEU B 1 45 ? -6.895 -30.25 15.203 1 90.44 45 LEU B O 1
ATOM 2547 N N . LEU B 1 46 ? -9.016 -29.547 15.133 1 92.19 46 LEU B N 1
ATOM 2548 C CA . LEU B 1 46 ? -8.773 -28.422 16.031 1 92.19 46 LEU B CA 1
ATOM 2549 C C . LEU B 1 46 ? -9.086 -28.812 17.469 1 92.19 46 LEU B C 1
ATOM 2551 O O . LEU B 1 46 ? -8.977 -27.969 18.375 1 92.19 46 LEU B O 1
ATOM 2555 N N . HIS B 1 47 ? -9.438 -30.031 17.625 1 89.19 47 HIS B N 1
ATOM 2556 C CA . HIS B 1 47 ? -9.773 -30.547 18.953 1 89.19 47 HIS B CA 1
ATOM 2557 C C . HIS B 1 47 ? -10.836 -29.688 19.625 1 89.19 47 HIS B C 1
ATOM 2559 O O . HIS B 1 47 ? -10.672 -29.266 20.781 1 89.19 47 HIS B O 1
ATOM 2565 N N . ARG B 1 48 ? -11.781 -29.422 18.844 1 91.94 48 ARG B N 1
ATOM 2566 C CA . ARG B 1 48 ? -12.938 -28.672 19.328 1 91.94 48 ARG B CA 1
ATOM 2567 C C . ARG B 1 48 ? -14.172 -29.562 19.406 1 91.94 48 ARG B C 1
ATOM 2569 O O . ARG B 1 48 ? -14.211 -30.625 18.797 1 91.94 48 ARG B O 1
ATOM 2576 N N . THR B 1 49 ? -15.102 -29.047 20.078 1 91.88 49 THR B N 1
ATOM 2577 C CA . THR B 1 49 ? -16.375 -29.75 20.156 1 91.88 49 THR B CA 1
ATOM 2578 C C . THR B 1 49 ? -17.062 -29.797 18.781 1 91.88 49 THR B C 1
ATOM 2580 O O . THR B 1 49 ? -17.016 -28.828 18.031 1 91.88 49 THR B O 1
ATOM 2583 N N . HIS B 1 50 ? -17.641 -31.016 18.547 1 91.5 50 HIS B N 1
ATOM 2584 C CA . HIS B 1 50 ? -18.359 -31.172 17.297 1 91.5 50 HIS B CA 1
ATOM 2585 C C . HIS B 1 50 ? -19.406 -30.078 17.109 1 91.5 50 HIS B C 1
ATOM 2587 O O . HIS B 1 50 ? -20.141 -29.75 18.047 1 91.5 50 HIS B O 1
ATOM 2593 N N . GLY B 1 51 ? -19.438 -29.484 15.977 1 93.69 51 GLY B N 1
ATOM 2594 C CA . GLY B 1 51 ? -20.422 -28.438 15.68 1 93.69 51 GLY B CA 1
ATOM 2595 C C . GLY B 1 51 ? -19.859 -27.031 15.852 1 93.69 51 GLY B C 1
ATOM 2596 O O . GLY B 1 51 ? -20.484 -26.062 15.406 1 93.69 51 GLY B O 1
ATOM 2597 N N . THR B 1 52 ? -18.703 -26.922 16.484 1 94.56 52 THR B N 1
ATOM 2598 C CA . THR B 1 52 ? -18.094 -25.609 16.734 1 94.56 52 THR B CA 1
ATOM 2599 C C . THR B 1 52 ? -17.828 -24.891 15.43 1 94.56 52 THR B C 1
ATOM 2601 O O . THR B 1 52 ? -18.188 -23.719 15.273 1 94.56 52 THR B O 1
ATOM 2604 N N . TYR B 1 53 ? -17.203 -25.547 14.469 1 95.44 53 TYR B N 1
ATOM 2605 C CA . TYR B 1 53 ? -16.859 -24.906 13.195 1 95.44 53 TYR B CA 1
ATOM 2606 C C . TYR B 1 53 ? -18.125 -24.594 12.398 1 95.44 53 TYR B C 1
ATOM 2608 O O . TYR B 1 53 ? -18.188 -23.562 11.727 1 95.44 53 TYR B O 1
ATOM 2616 N N . ASN B 1 54 ? -19.047 -25.484 12.43 1 94.25 54 ASN B N 1
ATOM 2617 C CA . ASN B 1 54 ? -20.312 -25.203 11.742 1 94.25 54 ASN B CA 1
ATOM 2618 C C . ASN B 1 54 ? -20.938 -23.906 12.219 1 94.25 54 ASN B C 1
ATOM 2620 O O . ASN B 1 54 ? -21.406 -23.094 11.406 1 94.25 54 ASN B O 1
ATOM 2624 N N . ARG B 1 55 ? -20.906 -23.672 13.523 1 94.81 55 ARG B N 1
ATOM 2625 C CA . ARG B 1 55 ? -21.438 -22.422 14.078 1 94.81 55 ARG B CA 1
ATOM 2626 C C . ARG B 1 55 ? -20.641 -21.219 13.578 1 94.81 55 ARG B C 1
ATOM 2628 O O . ARG B 1 55 ? -21.219 -20.172 13.297 1 94.81 55 ARG B O 1
ATOM 2635 N N . LEU B 1 56 ? -19.359 -21.375 13.469 1 94.19 56 LEU B N 1
ATOM 2636 C CA . LEU B 1 56 ? -18.516 -20.297 12.977 1 94.19 56 LEU B CA 1
ATOM 2637 C C . LEU B 1 56 ? -18.797 -20.016 11.5 1 94.19 56 LEU B C 1
ATOM 2639 O O . LEU B 1 56 ? -19.047 -18.875 11.109 1 94.19 56 LEU B O 1
ATOM 2643 N N . GLU B 1 57 ? -18.781 -21.125 10.695 1 94 57 GLU B N 1
ATOM 2644 C CA . GLU B 1 57 ? -18.906 -21 9.242 1 94 57 GLU B CA 1
ATOM 2645 C C . GLU B 1 57 ? -20.266 -20.438 8.844 1 94 57 GLU B C 1
ATOM 2647 O O . GLU B 1 57 ? -20.375 -19.703 7.859 1 94 57 GLU B O 1
ATOM 2652 N N . THR B 1 58 ? -21.312 -20.75 9.617 1 91.06 58 THR B N 1
ATOM 2653 C CA . THR B 1 58 ? -22.656 -20.312 9.281 1 91.06 58 THR B CA 1
ATOM 2654 C C . THR B 1 58 ? -22.984 -18.969 9.938 1 91.06 58 THR B C 1
ATOM 2656 O O . THR B 1 58 ? -24.078 -18.453 9.773 1 91.06 58 THR B O 1
ATOM 2659 N N . GLY B 1 59 ? -21.984 -18.422 10.695 1 90 59 GLY B N 1
ATOM 2660 C CA . GLY B 1 59 ? -22.172 -17.125 11.312 1 90 59 GLY B CA 1
ATOM 2661 C C . GLY B 1 59 ? -23.047 -17.172 12.555 1 90 59 GLY B C 1
ATOM 2662 O O . GLY B 1 59 ? -23.594 -16.141 12.969 1 90 59 GLY B O 1
ATOM 2663 N N . ASN B 1 60 ? -23.219 -18.328 13.086 1 89.81 60 ASN B N 1
ATOM 2664 C CA . ASN B 1 60 ? -24.078 -18.5 14.25 1 89.81 60 ASN B CA 1
ATOM 2665 C C . ASN B 1 60 ? -23.266 -18.625 15.539 1 89.81 60 ASN B C 1
ATOM 2667 O O . ASN B 1 60 ? -23.766 -19.125 16.547 1 89.81 60 ASN B O 1
ATOM 2671 N N . TYR B 1 61 ? -22.016 -18.266 15.523 1 88.25 61 TYR B N 1
ATOM 2672 C CA . TYR B 1 61 ? -21.141 -18.188 16.688 1 88.25 61 TYR B CA 1
ATOM 2673 C C . TYR B 1 61 ? -20.938 -16.734 17.125 1 88.25 61 TYR B C 1
ATOM 2675 O O . TYR B 1 61 ? -20.109 -16.016 16.562 1 88.25 61 TYR B O 1
ATOM 2683 N N . PRO B 1 62 ? -21.844 -16.375 18.062 1 83.56 62 PRO B N 1
ATOM 2684 C CA . PRO B 1 62 ? -21.672 -15.008 18.547 1 83.56 62 PRO B CA 1
ATOM 2685 C C . PRO B 1 62 ? -20.328 -14.797 19.234 1 83.56 62 PRO B C 1
ATOM 2687 O O . PRO B 1 62 ? -19.922 -15.602 20.078 1 83.56 62 PRO B O 1
ATOM 2690 N N . ASN B 1 63 ? -19.547 -13.805 18.875 1 86.38 63 ASN B N 1
ATOM 2691 C CA . ASN B 1 63 ? -18.281 -13.398 19.453 1 86.38 63 ASN B CA 1
ATOM 2692 C C . ASN B 1 63 ? -17.312 -14.57 19.578 1 86.38 63 ASN B C 1
ATOM 2694 O O . ASN B 1 63 ? -16.922 -14.945 20.688 1 86.38 63 ASN B O 1
ATOM 2698 N N . PRO B 1 64 ? -17.047 -15.312 18.516 1 91.38 64 PRO B N 1
ATOM 2699 C CA . PRO B 1 64 ? -16.078 -16.422 18.594 1 91.38 64 PRO B CA 1
ATOM 2700 C C . PRO B 1 64 ? -14.766 -16.016 19.25 1 91.38 64 PRO B C 1
ATOM 2702 O O . PRO B 1 64 ? -14.289 -14.891 19.031 1 91.38 64 PRO B O 1
ATOM 2705 N N . PRO B 1 65 ? -14.242 -16.906 20.109 1 87.94 65 PRO B N 1
ATOM 2706 C CA . PRO B 1 65 ? -12.969 -16.594 20.75 1 87.94 65 PRO B CA 1
ATOM 2707 C C . PRO B 1 65 ? -11.82 -16.453 19.75 1 87.94 65 PRO B C 1
ATOM 2709 O O . PRO B 1 65 ? -11.828 -17.109 18.703 1 87.94 65 PRO B O 1
ATOM 2712 N N . GLU B 1 66 ? -10.828 -15.711 20.141 1 83.81 66 GLU B N 1
ATOM 2713 C CA . GLU B 1 66 ? -9.688 -15.461 19.281 1 83.81 66 GLU B CA 1
ATOM 2714 C C . GLU B 1 66 ? -8.945 -16.75 18.953 1 83.81 66 GLU B C 1
ATOM 2716 O O . GLU B 1 66 ? -8.469 -16.938 17.828 1 83.81 66 GLU B O 1
ATOM 2721 N N . ASP B 1 67 ? -8.828 -17.547 19.953 1 83.81 67 ASP B N 1
ATOM 2722 C CA . ASP B 1 67 ? -8.07 -18.781 19.734 1 83.81 67 ASP B CA 1
ATOM 2723 C C . ASP B 1 67 ? -8.742 -19.656 18.688 1 83.81 67 ASP B C 1
ATOM 2725 O O . ASP B 1 67 ? -8.07 -20.281 17.859 1 83.81 67 ASP B O 1
ATOM 2729 N N . LEU B 1 68 ? -10.078 -19.703 18.641 1 92.12 68 LEU B N 1
ATOM 2730 C CA . LEU B 1 68 ? -10.781 -20.453 17.609 1 92.12 68 LEU B CA 1
ATOM 2731 C C . LEU B 1 68 ? -10.523 -19.844 16.234 1 92.12 68 LEU B C 1
ATOM 2733 O O . LEU B 1 68 ? -10.211 -20.562 15.281 1 92.12 68 LEU B O 1
ATOM 2737 N N . LEU B 1 69 ? -10.625 -18.516 16.188 1 91.19 69 LEU B N 1
ATOM 2738 C CA . LEU B 1 69 ? -10.406 -17.828 14.914 1 91.19 69 LEU B CA 1
ATOM 2739 C C . LEU B 1 69 ? -8.992 -18.094 14.391 1 91.19 69 LEU B C 1
ATOM 2741 O O . LEU B 1 69 ? -8.812 -18.375 13.203 1 91.19 69 LEU B O 1
ATOM 2745 N N . ARG B 1 70 ? -8.07 -18.016 15.258 1 85.62 70 ARG B N 1
ATOM 2746 C CA . ARG B 1 70 ? -6.68 -18.219 14.875 1 85.62 70 ARG B CA 1
ATOM 2747 C C . ARG B 1 70 ? -6.438 -19.656 14.422 1 85.62 70 ARG B C 1
ATOM 2749 O O . ARG B 1 70 ? -5.77 -19.875 13.406 1 85.62 70 ARG B O 1
ATOM 2756 N N . ASP B 1 71 ? -6.965 -20.594 15.148 1 87.94 71 ASP B N 1
ATOM 2757 C CA . ASP B 1 71 ? -6.809 -22.016 14.805 1 87.94 71 ASP B CA 1
ATOM 2758 C C . ASP B 1 71 ? -7.406 -22.312 13.438 1 87.94 71 ASP B C 1
ATOM 2760 O O . ASP B 1 71 ? -6.793 -23.016 12.625 1 87.94 71 ASP B O 1
ATOM 2764 N N . VAL B 1 72 ? -8.562 -21.766 13.234 1 92.75 72 VAL B N 1
ATOM 2765 C CA . VAL B 1 72 ? -9.25 -21.969 11.961 1 92.75 72 VAL B CA 1
ATOM 2766 C C . VAL B 1 72 ? -8.445 -21.328 10.828 1 92.75 72 VAL B C 1
ATOM 2768 O O . VAL B 1 72 ? -8.211 -21.953 9.797 1 92.75 72 VAL B O 1
ATOM 2771 N N . ALA B 1 73 ? -8.078 -20.125 11.117 1 88.38 73 ALA B N 1
ATOM 2772 C CA . ALA B 1 73 ? -7.324 -19.391 10.102 1 88.38 73 ALA B CA 1
ATOM 2773 C C . ALA B 1 73 ? -6.035 -20.125 9.734 1 88.38 73 ALA B C 1
ATOM 2775 O O . ALA B 1 73 ? -5.684 -20.234 8.562 1 88.38 73 ALA B O 1
ATOM 2776 N N . ARG B 1 74 ? -5.359 -20.609 10.672 1 80.88 74 ARG B N 1
ATOM 2777 C CA . ARG B 1 74 ? -4.109 -21.312 10.453 1 80.88 74 ARG B CA 1
ATOM 2778 C C . ARG B 1 74 ? -4.355 -22.625 9.711 1 80.88 74 ARG B C 1
ATOM 2780 O O . ARG B 1 74 ? -3.639 -22.953 8.758 1 80.88 74 ARG B O 1
ATOM 2787 N N . LEU B 1 75 ? -5.336 -23.359 10.164 1 84.62 75 LEU B N 1
ATOM 2788 C CA . LEU B 1 75 ? -5.672 -24.625 9.508 1 84.62 75 LEU B CA 1
ATOM 2789 C C . LEU B 1 75 ? -6.012 -24.406 8.039 1 84.62 75 LEU B C 1
ATOM 2791 O O . LEU B 1 75 ? -5.602 -25.172 7.18 1 84.62 75 LEU B O 1
ATOM 2795 N N . LEU B 1 76 ? -6.699 -23.281 7.863 1 87 76 LEU B N 1
ATOM 2796 C CA . LEU B 1 76 ? -7.164 -23.016 6.508 1 87 76 LEU B CA 1
ATOM 2797 C C . LEU B 1 76 ? -6.125 -22.219 5.719 1 87 76 LEU B C 1
ATOM 2799 O O . LEU B 1 76 ? -6.391 -21.781 4.602 1 87 76 LEU B O 1
ATOM 2803 N N . ALA B 1 77 ? -5.02 -22 6.371 1 76.75 77 ALA B N 1
ATOM 2804 C CA . ALA B 1 77 ? -3.871 -21.328 5.754 1 76.75 77 ALA B CA 1
ATOM 2805 C C . ALA B 1 77 ? -4.25 -19.938 5.246 1 76.75 77 ALA B C 1
ATOM 2807 O O . ALA B 1 77 ? -3.941 -19.578 4.105 1 76.75 77 ALA B O 1
ATOM 2808 N N . PHE B 1 78 ? -4.891 -19.25 6.164 1 78.12 78 PHE B N 1
ATOM 2809 C CA . PHE B 1 78 ? -5.27 -17.875 5.832 1 78.12 78 PHE B CA 1
ATOM 2810 C C . PHE B 1 78 ? -4.039 -16.984 5.703 1 78.12 78 PHE B C 1
ATOM 2812 O O . PHE B 1 78 ? -3.061 -17.172 6.434 1 78.12 78 PHE B O 1
ATOM 2819 N N . ASN B 1 79 ? -4.078 -16.078 4.695 1 64.56 79 ASN B N 1
ATOM 2820 C CA . ASN B 1 79 ? -3.148 -14.961 4.719 1 64.56 79 ASN B CA 1
ATOM 2821 C C . ASN B 1 79 ? -3.666 -13.828 5.598 1 64.56 79 ASN B C 1
ATOM 2823 O O . ASN B 1 79 ? -4.754 -13.922 6.168 1 64.56 79 ASN B O 1
ATOM 2827 N N . GLU B 1 80 ? -2.836 -12.773 5.762 1 67.19 80 GLU B N 1
ATOM 2828 C CA . GLU B 1 80 ? -3.178 -11.703 6.699 1 67.19 80 GLU B CA 1
ATOM 2829 C C . GLU B 1 80 ? -4.457 -10.992 6.277 1 67.19 80 GLU B C 1
ATOM 2831 O O . GLU B 1 80 ? -5.242 -10.562 7.121 1 67.19 80 GLU B O 1
ATOM 2836 N N . HIS B 1 81 ? -4.613 -10.82 4.941 1 64.12 81 HIS B N 1
ATOM 2837 C CA . HIS B 1 81 ? -5.848 -10.211 4.457 1 64.12 81 HIS B CA 1
ATOM 2838 C C . HIS B 1 81 ? -7.066 -11.047 4.844 1 64.12 81 HIS B C 1
ATOM 2840 O O . HIS B 1 81 ? -8.062 -10.508 5.328 1 64.12 81 HIS B O 1
ATOM 2846 N N . GLU B 1 82 ? -6.934 -12.352 4.648 1 73.5 82 GLU B N 1
ATOM 2847 C CA . GLU B 1 82 ? -8.016 -13.273 5 1 73.5 82 GLU B CA 1
ATOM 2848 C C . GLU B 1 82 ? -8.25 -13.289 6.508 1 73.5 82 GLU B C 1
ATOM 2850 O O . GLU B 1 82 ? -9.398 -13.391 6.961 1 73.5 82 GLU B O 1
ATOM 2855 N N . TRP B 1 83 ? -7.152 -13.164 7.172 1 80.06 83 TRP B N 1
ATOM 2856 C CA . TRP B 1 83 ? -7.219 -13.055 8.625 1 80.06 83 TRP B CA 1
ATOM 2857 C C . TRP B 1 83 ? -8.016 -11.828 9.047 1 80.06 83 TRP B C 1
ATOM 2859 O O . TRP B 1 83 ? -8.922 -11.93 9.875 1 80.06 83 TRP B O 1
ATOM 2869 N N . SER B 1 84 ? -7.77 -10.781 8.383 1 75.94 84 SER B N 1
ATOM 2870 C CA . SER B 1 84 ? -8.492 -9.547 8.656 1 75.94 84 SER B CA 1
ATOM 2871 C C . SER B 1 84 ? -9.969 -9.68 8.297 1 75.94 84 SER B C 1
ATOM 2873 O O . SER B 1 84 ? -10.836 -9.203 9.031 1 75.94 84 SER B O 1
ATOM 2875 N N . LEU B 1 85 ? -10.203 -10.344 7.16 1 75.5 85 LEU B N 1
ATOM 2876 C CA . LEU B 1 85 ? -11.578 -10.539 6.723 1 75.5 85 LEU B CA 1
ATOM 2877 C C . LEU B 1 85 ? -12.352 -11.398 7.719 1 75.5 85 LEU B C 1
ATOM 2879 O O . LEU B 1 85 ? -13.516 -11.125 8.016 1 75.5 85 LEU B O 1
ATOM 2883 N N . LEU B 1 86 ? -11.734 -12.406 8.211 1 87.06 86 LEU B N 1
ATOM 2884 C CA . LEU B 1 86 ? -12.367 -13.281 9.195 1 87.06 86 LEU B CA 1
ATOM 2885 C C . LEU B 1 86 ? -12.797 -12.492 10.43 1 87.06 86 LEU B C 1
ATOM 2887 O O . LEU B 1 86 ? -13.922 -12.648 10.906 1 87.06 86 LEU B O 1
ATOM 2891 N N . TRP B 1 87 ? -11.938 -11.648 10.875 1 82.62 87 TRP B N 1
ATOM 2892 C CA . TRP B 1 87 ? -12.234 -10.82 12.047 1 82.62 87 TRP B CA 1
ATOM 2893 C C . TRP B 1 87 ? -13.344 -9.828 11.742 1 82.62 87 TRP B C 1
ATOM 2895 O O . TRP B 1 87 ? -14.25 -9.633 12.555 1 82.62 87 TRP B O 1
ATOM 2905 N N . LEU B 1 88 ? -13.219 -9.305 10.602 1 77.62 88 LEU B N 1
ATOM 2906 C CA . LEU B 1 88 ? -14.234 -8.336 10.203 1 77.62 88 LEU B CA 1
ATOM 2907 C C . LEU B 1 88 ? -15.609 -8.992 10.125 1 77.62 88 LEU B C 1
ATOM 2909 O O . LEU B 1 88 ? -16.594 -8.438 10.617 1 77.62 88 LEU B O 1
ATOM 2913 N N . TYR B 1 89 ? -15.625 -10.148 9.57 1 81.12 89 TYR B N 1
ATOM 2914 C CA . TYR B 1 89 ? -16.906 -10.812 9.344 1 81.12 89 TYR B CA 1
ATOM 2915 C C . TYR B 1 89 ? -17.469 -11.352 10.648 1 81.12 89 TYR B C 1
ATOM 2917 O O . TYR B 1 89 ? -18.688 -11.484 10.789 1 81.12 89 TYR B O 1
ATOM 2925 N N . THR B 1 90 ? -16.656 -11.656 11.57 1 87.25 90 THR B N 1
ATOM 2926 C CA . THR B 1 90 ? -17.109 -12.328 12.773 1 87.25 90 THR B CA 1
ATOM 2927 C C . THR B 1 90 ? -17.266 -11.336 13.922 1 87.25 90 THR B C 1
ATOM 2929 O O . THR B 1 90 ? -18.219 -11.406 14.695 1 87.25 90 THR B O 1
ATOM 2932 N N . LEU B 1 91 ? -16.266 -10.43 14.055 1 82.62 91 LEU B N 1
ATOM 2933 C CA . LEU B 1 91 ? -16.188 -9.609 15.258 1 82.62 91 LEU B CA 1
ATOM 2934 C C . LEU B 1 91 ? -16.312 -8.125 14.914 1 82.62 91 LEU B C 1
ATOM 2936 O O . LEU B 1 91 ? -16.266 -7.273 15.797 1 82.62 91 LEU B O 1
ATOM 2940 N N . HIS B 1 92 ? -16.359 -7.926 13.664 1 70.56 92 HIS B N 1
ATOM 2941 C CA . HIS B 1 92 ? -16.562 -6.57 13.164 1 70.56 92 HIS B CA 1
ATOM 2942 C C . HIS B 1 92 ? -15.453 -5.637 13.617 1 70.56 92 HIS B C 1
ATOM 2944 O O . HIS B 1 92 ? -15.703 -4.48 13.969 1 70.56 92 HIS B O 1
ATOM 2950 N N . ARG B 1 93 ? -14.312 -6.266 13.68 1 68.75 93 ARG B N 1
ATOM 2951 C CA . ARG B 1 93 ? -13.109 -5.504 14.008 1 68.75 93 ARG B CA 1
ATOM 2952 C C . ARG B 1 93 ? -11.867 -6.164 13.43 1 68.75 93 ARG B C 1
ATOM 2954 O O . ARG B 1 93 ? -11.914 -7.32 13 1 68.75 93 ARG B O 1
ATOM 2961 N N . ASP B 1 94 ? -10.766 -5.48 13.375 1 67.44 94 ASP B N 1
ATOM 2962 C CA . ASP B 1 94 ? -9.492 -6.035 12.922 1 67.44 94 ASP B CA 1
ATOM 2963 C C . ASP B 1 94 ? -8.891 -6.961 13.984 1 67.44 94 ASP B C 1
ATOM 2965 O O . ASP B 1 94 ? -9.133 -6.781 15.18 1 67.44 94 ASP B O 1
ATOM 2969 N N . PRO B 1 95 ? -8.109 -7.949 13.492 1 73.75 95 PRO B N 1
ATOM 2970 C CA . PRO B 1 95 ? -7.43 -8.789 14.477 1 73.75 95 PRO B CA 1
ATOM 2971 C C . PRO B 1 95 ? -6.434 -8.008 15.328 1 73.75 95 PRO B C 1
ATOM 2973 O O . PRO B 1 95 ? -5.766 -7.098 14.828 1 73.75 95 PRO B O 1
ATOM 2976 N N . PRO B 1 96 ? -6.453 -8.391 16.609 1 63.81 96 PRO B N 1
ATOM 2977 C CA . PRO B 1 96 ? -5.512 -7.699 17.484 1 63.81 96 PRO B CA 1
ATOM 2978 C C . PRO B 1 96 ? -4.055 -7.965 17.125 1 63.81 96 PRO B C 1
ATOM 2980 O O . PRO B 1 96 ? -3.18 -7.145 17.406 1 63.81 96 PRO B O 1
ATOM 2983 N N . THR B 1 97 ? -3.758 -9.258 16.641 1 58.94 97 THR B N 1
ATOM 2984 C CA . THR B 1 97 ? -2.424 -9.688 16.25 1 58.94 97 THR B CA 1
ATOM 2985 C C . THR B 1 97 ? -2.455 -10.328 14.859 1 58.94 97 THR B C 1
ATOM 2987 O O . THR B 1 97 ? -3.461 -10.922 14.469 1 58.94 97 THR B O 1
ATOM 2990 N N . PRO B 1 98 ? -1.357 -10.109 14.141 1 60.84 98 PRO B N 1
ATOM 2991 C CA . PRO B 1 98 ? -1.305 -10.852 12.883 1 60.84 98 PRO B CA 1
ATOM 2992 C C . PRO B 1 98 ? -1.419 -12.359 13.086 1 60.84 98 PRO B C 1
ATOM 2994 O O . PRO B 1 98 ? -1.128 -12.867 14.172 1 60.84 98 PRO B O 1
ATOM 2997 N N . LEU B 1 99 ? -2.105 -12.992 12.219 1 67.12 99 LEU B N 1
ATOM 2998 C CA . LEU B 1 99 ? -2.227 -14.445 12.297 1 67.12 99 LEU B CA 1
ATOM 2999 C C . LEU B 1 99 ? -0.854 -15.102 12.367 1 67.12 99 LEU B C 1
ATOM 3001 O O . LEU B 1 99 ? -0.654 -16.047 13.133 1 67.12 99 LEU B O 1
ATOM 3005 N N . HIS B 1 100 ? -0.071 -14.789 11.609 1 50.75 100 HIS B N 1
ATOM 3006 C CA . HIS B 1 100 ? 1.296 -15.289 11.57 1 50.75 100 HIS B CA 1
ATOM 3007 C C . HIS B 1 100 ? 2.275 -14.289 12.172 1 50.75 100 HIS B C 1
ATOM 3009 O O . HIS B 1 100 ? 2.67 -13.328 11.508 1 50.75 100 HIS B O 1
ATOM 3015 N N . PRO B 1 101 ? 2.207 -14.391 13.555 1 44.53 101 PRO B N 1
ATOM 3016 C CA . PRO B 1 101 ? 3.129 -13.445 14.188 1 44.53 101 PRO B CA 1
ATOM 3017 C C . PRO B 1 101 ? 4.414 -13.25 13.391 1 44.53 101 PRO B C 1
ATOM 3019 O O . PRO B 1 101 ? 4.992 -12.164 13.398 1 44.53 101 PRO B O 1
ATOM 3022 N N . ARG B 1 102 ? 4.953 -14.484 13.117 1 38.91 102 ARG B N 1
ATOM 3023 C CA . ARG B 1 102 ? 6.199 -14.344 12.375 1 38.91 102 ARG B CA 1
ATOM 3024 C C . ARG B 1 102 ? 5.965 -13.656 11.031 1 38.91 102 ARG B C 1
ATOM 3026 O O . ARG B 1 102 ? 6.91 -13.383 10.297 1 38.91 102 ARG B O 1
ATOM 3033 N N . SER B 1 103 ? 4.719 -13.695 10.703 1 38.16 103 SER B N 1
ATOM 3034 C CA . SER B 1 103 ? 4.379 -13.008 9.461 1 38.16 103 SER B CA 1
ATOM 3035 C C . SER B 1 103 ? 4.762 -11.539 9.523 1 38.16 103 SER B C 1
ATOM 3037 O O . SER B 1 103 ? 5.113 -10.938 8.5 1 38.16 103 SER B O 1
ATOM 3039 N N . GLY B 1 104 ? 4.57 -11.016 10.656 1 39.94 104 GLY B N 1
ATOM 3040 C CA . GLY B 1 104 ? 5.188 -9.742 10.961 1 39.94 104 GLY B CA 1
ATOM 3041 C C . GLY B 1 104 ? 6.703 -9.773 10.883 1 39.94 104 GLY B C 1
ATOM 3042 O O . GLY B 1 104 ? 7.332 -8.805 10.445 1 39.94 104 GLY B O 1
ATOM 3043 N N . THR B 1 105 ? 7.238 -10.859 11.453 1 39.81 105 THR B N 1
ATOM 3044 C CA . THR B 1 105 ? 8.688 -11.031 11.422 1 39.81 105 THR B CA 1
ATOM 3045 C C . THR B 1 105 ? 9.164 -11.32 10 1 39.81 105 THR B C 1
ATOM 3047 O O . THR B 1 105 ? 10.211 -10.828 9.578 1 39.81 105 THR B O 1
ATOM 3050 N N . GLU B 1 106 ? 8.406 -12.219 9.406 1 43.16 106 GLU B N 1
ATOM 3051 C CA . GLU B 1 106 ? 8.805 -12.578 8.047 1 43.16 106 GLU B CA 1
ATOM 3052 C C . GLU B 1 106 ? 8.594 -11.406 7.086 1 43.16 106 GLU B C 1
ATOM 3054 O O . GLU B 1 106 ? 9.375 -11.219 6.152 1 43.16 106 GLU B O 1
ATOM 3059 N N . VAL B 1 107 ? 7.293 -10.758 7.285 1 49.06 107 VAL B N 1
ATOM 3060 C CA . VAL B 1 107 ? 7.199 -9.477 6.594 1 49.06 107 VAL B CA 1
ATOM 3061 C C . VAL B 1 107 ? 8.461 -8.664 6.844 1 49.06 107 VAL B C 1
ATOM 3063 O O . VAL B 1 107 ? 8.969 -7.992 5.941 1 49.06 107 VAL B O 1
ATOM 3066 N N . ARG B 1 108 ? 8.977 -8.984 8.117 1 55.53 108 ARG B N 1
ATOM 3067 C CA . ARG B 1 108 ? 10.133 -8.219 8.562 1 55.53 108 ARG B CA 1
ATOM 3068 C C . ARG B 1 108 ? 11.352 -8.5 7.684 1 55.53 108 ARG B C 1
ATOM 3070 O O . ARG B 1 108 ? 12.039 -7.57 7.246 1 55.53 108 ARG B O 1
ATOM 3077 N N . GLY B 1 109 ? 11.391 -9.82 7.316 1 65.69 109 GLY B N 1
ATOM 3078 C CA . GLY B 1 109 ? 12.656 -10.07 6.645 1 65.69 109 GLY B CA 1
ATOM 3079 C C . GLY B 1 109 ? 12.695 -9.531 5.227 1 65.69 109 GLY B C 1
ATOM 3080 O O . GLY B 1 109 ? 13.555 -8.711 4.891 1 65.69 109 GLY B O 1
ATOM 3081 N N . ALA B 1 110 ? 11.57 -9.758 4.535 1 74.75 110 ALA B N 1
ATOM 3082 C CA . ALA B 1 110 ? 11.609 -9.336 3.137 1 74.75 110 ALA B CA 1
ATOM 3083 C C . ALA B 1 110 ? 11.531 -7.816 3.02 1 74.75 110 ALA B C 1
ATOM 3085 O O . ALA B 1 110 ? 12.234 -7.219 2.199 1 74.75 110 ALA B O 1
ATOM 3086 N N . TRP B 1 111 ? 10.836 -7.227 3.93 1 88.12 111 TRP B N 1
ATOM 3087 C CA . TRP B 1 111 ? 10.695 -5.777 3.846 1 88.12 111 TRP B CA 1
ATOM 3088 C C . TRP B 1 111 ? 11.93 -5.082 4.418 1 88.12 111 TRP B C 1
ATOM 3090 O O . TRP B 1 111 ? 12.234 -3.943 4.051 1 88.12 111 TRP B O 1
ATOM 3100 N N . GLN B 1 112 ? 12.586 -5.809 5.297 1 85.94 112 GLN B N 1
ATOM 3101 C CA . GLN B 1 112 ? 13.836 -5.219 5.762 1 85.94 112 GLN B CA 1
ATOM 3102 C C . GLN B 1 112 ? 14.828 -5.066 4.613 1 85.94 112 GLN B C 1
ATOM 3104 O O . GLN B 1 112 ? 15.484 -4.031 4.492 1 85.94 112 GLN B O 1
ATOM 3109 N N . ASP B 1 113 ? 14.906 -6.113 3.84 1 87.19 113 ASP B N 1
ATOM 3110 C CA . ASP B 1 113 ? 15.789 -6.043 2.68 1 87.19 113 ASP B CA 1
ATOM 3111 C C . ASP B 1 113 ? 15.383 -4.902 1.751 1 87.19 113 ASP B C 1
ATOM 3113 O O . ASP B 1 113 ? 16.234 -4.172 1.244 1 87.19 113 ASP B O 1
ATOM 3117 N N . VAL B 1 114 ? 14.086 -4.777 1.582 1 93.38 114 VAL B N 1
ATOM 3118 C CA . VAL B 1 114 ? 13.57 -3.717 0.723 1 93.38 114 VAL B CA 1
ATOM 3119 C C . VAL B 1 114 ? 13.961 -2.354 1.292 1 93.38 114 VAL B C 1
ATOM 3121 O O . VAL B 1 114 ? 14.5 -1.507 0.578 1 93.38 114 VAL B O 1
ATOM 3124 N N . ILE B 1 115 ? 13.727 -2.189 2.553 1 94.31 115 ILE B N 1
ATOM 3125 C CA . ILE B 1 115 ? 13.945 -0.911 3.223 1 94.31 115 ILE B CA 1
ATOM 3126 C C . ILE B 1 115 ? 15.43 -0.56 3.191 1 94.31 115 ILE B C 1
ATOM 3128 O O . ILE B 1 115 ? 15.797 0.584 2.914 1 94.31 115 ILE B O 1
ATOM 3132 N N . ASP B 1 116 ? 16.281 -1.498 3.367 1 91.88 116 ASP B N 1
ATOM 3133 C CA . ASP B 1 116 ? 17.719 -1.272 3.342 1 91.88 116 ASP B CA 1
ATOM 3134 C C . ASP B 1 116 ? 18.188 -0.875 1.945 1 91.88 116 ASP B C 1
ATOM 3136 O O . ASP B 1 116 ? 19.219 -0.217 1.796 1 91.88 116 ASP B O 1
ATOM 3140 N N . GLY B 1 117 ? 17.422 -1.256 0.965 1 94.69 117 GLY B N 1
ATOM 3141 C CA . GLY B 1 117 ? 17.781 -0.962 -0.414 1 94.69 117 GLY B CA 1
ATOM 3142 C C . GLY B 1 117 ? 17.266 0.385 -0.89 1 94.69 117 GLY B C 1
ATOM 3143 O O . GLY B 1 117 ? 17.5 0.775 -2.035 1 94.69 117 GLY B O 1
ATOM 3144 N N . ILE B 1 118 ? 16.594 1.075 -0.072 1 96.69 118 ILE B N 1
ATOM 3145 C CA . ILE B 1 118 ? 16.109 2.4 -0.426 1 96.69 118 ILE B CA 1
ATOM 3146 C C . ILE B 1 118 ? 17.125 3.459 -0.025 1 96.69 118 ILE B C 1
ATOM 3148 O O . ILE B 1 118 ? 17.531 3.529 1.137 1 96.69 118 ILE B O 1
ATOM 3152 N N . SER B 1 119 ? 17.547 4.277 -0.973 1 95.75 119 SER B N 1
ATOM 3153 C CA . SER B 1 119 ? 18.578 5.281 -0.721 1 95.75 119 SER B CA 1
ATOM 3154 C C . SER B 1 119 ? 18 6.492 0.003 1 95.75 119 SER B C 1
ATOM 3156 O O . SER B 1 119 ? 18.75 7.309 0.545 1 95.75 119 SER B O 1
ATOM 3158 N N . HIS B 1 120 ? 16.688 6.621 0.048 1 96.12 120 HIS B N 1
ATOM 3159 C CA . HIS B 1 120 ? 15.992 7.707 0.735 1 96.12 120 HIS B CA 1
ATOM 3160 C C . HIS B 1 120 ? 15.609 7.305 2.154 1 96.12 120 HIS B C 1
ATOM 3162 O O . HIS B 1 120 ? 15.758 6.145 2.537 1 96.12 120 HIS B O 1
ATOM 3168 N N . ILE B 1 121 ? 15.148 8.266 2.902 1 96.06 121 ILE B N 1
ATOM 3169 C CA . ILE B 1 121 ? 14.656 7.992 4.25 1 96.06 121 ILE B CA 1
ATOM 3170 C C . ILE B 1 121 ? 13.422 7.09 4.172 1 96.06 121 ILE B C 1
ATOM 3172 O O . ILE B 1 121 ? 12.445 7.422 3.498 1 96.06 121 ILE B O 1
ATOM 3176 N N . ALA B 1 122 ? 13.5 5.961 4.859 1 97.31 122 ALA B N 1
ATOM 3177 C CA . ALA B 1 122 ? 12.383 5.027 4.734 1 97.31 122 ALA B CA 1
ATOM 3178 C C . ALA B 1 122 ? 12.18 4.238 6.023 1 97.31 122 ALA B C 1
ATOM 3180 O O . ALA B 1 122 ? 13.148 3.883 6.699 1 97.31 122 ALA B O 1
ATOM 3181 N N . TYR B 1 123 ? 10.875 3.939 6.309 1 95.25 123 TYR B N 1
ATOM 3182 C CA . TYR B 1 123 ? 10.523 3.08 7.43 1 95.25 123 TYR B CA 1
ATOM 3183 C C . TYR B 1 123 ? 9.141 2.463 7.234 1 95.25 123 TYR B C 1
ATOM 3185 O O . TYR B 1 123 ? 8.391 2.885 6.352 1 95.25 123 TYR B O 1
ATOM 3193 N N . ILE B 1 124 ? 8.883 1.432 7.973 1 94.31 124 ILE B N 1
ATOM 3194 C CA . ILE B 1 124 ? 7.574 0.786 7.984 1 94.31 124 ILE B CA 1
ATOM 3195 C C . ILE B 1 124 ? 7.012 0.785 9.406 1 94.31 124 ILE B C 1
ATOM 3197 O O . ILE B 1 124 ? 7.738 0.52 10.367 1 94.31 124 ILE B O 1
ATOM 3201 N N . THR B 1 125 ? 5.762 1.171 9.453 1 92.75 125 THR B N 1
ATOM 3202 C CA . THR B 1 125 ? 5.055 1.069 10.727 1 92.75 125 THR B CA 1
ATOM 3203 C C . THR B 1 125 ? 3.93 0.041 10.641 1 92.75 125 THR B C 1
ATOM 3205 O O . THR B 1 125 ? 3.469 -0.29 9.547 1 92.75 125 THR B O 1
ATOM 3208 N N . ASP B 1 126 ? 3.604 -0.487 11.758 1 87.19 126 ASP B N 1
ATOM 3209 C CA . ASP B 1 126 ? 2.422 -1.343 11.812 1 87.19 126 ASP B CA 1
ATOM 3210 C C . ASP B 1 126 ? 1.146 -0.512 11.914 1 87.19 126 ASP B C 1
ATOM 3212 O O . ASP B 1 126 ? 1.176 0.707 11.734 1 87.19 126 ASP B O 1
ATOM 3216 N N . GLN B 1 127 ? 0.006 -1.108 12.148 1 85.25 127 GLN B N 1
ATOM 3217 C CA . GLN B 1 127 ? -1.298 -0.454 12.156 1 85.25 127 GLN B CA 1
ATOM 3218 C C . GLN B 1 127 ? -1.39 0.572 13.281 1 85.25 127 GLN B C 1
ATOM 3220 O O . GLN B 1 127 ? -2.188 1.509 13.211 1 85.25 127 GLN B O 1
ATOM 3225 N N . SER B 1 128 ? -0.579 0.412 14.328 1 89.12 128 SER B N 1
ATOM 3226 C CA . SER B 1 128 ? -0.597 1.313 15.477 1 89.12 128 SER B CA 1
ATOM 3227 C C . SER B 1 128 ? 0.544 2.322 15.406 1 89.12 128 SER B C 1
ATOM 3229 O O . SER B 1 128 ? 0.832 3.012 16.375 1 89.12 128 SER B O 1
ATOM 3231 N N . TRP B 1 129 ? 1.294 2.297 14.289 1 91.69 129 TRP B N 1
ATOM 3232 C CA . TRP B 1 129 ? 2.352 3.25 13.969 1 91.69 129 TRP B CA 1
ATOM 3233 C C . TRP B 1 129 ? 3.635 2.912 14.719 1 91.69 129 TRP B C 1
ATOM 3235 O O . TRP B 1 129 ? 4.531 3.75 14.844 1 91.69 129 TRP B O 1
ATOM 3245 N N . ARG B 1 130 ? 3.664 1.72 15.273 1 89.56 130 ARG B N 1
ATOM 3246 C CA . ARG B 1 130 ? 4.938 1.224 15.789 1 89.56 130 ARG B CA 1
ATOM 3247 C C . ARG B 1 130 ? 5.914 0.937 14.656 1 89.56 130 ARG B C 1
ATOM 3249 O O . ARG B 1 130 ? 5.543 0.333 13.648 1 89.56 130 ARG B O 1
ATOM 3256 N N . VAL B 1 131 ? 7.121 1.344 14.875 1 91.88 131 VAL B N 1
ATOM 3257 C CA . VAL B 1 131 ? 8.133 1.134 13.844 1 91.88 131 VAL B CA 1
ATOM 3258 C C . VAL B 1 131 ? 8.492 -0.348 13.766 1 91.88 131 VAL B C 1
ATOM 3260 O O . VAL B 1 131 ? 8.883 -0.95 14.766 1 91.88 131 VAL B O 1
ATOM 3263 N N . VAL B 1 132 ? 8.336 -0.895 12.609 1 88.5 132 VAL B N 1
ATOM 3264 C CA . VAL B 1 132 ? 8.633 -2.303 12.359 1 88.5 132 VAL B CA 1
ATOM 3265 C C . VAL B 1 132 ? 10.055 -2.445 11.828 1 88.5 132 VAL B C 1
ATOM 3267 O O . VAL B 1 132 ? 10.805 -3.32 12.266 1 88.5 132 VAL B O 1
ATOM 3270 N N . THR B 1 133 ? 10.43 -1.669 10.875 1 88.94 133 THR B N 1
ATOM 3271 C CA . THR B 1 133 ? 11.766 -1.629 10.289 1 88.94 133 THR B CA 1
ATOM 3272 C C . THR B 1 133 ? 12.062 -0.248 9.711 1 88.94 133 THR B C 1
ATOM 3274 O O . THR B 1 133 ? 11.148 0.545 9.484 1 88.94 133 THR B O 1
ATOM 3277 N N . TYR B 1 134 ? 13.312 0.093 9.617 1 93.31 134 TYR B N 1
ATOM 3278 C CA . TYR B 1 134 ? 13.766 1.371 9.086 1 93.31 134 TYR B CA 1
ATOM 3279 C C . TYR B 1 134 ? 15.172 1.25 8.508 1 93.31 134 TYR B C 1
ATOM 3281 O O . TYR B 1 134 ? 15.867 0.262 8.758 1 93.31 134 TYR B O 1
ATOM 3289 N N . ASN B 1 135 ? 15.5 2.191 7.68 1 93.75 135 ASN B N 1
ATOM 3290 C CA . ASN B 1 135 ? 16.859 2.154 7.133 1 93.75 135 ASN B CA 1
ATOM 3291 C C . ASN B 1 135 ? 17.766 3.16 7.828 1 93.75 135 ASN B C 1
ATOM 3293 O O . ASN B 1 135 ? 17.328 3.889 8.719 1 93.75 135 ASN B O 1
ATOM 3297 N N . LYS B 1 136 ? 19.031 3.119 7.414 1 92.44 136 LYS B N 1
ATOM 3298 C CA . LYS B 1 136 ? 20.047 3.973 8.016 1 92.44 136 LYS B CA 1
ATOM 3299 C C . LYS B 1 136 ? 19.703 5.449 7.832 1 92.44 136 LYS B C 1
ATOM 3301 O O . LYS B 1 136 ? 19.875 6.25 8.758 1 92.44 136 LYS B O 1
ATOM 3306 N N . ALA B 1 137 ? 19.203 5.828 6.695 1 95.25 137 ALA B N 1
ATOM 3307 C CA . ALA B 1 137 ? 18.859 7.219 6.398 1 95.25 137 ALA B CA 1
ATOM 3308 C C . ALA B 1 137 ? 17.828 7.75 7.383 1 95.25 137 ALA B C 1
ATOM 3310 O O . ALA B 1 137 ? 17.891 8.906 7.805 1 95.25 137 ALA B O 1
ATOM 3311 N N . PHE B 1 138 ? 16.891 6.871 7.734 1 97 138 PHE B N 1
ATOM 3312 C CA . PHE B 1 138 ? 15.883 7.273 8.703 1 97 138 PHE B CA 1
ATOM 3313 C C . PHE B 1 138 ? 16.5 7.504 10.07 1 97 138 PHE B C 1
ATOM 3315 O O . PHE B 1 138 ? 16.203 8.492 10.742 1 97 138 PHE B O 1
ATOM 3322 N N . ALA B 1 139 ? 17.328 6.715 10.445 1 92 139 ALA B N 1
ATOM 3323 C CA . ALA B 1 139 ? 17.969 6.82 11.75 1 92 139 ALA B CA 1
ATOM 3324 C C . ALA B 1 139 ? 18.781 8.109 11.859 1 92 139 ALA B C 1
ATOM 3326 O O . ALA B 1 139 ? 18.938 8.656 12.953 1 92 139 ALA B O 1
ATOM 3327 N N . GLU B 1 140 ? 19.219 8.641 10.812 1 93.94 140 GLU B N 1
ATOM 3328 C CA . GLU B 1 140 ? 20.141 9.773 10.797 1 93.94 140 GLU B CA 1
ATOM 3329 C C . GLU B 1 140 ? 19.406 11.094 10.984 1 93.94 140 GLU B C 1
ATOM 3331 O O . GLU B 1 140 ? 20.031 12.133 11.227 1 93.94 140 GLU B O 1
ATOM 3336 N N . ILE B 1 141 ? 18.031 11.062 10.938 1 95.06 141 ILE B N 1
ATOM 3337 C CA . ILE B 1 141 ? 17.359 12.352 11.008 1 95.06 141 ILE B CA 1
ATOM 3338 C C . ILE B 1 141 ? 17.141 12.742 12.469 1 95.06 141 ILE B C 1
ATOM 3340 O O . ILE B 1 141 ? 16.781 13.883 12.766 1 95.06 141 ILE B O 1
ATOM 3344 N N . PHE B 1 142 ? 17.422 11.898 13.352 1 93.56 142 PHE B N 1
ATOM 3345 C CA . PHE B 1 142 ? 17.156 12.148 14.758 1 93.56 142 PHE B CA 1
ATOM 3346 C C . PHE B 1 142 ? 18.406 12.672 15.461 1 93.56 142 PHE B C 1
ATOM 3348 O O . PHE B 1 142 ? 19.438 11.992 15.5 1 93.56 142 PHE B O 1
ATOM 3355 N N . PRO B 1 143 ? 18.266 13.781 16.109 1 92.81 143 PRO B N 1
ATOM 3356 C CA . PRO B 1 143 ? 19.422 14.328 16.844 1 92.81 143 PRO B CA 1
ATOM 3357 C C . PRO B 1 143 ? 19.875 13.438 17.984 1 92.81 143 PRO B C 1
ATOM 3359 O O . PRO B 1 143 ? 21.062 13.375 18.297 1 92.81 143 PRO B O 1
ATOM 3362 N N . SER B 1 144 ? 18.969 12.789 18.656 1 89.5 144 SER B N 1
ATOM 3363 C CA . SER B 1 144 ? 19.297 11.93 19.781 1 89.5 144 SER B CA 1
ATOM 3364 C C . SER B 1 144 ? 20.031 10.664 19.328 1 89.5 144 SER B C 1
ATOM 3366 O O . SER B 1 144 ? 20.625 9.961 20.141 1 89.5 144 SER B O 1
ATOM 3368 N N . GLY B 1 145 ? 19.891 10.367 18.062 1 84.25 145 GLY B N 1
ATOM 3369 C CA . GLY B 1 145 ? 20.453 9.133 17.547 1 84.25 145 GLY B CA 1
ATOM 3370 C C . GLY B 1 145 ? 19.562 7.926 17.797 1 84.25 145 GLY B C 1
ATOM 3371 O O . GLY B 1 145 ? 19.922 6.809 17.406 1 84.25 145 GLY B O 1
ATOM 3372 N N . ARG B 1 146 ? 18.453 8.148 18.406 1 87.75 146 ARG B N 1
ATOM 3373 C CA . ARG B 1 146 ? 17.531 7.059 18.719 1 87.75 146 ARG B CA 1
ATOM 3374 C C . ARG B 1 146 ? 16.266 7.145 17.875 1 87.75 146 ARG B C 1
ATOM 3376 O O . ARG B 1 146 ? 15.617 8.188 17.828 1 87.75 146 ARG B O 1
ATOM 3383 N N . VAL B 1 147 ? 15.977 6.023 17.219 1 91.44 147 VAL B N 1
ATOM 3384 C CA . VAL B 1 147 ? 14.742 5.945 16.453 1 91.44 147 VAL B CA 1
ATOM 3385 C C . VAL B 1 147 ? 13.562 5.738 17.391 1 91.44 147 VAL B C 1
ATOM 3387 O O . VAL B 1 147 ? 13.609 4.883 18.281 1 91.44 147 VAL B O 1
ATOM 3390 N N . PRO B 1 148 ? 12.562 6.5 17.234 1 92.19 148 PRO B N 1
ATOM 3391 C CA . PRO B 1 148 ? 11.398 6.312 18.109 1 92.19 148 PRO B CA 1
ATOM 3392 C C . PRO B 1 148 ? 10.711 4.965 17.891 1 92.19 148 PRO B C 1
ATOM 3394 O O . PRO B 1 148 ? 10.703 4.441 16.781 1 92.19 148 PRO B O 1
ATOM 3397 N N . THR B 1 149 ? 10.109 4.477 18.922 1 91.06 149 THR B N 1
ATOM 3398 C CA . THR B 1 149 ? 9.383 3.217 18.828 1 91.06 149 THR B CA 1
ATOM 3399 C C . THR B 1 149 ? 8.055 3.408 18.094 1 91.06 149 THR B C 1
ATOM 3401 O O . THR B 1 149 ? 7.582 2.494 17.422 1 91.06 149 THR B O 1
ATOM 3404 N N . ASN B 1 150 ? 7.539 4.555 18.219 1 94.31 150 ASN B N 1
ATOM 3405 C CA . ASN B 1 150 ? 6.273 4.918 17.594 1 94.31 150 ASN B CA 1
ATOM 3406 C C . ASN B 1 150 ? 6.348 6.293 16.938 1 94.31 150 ASN B C 1
ATOM 3408 O O . ASN B 1 150 ? 6.492 7.309 17.625 1 94.31 150 ASN B O 1
ATOM 3412 N N . THR B 1 151 ? 6.152 6.332 15.641 1 96.5 151 THR B N 1
ATOM 3413 C CA . THR B 1 151 ? 6.379 7.574 14.906 1 96.5 151 THR B CA 1
ATOM 3414 C C . THR B 1 151 ? 5.238 8.562 15.148 1 96.5 151 THR B C 1
ATOM 3416 O O . THR B 1 151 ? 5.457 9.773 15.172 1 96.5 151 THR B O 1
ATOM 3419 N N . MET B 1 152 ? 4.047 8.047 15.312 1 95.44 152 MET B N 1
ATOM 3420 C CA . MET B 1 152 ? 2.92 8.93 15.594 1 95.44 152 MET B CA 1
ATOM 3421 C C . MET B 1 152 ? 3.117 9.656 16.922 1 95.44 152 MET B C 1
ATOM 3423 O O . MET B 1 152 ? 3.008 10.883 16.984 1 95.44 152 MET B O 1
ATOM 3427 N N . ARG B 1 153 ? 3.453 8.93 17.922 1 96.12 153 ARG B N 1
ATOM 3428 C CA . ARG B 1 153 ? 3.725 9.523 19.219 1 96.12 153 ARG B CA 1
ATOM 3429 C C . ARG B 1 153 ? 4.863 10.531 19.141 1 96.12 153 ARG B C 1
ATOM 3431 O O . ARG B 1 153 ? 4.766 11.633 19.703 1 96.12 153 ARG B O 1
ATOM 3438 N N . TRP B 1 154 ? 5.898 10.172 18.516 1 97.06 154 TRP B N 1
ATOM 3439 C CA . TRP B 1 154 ? 7.062 11.047 18.391 1 97.06 154 TRP B CA 1
ATOM 3440 C C . TRP B 1 154 ? 6.699 12.352 17.688 1 97.06 154 TRP B C 1
ATOM 3442 O O . TRP B 1 154 ? 6.992 13.438 18.203 1 97.06 154 TRP B O 1
ATOM 3452 N N . MET B 1 155 ? 6.031 12.258 16.562 1 96.69 155 MET B N 1
ATOM 3453 C CA . MET B 1 155 ? 5.703 13.43 15.75 1 96.69 155 MET B CA 1
ATOM 3454 C C . MET B 1 155 ? 4.793 14.383 16.516 1 96.69 155 MET B C 1
ATOM 3456 O O . MET B 1 155 ? 4.902 15.602 16.375 1 96.69 155 MET B O 1
ATOM 3460 N N . LEU B 1 156 ? 3.932 13.82 17.328 1 96.12 156 LEU B N 1
ATOM 3461 C CA . LEU B 1 156 ? 2.885 14.648 17.922 1 96.12 156 LEU B CA 1
ATOM 3462 C C . LEU B 1 156 ? 3.309 15.148 19.297 1 96.12 156 LEU B C 1
ATOM 3464 O O . LEU B 1 156 ? 2.867 16.219 19.734 1 96.12 156 LEU B O 1
ATOM 3468 N N . LEU B 1 157 ? 4.25 14.383 19.984 1 96.06 157 LEU B N 1
ATOM 3469 C CA . LEU B 1 157 ? 4.391 14.672 21.406 1 96.06 157 LEU B CA 1
ATOM 3470 C C . LEU B 1 157 ? 5.855 14.867 21.781 1 96.06 157 LEU B C 1
ATOM 3472 O O . LEU B 1 157 ? 6.16 15.469 22.828 1 96.06 157 LEU B O 1
ATOM 3476 N N . ALA B 1 158 ? 6.777 14.391 21.062 1 95.31 158 ALA B N 1
ATOM 3477 C CA . ALA B 1 158 ? 8.18 14.445 21.469 1 95.31 158 ALA B CA 1
ATOM 3478 C C . ALA B 1 158 ? 8.75 15.852 21.297 1 95.31 158 ALA B C 1
ATOM 3480 O O . ALA B 1 158 ? 8.57 16.469 20.234 1 95.31 158 ALA B O 1
ATOM 3481 N N . PRO B 1 159 ? 9.445 16.328 22.281 1 94.81 159 PRO B N 1
ATOM 3482 C CA . PRO B 1 159 ? 10.094 17.625 22.125 1 94.81 159 PRO B CA 1
ATOM 3483 C C . PRO B 1 159 ? 11.07 17.672 20.953 1 94.81 159 PRO B C 1
ATOM 3485 O O . PRO B 1 159 ? 11.141 18.672 20.234 1 94.81 159 PRO B O 1
ATOM 3488 N N . GLU B 1 160 ? 11.766 16.625 20.734 1 95.5 160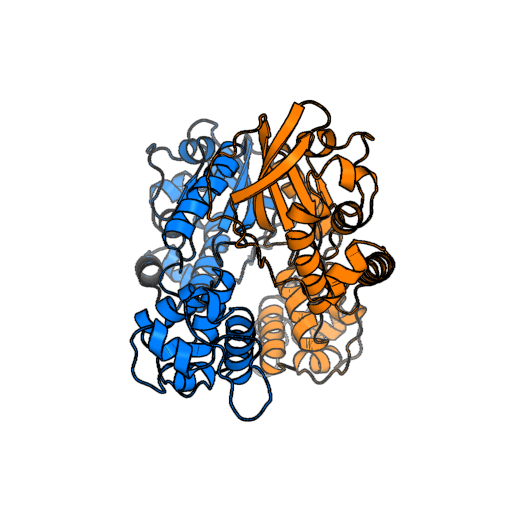 GLU B N 1
ATOM 3489 C CA . GLU B 1 160 ? 12.711 16.531 19.625 1 95.5 160 GLU B CA 1
ATOM 3490 C C . GLU B 1 160 ? 12.008 16.719 18.281 1 95.5 160 GLU B C 1
ATOM 3492 O O . GLU B 1 160 ? 12.578 17.297 17.344 1 95.5 160 GLU B O 1
ATOM 3497 N N . ALA B 1 161 ? 10.797 16.234 18.188 1 96.31 161 ALA B N 1
ATOM 3498 C CA . ALA B 1 161 ? 10.039 16.344 16.953 1 96.31 161 ALA B CA 1
ATOM 3499 C C . ALA B 1 161 ? 9.766 17.797 16.594 1 96.31 161 ALA B C 1
ATOM 3501 O O . ALA B 1 161 ? 9.773 18.172 15.43 1 96.31 161 ALA B O 1
ATOM 3502 N N . ARG B 1 162 ? 9.586 18.609 17.609 1 94.56 162 ARG B N 1
ATOM 3503 C CA . ARG B 1 162 ? 9.32 20.016 17.406 1 94.56 162 ARG B CA 1
ATOM 3504 C C . ARG B 1 162 ? 10.539 20.734 16.828 1 94.56 162 ARG B C 1
ATOM 3506 O O . ARG B 1 162 ? 10.406 21.781 16.172 1 94.56 162 ARG B O 1
ATOM 3513 N N . GLU B 1 163 ? 11.688 20.172 17.078 1 93.94 163 GLU B N 1
ATOM 3514 C CA . GLU B 1 163 ? 12.93 20.703 16.516 1 93.94 163 GLU B CA 1
ATOM 3515 C C . GLU B 1 163 ? 13.172 20.188 15.109 1 93.94 163 GLU B C 1
ATOM 3517 O O . GLU B 1 163 ? 13.531 20.953 14.211 1 93.94 163 GLU B O 1
ATOM 3522 N N . VAL B 1 164 ? 12.953 18.953 14.875 1 96.12 164 VAL B N 1
ATOM 3523 C CA . VAL B 1 164 ? 13.273 18.266 13.625 1 96.12 164 VAL B CA 1
ATOM 3524 C C . VAL B 1 164 ? 12.227 18.625 12.562 1 96.12 164 VAL B C 1
ATOM 3526 O O . VAL B 1 164 ? 12.57 18.875 11.406 1 96.12 164 VAL B O 1
ATOM 3529 N N . LEU B 1 165 ? 10.953 18.547 12.977 1 96.44 165 LEU B N 1
ATOM 3530 C CA . LEU B 1 165 ? 9.844 18.875 12.086 1 96.44 165 LEU B CA 1
ATOM 3531 C C . LEU B 1 165 ? 9.594 20.375 12.039 1 96.44 165 LEU B C 1
ATOM 3533 O O . LEU B 1 165 ? 8.742 20.891 12.773 1 96.44 165 LEU B O 1
ATOM 3537 N N . MET B 1 166 ? 10.281 20.984 11.164 1 94.25 166 MET B N 1
ATOM 3538 C CA . MET B 1 166 ? 10.219 22.453 11.109 1 94.25 166 MET B CA 1
ATOM 3539 C C . MET B 1 166 ? 8.797 22.922 10.82 1 94.25 166 MET B C 1
ATOM 3541 O O . MET B 1 166 ? 8.117 22.375 9.953 1 94.25 166 MET B O 1
ATOM 3545 N N . GLY B 1 167 ? 8.398 24 11.625 1 92.31 167 GLY B N 1
ATOM 3546 C CA . GLY B 1 167 ? 7.008 24.422 11.531 1 92.31 167 GLY B CA 1
ATOM 3547 C C . GLY B 1 167 ? 6.023 23.391 12.023 1 92.31 167 GLY B C 1
ATOM 3548 O O . GLY B 1 167 ? 4.977 23.172 11.414 1 92.31 167 GLY B O 1
ATOM 3549 N N . TRP B 1 168 ? 6.426 22.781 13.047 1 94.06 168 TRP B N 1
ATOM 3550 C CA . TRP B 1 168 ? 5.742 21.625 13.617 1 94.06 168 TRP B CA 1
ATOM 3551 C C . TRP B 1 168 ? 4.242 21.875 13.734 1 94.06 168 TRP B C 1
ATOM 3553 O O . TRP B 1 168 ? 3.432 21.078 13.25 1 94.06 168 TRP B O 1
ATOM 3563 N N . ASP B 1 169 ? 3.836 22.906 14.266 1 88.62 169 ASP B N 1
ATOM 3564 C CA . ASP B 1 169 ? 2.426 23.219 14.5 1 88.62 169 ASP B CA 1
ATOM 3565 C C . ASP B 1 169 ? 1.736 23.641 13.203 1 88.62 169 ASP B C 1
ATOM 3567 O O . ASP B 1 169 ? 0.576 23.297 12.969 1 88.62 169 ASP B O 1
ATOM 3571 N N . GLU B 1 170 ? 2.494 24.266 12.305 1 85.06 170 GLU B N 1
ATOM 3572 C CA . GLU B 1 170 ? 1.909 24.828 11.102 1 85.06 170 GLU B CA 1
ATOM 3573 C C . GLU B 1 170 ? 1.943 23.828 9.945 1 85.06 170 GLU B C 1
ATOM 3575 O O . GLU B 1 170 ? 0.988 23.734 9.172 1 85.06 170 GLU B O 1
ATOM 3580 N N . HIS B 1 171 ? 3.025 23.109 9.906 1 85.88 171 HIS B N 1
ATOM 3581 C CA . HIS B 1 171 ? 3.238 22.344 8.688 1 85.88 171 HIS B CA 1
ATOM 3582 C C . HIS B 1 171 ? 3.039 20.844 8.93 1 85.88 171 HIS B C 1
ATOM 3584 O O . HIS B 1 171 ? 2.67 20.109 8.016 1 85.88 171 HIS B O 1
ATOM 3590 N N . TRP B 1 172 ? 3.203 20.375 10.078 1 90.31 172 TRP B N 1
ATOM 3591 C CA . TRP B 1 172 ? 3.225 18.938 10.305 1 90.31 172 TRP B CA 1
ATOM 3592 C C . TRP B 1 172 ? 1.974 18.484 11.047 1 90.31 172 TRP B C 1
ATOM 3594 O O . TRP B 1 172 ? 1.334 17.5 10.656 1 90.31 172 TRP B O 1
ATOM 3604 N N . LEU B 1 173 ? 1.516 19.141 12.031 1 89.38 173 LEU B N 1
ATOM 3605 C CA . LEU B 1 173 ? 0.384 18.719 12.844 1 89.38 173 LEU B CA 1
ATOM 3606 C C . LEU B 1 173 ? -0.874 18.578 11.992 1 89.38 173 LEU B C 1
ATOM 3608 O O . LEU B 1 173 ? -1.607 17.594 12.133 1 89.38 173 LEU B O 1
ATOM 3612 N N . PRO B 1 174 ? -1.052 19.516 11.109 1 81.31 174 PRO B N 1
ATOM 3613 C CA . PRO B 1 174 ? -2.266 19.391 10.297 1 81.31 174 PRO B CA 1
ATOM 3614 C C . PRO B 1 174 ? -2.275 18.141 9.438 1 81.31 174 PRO B C 1
ATOM 3616 O O . PRO B 1 174 ? -3.342 17.672 9.023 1 81.31 174 PRO B O 1
ATOM 3619 N N . MET B 1 175 ? -1.18 17.609 9.188 1 80.75 175 MET B N 1
ATOM 3620 C CA . MET B 1 175 ? -1.066 16.391 8.398 1 80.75 175 MET B CA 1
ATOM 3621 C C . MET B 1 175 ? -1.181 15.156 9.281 1 80.75 175 MET B C 1
ATOM 3623 O O . MET B 1 175 ? -1.814 14.172 8.898 1 80.75 175 MET B O 1
ATOM 3627 N N . VAL B 1 176 ? -0.667 15.188 10.438 1 90.19 176 VAL B N 1
ATOM 3628 C CA . VAL B 1 176 ? -0.514 14 11.258 1 90.19 176 VAL B CA 1
ATOM 3629 C C . VAL B 1 176 ? -1.765 13.797 12.117 1 90.19 176 VAL B C 1
ATOM 3631 O O . VAL B 1 176 ? -2.209 12.664 12.32 1 90.19 176 VAL B O 1
ATOM 3634 N N . LEU B 1 177 ? -2.393 14.852 12.57 1 89.5 177 LEU B N 1
ATOM 3635 C CA . LEU B 1 177 ? -3.518 14.742 13.492 1 89.5 177 LEU B CA 1
ATOM 3636 C C . LEU B 1 177 ? -4.688 14.023 12.836 1 89.5 177 LEU B C 1
ATOM 3638 O O . LEU B 1 177 ? -5.285 13.125 13.445 1 89.5 177 LEU B O 1
ATOM 3642 N N . PRO B 1 178 ? -4.969 14.398 11.609 1 83.81 178 PRO B N 1
ATOM 3643 C CA . PRO B 1 178 ? -6.051 13.648 10.961 1 83.81 178 PRO B CA 1
ATOM 3644 C C . PRO B 1 178 ? -5.73 12.164 10.828 1 83.81 178 PRO B C 1
ATOM 3646 O O . PRO B 1 178 ? -6.641 11.328 10.836 1 83.81 178 PRO B O 1
ATOM 3649 N N . GLN B 1 179 ? -4.508 11.828 10.656 1 85.88 179 GLN B N 1
ATOM 3650 C CA . GLN B 1 179 ? -4.121 10.422 10.555 1 85.88 179 GLN B CA 1
ATOM 3651 C C . GLN B 1 179 ? -4.387 9.688 11.867 1 85.88 179 GLN B C 1
ATOM 3653 O O . GLN B 1 179 ? -4.797 8.523 11.852 1 85.88 179 GLN B O 1
ATOM 3658 N N . LEU B 1 180 ? -4.109 10.32 12.961 1 90.38 180 LEU B N 1
ATOM 3659 C CA . LEU B 1 180 ? -4.426 9.719 14.25 1 90.38 180 LEU B CA 1
ATOM 3660 C C . LEU B 1 180 ? -5.926 9.477 14.383 1 90.38 180 LEU B C 1
ATOM 3662 O O . LEU B 1 180 ? -6.348 8.398 14.812 1 90.38 180 LEU B O 1
ATOM 3666 N N . ARG B 1 181 ? -6.703 10.453 13.977 1 85.88 181 ARG B N 1
ATOM 3667 C CA . ARG B 1 181 ? -8.156 10.32 14.031 1 85.88 181 ARG B CA 1
ATOM 3668 C C . ARG B 1 181 ? -8.633 9.141 13.195 1 85.88 181 ARG B C 1
ATOM 3670 O O . ARG B 1 181 ? -9.469 8.352 13.633 1 85.88 181 ARG B O 1
ATOM 3677 N N . ALA B 1 182 ? -8.086 9.102 12.023 1 81.19 182 ALA B N 1
ATOM 3678 C CA . ALA B 1 182 ? -8.461 8.016 11.117 1 81.19 182 ALA B CA 1
ATOM 3679 C C . ALA B 1 182 ? -8.062 6.664 11.695 1 81.19 182 ALA B C 1
ATOM 3681 O O . ALA B 1 182 ? -8.805 5.688 11.57 1 81.19 182 ALA B O 1
ATOM 3682 N N . ALA B 1 183 ? -6.922 6.602 12.242 1 83.56 183 ALA B N 1
ATOM 3683 C CA . ALA B 1 183 ? -6.438 5.359 12.844 1 83.56 183 ALA B CA 1
ATOM 3684 C C . ALA B 1 183 ? -7.332 4.922 14 1 83.56 183 ALA B C 1
ATOM 3686 O O . ALA B 1 183 ? -7.676 3.746 14.117 1 83.56 183 ALA B O 1
ATOM 3687 N N . MET B 1 184 ? -7.758 5.879 14.789 1 84.62 184 MET B N 1
ATOM 3688 C CA . MET B 1 184 ? -8.633 5.605 15.93 1 84.62 184 MET B CA 1
ATOM 3689 C C . MET B 1 184 ? -10 5.113 15.469 1 84.62 184 MET B C 1
ATOM 3691 O O . MET B 1 184 ? -10.594 4.246 16.109 1 84.62 184 MET B O 1
ATOM 3695 N N . ALA B 1 185 ? -10.406 5.719 14.43 1 80.56 185 ALA B N 1
ATOM 3696 C CA . ALA B 1 185 ? -11.695 5.305 13.867 1 80.56 185 ALA B CA 1
ATOM 3697 C C . ALA B 1 185 ? -11.625 3.879 13.328 1 80.56 185 ALA B C 1
ATOM 3699 O O . ALA B 1 185 ? -12.57 3.104 13.492 1 80.56 185 ALA B O 1
ATOM 3700 N N . ALA B 1 186 ? -10.547 3.609 12.773 1 75.56 186 ALA B N 1
ATOM 3701 C CA . ALA B 1 186 ? -10.375 2.295 12.164 1 75.56 186 ALA B CA 1
ATOM 3702 C C . ALA B 1 186 ? -10.117 1.225 13.219 1 75.56 186 ALA B C 1
ATOM 3704 O O . ALA B 1 186 ? -10.484 0.063 13.039 1 75.56 186 ALA B O 1
ATOM 3705 N N . LEU B 1 187 ? -9.414 1.624 14.258 1 80.44 187 LEU B N 1
ATOM 3706 C CA . LEU B 1 187 ? -9.031 0.702 15.328 1 80.44 187 LEU B CA 1
ATOM 3707 C C . LEU B 1 187 ? -9.445 1.244 16.688 1 80.44 187 LEU B C 1
ATOM 3709 O O . LEU B 1 187 ? -8.594 1.537 17.531 1 80.44 187 LEU B O 1
ATOM 3713 N N . PRO B 1 188 ? -10.688 1.187 16.984 1 81.12 188 PRO B N 1
ATOM 3714 C CA . PRO B 1 188 ? -11.195 1.847 18.188 1 81.12 188 PRO B CA 1
ATOM 3715 C C . PRO B 1 188 ? -10.68 1.199 19.484 1 81.12 188 PRO B C 1
ATOM 3717 O O . PRO B 1 188 ? -10.617 1.856 20.516 1 81.12 188 PRO B O 1
ATOM 3720 N N . ASN B 1 189 ? -10.273 -0.025 19.391 1 84.31 189 ASN B N 1
ATOM 3721 C CA . ASN B 1 189 ? -9.867 -0.722 20.609 1 84.31 189 ASN B CA 1
ATOM 3722 C C . ASN B 1 189 ? -8.352 -0.824 20.719 1 84.31 189 ASN B C 1
ATOM 3724 O O . ASN B 1 189 ? -7.828 -1.594 21.531 1 84.31 189 ASN B O 1
ATOM 3728 N N . ASP B 1 190 ? -7.684 -0.148 19.922 1 84.44 190 ASP B N 1
ATOM 3729 C CA . ASP B 1 190 ? -6.227 -0.163 19.984 1 84.44 190 ASP B CA 1
ATOM 3730 C C . ASP B 1 190 ? -5.715 0.68 21.156 1 84.44 190 ASP B C 1
ATOM 3732 O O . ASP B 1 190 ? -5.824 1.907 21.141 1 84.44 190 ASP B O 1
ATOM 3736 N N . GLU B 1 191 ? -5.051 0.05 22.094 1 87.44 191 GLU B N 1
ATOM 3737 C CA . GLU B 1 191 ? -4.637 0.711 23.328 1 87.44 191 GLU B CA 1
ATOM 3738 C C . GLU B 1 191 ? -3.488 1.681 23.078 1 87.44 191 GLU B C 1
ATOM 3740 O O . GLU B 1 191 ? -3.391 2.721 23.734 1 87.44 191 GLU B O 1
ATOM 3745 N N . THR B 1 192 ? -2.66 1.286 22.203 1 90 192 THR B N 1
ATOM 3746 C CA . THR B 1 192 ? -1.539 2.16 21.875 1 90 192 THR B CA 1
ATOM 3747 C C . THR B 1 192 ? -2.035 3.488 21.312 1 90 192 THR B C 1
ATOM 3749 O O . THR B 1 192 ? -1.638 4.555 21.781 1 90 192 THR B O 1
ATOM 3752 N N . LEU B 1 193 ? -2.916 3.447 20.391 1 92.88 193 LEU B N 1
ATOM 3753 C CA . LEU B 1 193 ? -3.473 4.645 19.766 1 92.88 193 LEU B CA 1
ATOM 3754 C C . LEU B 1 193 ? -4.289 5.449 20.781 1 92.88 193 LEU B C 1
ATOM 3756 O O . LEU B 1 193 ? -4.223 6.684 20.781 1 92.88 193 LEU B O 1
ATOM 3760 N N . ALA B 1 194 ? -4.969 4.734 21.578 1 93.31 194 ALA B N 1
ATOM 3761 C CA . ALA B 1 194 ? -5.758 5.402 22.609 1 93.31 194 ALA B CA 1
ATOM 3762 C C . ALA B 1 194 ? -4.859 6.18 23.578 1 93.31 194 ALA B C 1
ATOM 3764 O O . ALA B 1 194 ? -5.195 7.293 23.984 1 93.31 194 ALA B O 1
ATOM 3765 N N . GLY B 1 195 ? -3.797 5.566 23.938 1 95.19 195 GLY B N 1
ATOM 3766 C CA . GLY B 1 195 ? -2.828 6.246 24.797 1 95.19 195 GLY B CA 1
ATOM 3767 C C . GLY B 1 195 ? -2.248 7.492 24.141 1 95.19 195 GLY B C 1
ATOM 3768 O O . GLY B 1 195 ? -2.117 8.531 24.797 1 95.19 195 GLY B O 1
ATOM 3769 N N . ILE B 1 196 ? -1.965 7.402 22.875 1 96.69 196 ILE B N 1
ATOM 3770 C CA . ILE B 1 196 ? -1.441 8.555 22.141 1 96.69 196 ILE B CA 1
ATOM 3771 C C . ILE B 1 196 ? -2.494 9.656 22.094 1 96.69 196 ILE B C 1
ATOM 3773 O O . ILE B 1 196 ? -2.184 10.828 22.328 1 96.69 196 ILE B O 1
ATOM 3777 N N . GLU B 1 197 ? -3.693 9.258 21.797 1 95.69 197 GLU B N 1
ATOM 3778 C CA . GLU B 1 197 ? -4.77 10.242 21.719 1 95.69 197 GLU B CA 1
ATOM 3779 C C . GLU B 1 197 ? -4.945 10.969 23.062 1 95.69 197 GLU B C 1
ATOM 3781 O O . GLU B 1 197 ? -5.098 12.188 23.094 1 95.69 197 GLU B O 1
ATOM 3786 N N . LYS B 1 198 ? -4.926 10.25 24.125 1 96.81 198 LYS B N 1
ATOM 3787 C CA . LYS B 1 198 ? -5.043 10.836 25.453 1 96.81 198 LYS B CA 1
ATOM 3788 C C . LYS B 1 198 ? -3.949 11.875 25.703 1 96.81 198 LYS B C 1
ATOM 3790 O O . LYS B 1 198 ? -4.227 12.977 26.172 1 96.81 198 LYS B O 1
ATOM 3795 N N . ASP B 1 199 ? -2.729 11.531 25.422 1 97.12 199 ASP B N 1
ATOM 3796 C CA . ASP B 1 199 ? -1.595 12.43 25.609 1 97.12 199 ASP B CA 1
ATOM 3797 C C . ASP B 1 199 ? -1.701 13.648 24.703 1 97.12 199 ASP B C 1
ATOM 3799 O O . ASP B 1 199 ? -1.314 14.758 25.094 1 97.12 199 ASP B O 1
ATOM 3803 N N . VAL B 1 200 ? -2.201 13.43 23.5 1 96.38 200 VAL B N 1
ATOM 3804 C CA . VAL B 1 200 ? -2.387 14.539 22.562 1 96.38 200 VAL B CA 1
ATOM 3805 C C . VAL B 1 200 ? -3.42 15.516 23.109 1 96.38 200 VAL B C 1
ATOM 3807 O O . VAL B 1 200 ? -3.215 16.734 23.078 1 96.38 200 VAL B O 1
ATOM 3810 N N . LEU B 1 201 ? -4.465 14.969 23.625 1 95.5 201 LEU B N 1
ATOM 3811 C CA . LEU B 1 201 ? -5.535 15.797 24.156 1 95.5 201 LEU B CA 1
ATOM 3812 C C . LEU B 1 201 ? -5.039 16.609 25.359 1 95.5 201 LEU B C 1
ATOM 3814 O O . LEU B 1 201 ? -5.527 17.719 25.609 1 95.5 201 LEU B O 1
ATOM 3818 N N . ALA B 1 202 ? -4.012 16.109 26.016 1 96 202 ALA B N 1
ATOM 3819 C CA . ALA B 1 202 ? -3.449 16.781 27.172 1 96 202 ALA B CA 1
ATOM 3820 C C . ALA B 1 202 ? -2.4 17.812 26.766 1 96 202 ALA B C 1
ATOM 3822 O O . ALA B 1 202 ? -1.995 18.656 27.562 1 96 202 ALA B O 1
ATOM 3823 N N . ASP B 1 203 ? -1.901 17.766 25.562 1 94.69 203 ASP B N 1
ATOM 3824 C CA . ASP B 1 203 ? -0.875 18.688 25.078 1 94.69 203 ASP B CA 1
ATOM 3825 C C . ASP B 1 203 ? -1.459 20.078 24.797 1 94.69 203 ASP B C 1
ATOM 3827 O O . ASP B 1 203 ? -2.516 20.188 24.172 1 94.69 203 ASP B O 1
ATOM 3831 N N . PRO B 1 204 ? -0.81 21.094 25.219 1 93.62 204 PRO B N 1
ATOM 3832 C CA . PRO B 1 204 ? -1.37 22.438 25.125 1 93.62 204 PRO B CA 1
ATOM 3833 C C . PRO B 1 204 ? -1.469 22.922 23.672 1 93.62 204 PRO B C 1
ATOM 3835 O O . PRO B 1 204 ? -2.279 23.797 23.375 1 93.62 204 PRO B O 1
ATOM 3838 N N . VAL B 1 205 ? -0.703 22.406 22.828 1 91.94 205 VAL B N 1
ATOM 3839 C CA . VAL B 1 205 ? -0.711 22.859 21.438 1 91.94 205 VAL B CA 1
ATOM 3840 C C . VAL B 1 205 ? -1.49 21.875 20.578 1 91.94 205 VAL B C 1
ATOM 3842 O O . VAL B 1 205 ? -2.459 22.266 19.906 1 91.94 205 VAL B O 1
ATOM 3845 N N . ALA B 1 206 ? -1.188 20.609 20.641 1 92.38 206 ALA B N 1
ATOM 3846 C CA . ALA B 1 206 ? -1.789 19.594 19.781 1 92.38 206 ALA B CA 1
ATOM 3847 C C . ALA B 1 206 ? -3.236 19.312 20.188 1 92.38 206 ALA B C 1
ATOM 3849 O O . ALA B 1 206 ? -4.07 18.984 19.328 1 92.38 206 ALA B O 1
ATOM 3850 N N . GLY B 1 207 ? -3.502 19.375 21.438 1 93.25 207 GLY B N 1
ATOM 3851 C CA . GLY B 1 207 ? -4.824 19.062 21.953 1 93.25 207 GLY B CA 1
ATOM 3852 C C . GLY B 1 207 ? -5.926 19.891 21.328 1 93.25 207 GLY B C 1
ATOM 3853 O O . GLY B 1 207 ? -6.844 19.359 20.703 1 93.25 207 GLY B O 1
ATOM 3854 N N . PRO B 1 208 ? -5.84 21.188 21.453 1 90.56 208 PRO B N 1
ATOM 3855 C CA . PRO B 1 208 ? -6.852 22.062 20.859 1 90.56 208 PRO B CA 1
ATOM 3856 C C . PRO B 1 208 ? -6.977 21.859 19.344 1 90.56 208 PRO B C 1
ATOM 3858 O O . PRO B 1 208 ? -8.086 21.922 18.797 1 90.56 208 PRO B O 1
ATOM 3861 N N . LEU B 1 209 ? -5.898 21.656 18.703 1 86.31 209 LEU B N 1
ATOM 3862 C CA . LEU B 1 209 ? -5.922 21.438 17.266 1 86.31 209 LEU B CA 1
ATOM 3863 C C . LEU B 1 209 ? -6.625 20.125 16.922 1 86.31 209 LEU B C 1
ATOM 3865 O O . LEU B 1 209 ? -7.348 20.047 15.93 1 86.31 209 LEU B O 1
ATOM 3869 N N . TYR B 1 210 ? -6.395 19.141 17.656 1 89.44 210 TYR B N 1
ATOM 3870 C CA . TYR B 1 210 ? -7.012 17.828 17.469 1 89.44 210 TYR B CA 1
ATOM 3871 C C . TYR B 1 210 ? -8.523 17.906 17.656 1 89.44 210 TYR B C 1
ATOM 3873 O O . TYR B 1 210 ? -9.281 17.312 16.891 1 89.44 210 TYR B O 1
ATOM 3881 N N . GLU B 1 211 ? -8.93 18.609 18.672 1 85.88 211 GLU B N 1
ATOM 3882 C CA . GLU B 1 211 ? -10.344 18.75 18.984 1 85.88 211 GLU B CA 1
ATOM 3883 C C . GLU B 1 211 ? -11.062 19.578 17.938 1 85.88 211 GLU B C 1
ATOM 3885 O O . GLU B 1 211 ? -12.234 19.344 17.641 1 85.88 211 GLU B O 1
ATOM 3890 N N . ALA B 1 212 ? -10.398 20.578 17.484 1 76.69 212 ALA B N 1
ATOM 3891 C CA . ALA B 1 212 ? -10.992 21.453 16.484 1 76.69 212 ALA B CA 1
ATOM 3892 C C . ALA B 1 212 ? -11.266 20.703 15.188 1 76.69 212 ALA B C 1
ATOM 3894 O O . ALA B 1 212 ? -12.094 21.141 14.375 1 76.69 212 ALA B O 1
ATOM 3895 N N . GLY B 1 213 ? -10.93 19.453 15.078 1 66.12 213 GLY B N 1
ATOM 3896 C CA . GLY B 1 213 ? -11.312 18.562 13.992 1 66.12 213 GLY B CA 1
ATOM 3897 C C . GLY B 1 213 ? -10.492 18.766 12.734 1 66.12 213 GLY B C 1
ATOM 3898 O O . GLY B 1 213 ? -11.031 18.812 11.625 1 66.12 213 GLY B O 1
ATOM 3899 N N . GLY B 1 214 ? -9.195 19 12.961 1 53.28 214 GLY B N 1
ATOM 3900 C CA . GLY B 1 214 ? -8.352 19.188 11.789 1 53.28 214 GLY B CA 1
ATOM 3901 C C . GLY B 1 214 ? -8.773 18.344 10.609 1 53.28 214 GLY B C 1
ATOM 3902 O O . GLY B 1 214 ? -9.508 17.359 10.773 1 53.28 214 GLY B O 1
ATOM 3903 N N . GLY B 1 215 ? -8.984 18.953 9.414 1 45.72 215 GLY B N 1
ATOM 3904 C CA . GLY B 1 215 ? -9.43 18.359 8.164 1 45.72 215 GLY B CA 1
ATOM 3905 C C . GLY B 1 215 ? -8.703 17.078 7.82 1 45.72 215 GLY B C 1
ATOM 3906 O O . GLY B 1 215 ? -7.629 16.797 8.359 1 45.72 215 GLY B O 1
ATOM 3907 N N . SER B 1 216 ? -9.5 15.977 7.559 1 44.25 216 SER B N 1
ATOM 3908 C CA . SER B 1 216 ? -8.969 14.773 6.926 1 44.25 216 SER B CA 1
ATOM 3909 C C . SER B 1 216 ? -7.941 15.109 5.855 1 44.25 216 SER B C 1
ATOM 3911 O O . SER B 1 216 ? -8.219 15.898 4.949 1 44.25 216 SER B O 1
ATOM 3913 N N . TYR B 1 217 ? -6.723 15.445 6.223 1 43.34 217 TYR B N 1
ATOM 3914 C CA . TYR B 1 217 ? -5.754 15.742 5.168 1 43.34 217 TYR B CA 1
ATOM 3915 C C . TYR B 1 217 ? -5.082 14.469 4.672 1 43.34 217 TYR B C 1
ATOM 3917 O O . TYR B 1 217 ? -4.465 13.742 5.453 1 43.34 217 TYR B O 1
ATOM 3925 N N . ILE B 1 218 ? -5.695 13.758 3.742 1 44.78 218 ILE B N 1
ATOM 3926 C CA . ILE B 1 218 ? -4.852 12.766 3.078 1 44.78 218 ILE B CA 1
ATOM 3927 C C . ILE B 1 218 ? -3.811 13.477 2.213 1 44.78 218 ILE B C 1
ATOM 3929 O O . ILE B 1 218 ? -4.16 14.203 1.279 1 44.78 218 ILE B O 1
ATOM 3933 N N . HIS B 1 219 ? -2.654 13.648 2.732 1 52.62 219 HIS B N 1
ATOM 3934 C CA . HIS B 1 219 ? -1.615 14.32 1.956 1 52.62 219 HIS B CA 1
ATOM 3935 C C . HIS B 1 219 ? -1.292 13.539 0.684 1 52.62 219 HIS B C 1
ATOM 3937 O O . HIS B 1 219 ? -1.094 12.32 0.729 1 52.62 219 HIS B O 1
ATOM 3943 N N . PRO B 1 220 ? -1.42 14.234 -0.405 1 52.78 220 PRO B N 1
ATOM 3944 C CA . PRO B 1 220 ? -0.961 13.625 -1.656 1 52.78 220 PRO B CA 1
ATOM 3945 C C . PRO B 1 220 ? 0.495 13.172 -1.592 1 52.78 220 PRO B C 1
ATOM 3947 O O . PRO B 1 220 ? 1.296 13.75 -0.855 1 52.78 220 PRO B O 1
ATOM 3950 N N . ASP B 1 221 ? 0.63 12.055 -2.135 1 62.41 221 ASP B N 1
ATOM 3951 C CA . ASP B 1 221 ? 2.027 11.688 -2.344 1 62.41 221 ASP B CA 1
ATOM 3952 C C . ASP B 1 221 ? 2.797 12.82 -3.016 1 62.41 221 ASP B C 1
ATOM 3954 O O . ASP B 1 221 ? 2.279 13.477 -3.92 1 62.41 221 ASP B O 1
ATOM 3958 N N . GLY B 1 222 ? 3.91 13.164 -2.445 1 61.22 222 GLY B N 1
ATOM 3959 C CA . GLY B 1 222 ? 4.758 14.211 -2.988 1 61.22 222 GLY B CA 1
ATOM 3960 C C . GLY B 1 222 ? 4.633 15.531 -2.246 1 61.22 222 GLY B C 1
ATOM 3961 O O . GLY B 1 222 ? 5.398 16.469 -2.492 1 61.22 222 GLY B O 1
ATOM 3962 N N . ASP B 1 223 ? 3.715 15.586 -1.348 1 73.81 223 ASP B N 1
ATOM 3963 C CA . ASP B 1 223 ? 3.635 16.781 -0.517 1 73.81 223 ASP B CA 1
ATOM 3964 C C . ASP B 1 223 ? 4.961 17.047 0.195 1 73.81 223 ASP B C 1
ATOM 3966 O O . ASP B 1 223 ? 5.633 16.109 0.632 1 73.81 223 ASP B O 1
ATOM 3970 N N . GLU B 1 224 ? 5.367 18.297 0.128 1 81.81 224 GLU B N 1
ATOM 3971 C CA . GLU B 1 224 ? 6.656 18.656 0.718 1 81.81 224 GLU B CA 1
ATOM 3972 C C . GLU B 1 224 ? 6.477 19.312 2.082 1 81.81 224 GLU B C 1
ATOM 3974 O O . GLU B 1 224 ? 5.562 20.109 2.273 1 81.81 224 GLU B O 1
ATOM 3979 N N . ARG B 1 225 ? 7.336 18.891 3.008 1 88.81 225 ARG B N 1
ATOM 3980 C CA . ARG B 1 225 ? 7.355 19.438 4.359 1 88.81 225 ARG B CA 1
ATOM 3981 C C . ARG B 1 225 ? 8.773 19.797 4.785 1 88.81 225 ARG B C 1
ATOM 3983 O O . ARG B 1 225 ? 9.727 19.109 4.41 1 88.81 225 ARG B O 1
ATOM 3990 N N . PRO B 1 226 ? 8.805 20.891 5.523 1 92.94 226 PRO B N 1
ATOM 3991 C CA . PRO B 1 226 ? 10.141 21.266 5.988 1 92.94 226 PRO B CA 1
ATOM 3992 C C . PRO B 1 226 ? 10.656 20.359 7.105 1 92.94 226 PRO B C 1
ATOM 3994 O O . PRO B 1 226 ? 9.891 19.953 7.973 1 92.94 226 PRO B O 1
ATOM 3997 N N . LEU B 1 227 ? 11.883 20.031 7.043 1 95.25 227 LEU B N 1
ATOM 3998 C CA . LEU B 1 227 ? 12.523 19.125 7.984 1 95.25 227 LEU B CA 1
ATOM 3999 C C . LEU B 1 227 ? 13.953 19.562 8.273 1 95.25 227 LEU B C 1
ATOM 4001 O O . LEU B 1 227 ? 14.688 19.953 7.363 1 95.25 227 LEU B O 1
ATOM 4005 N N . LEU B 1 228 ? 14.289 19.562 9.539 1 95.62 228 LEU B N 1
ATOM 4006 C CA . LEU B 1 228 ? 15.664 19.766 9.961 1 95.62 228 LEU B CA 1
ATOM 4007 C C . LEU B 1 228 ? 16.406 18.438 10.125 1 95.62 228 LEU B C 1
ATOM 4009 O O . LEU B 1 228 ? 16.25 17.766 11.141 1 95.62 228 LEU B O 1
ATOM 4013 N N . HIS B 1 229 ? 17.156 18.125 9.117 1 94.38 229 HIS B N 1
ATOM 4014 C CA . HIS B 1 229 ? 17.969 16.906 9.172 1 94.38 229 HIS B CA 1
ATOM 4015 C C . HIS B 1 229 ? 19.172 17.078 10.102 1 94.38 229 HIS B C 1
ATOM 4017 O O . HIS B 1 229 ? 19.938 18.031 9.961 1 94.38 229 HIS B O 1
ATOM 4023 N N . ALA B 1 230 ? 19.359 16.172 11.023 1 92.12 230 ALA B N 1
ATOM 4024 C CA . ALA B 1 230 ? 20.391 16.312 12.047 1 92.12 230 ALA B CA 1
ATOM 4025 C C . ALA B 1 230 ? 21.781 16.438 11.406 1 92.12 230 ALA B C 1
ATOM 4027 O O . ALA B 1 230 ? 22.625 17.188 11.891 1 92.12 230 ALA B O 1
ATOM 4028 N N . ARG B 1 231 ? 22.047 15.781 10.32 1 89.06 231 ARG B N 1
ATOM 4029 C CA . ARG B 1 231 ? 23.359 15.75 9.688 1 89.06 231 ARG B CA 1
ATOM 4030 C C . ARG B 1 231 ? 23.438 16.734 8.523 1 89.06 231 ARG B C 1
ATOM 4032 O O . ARG B 1 231 ? 24.453 17.406 8.336 1 89.06 231 ARG B O 1
ATOM 4039 N N . LEU B 1 232 ? 22.312 16.922 7.77 1 91.62 232 LEU B N 1
ATOM 4040 C CA . LEU B 1 232 ? 22.344 17.641 6.508 1 91.62 232 LEU B CA 1
ATOM 4041 C C . LEU B 1 232 ? 21.766 19.047 6.668 1 91.62 232 LEU B C 1
ATOM 4043 O O . LEU B 1 232 ? 21.828 19.859 5.746 1 91.62 232 LEU B O 1
ATOM 4047 N N . GLY B 1 233 ? 21.219 19.328 7.844 1 92.62 233 GLY B N 1
ATOM 4048 C CA . GLY B 1 233 ? 20.672 20.656 8.078 1 92.62 233 GLY B CA 1
ATOM 4049 C C . GLY B 1 233 ? 19.25 20.812 7.578 1 92.62 233 GLY B C 1
ATOM 4050 O O . GLY B 1 233 ? 18.547 19.812 7.367 1 92.62 233 GLY B O 1
ATOM 4051 N N . PRO B 1 234 ? 18.781 22.047 7.418 1 94.06 234 PRO B N 1
ATOM 4052 C CA . PRO B 1 234 ? 17.391 22.297 7.016 1 94.06 234 PRO B CA 1
ATOM 4053 C C . PRO B 1 234 ? 17.141 21.938 5.555 1 94.06 234 PRO B C 1
ATOM 4055 O O . PRO B 1 234 ? 18.016 22.078 4.711 1 94.06 234 PRO B O 1
ATOM 4058 N N . GLY B 1 235 ? 15.961 21.453 5.297 1 93.75 235 GLY B N 1
ATOM 4059 C CA . GLY B 1 235 ? 15.523 21.109 3.951 1 93.75 235 GLY B CA 1
ATOM 4060 C C . GLY B 1 235 ? 14.047 20.781 3.863 1 93.75 235 GLY B C 1
ATOM 4061 O O . GLY B 1 235 ? 13.258 21.219 4.707 1 93.75 235 GLY B O 1
ATOM 4062 N N . TRP B 1 236 ? 13.758 20.141 2.734 1 90.56 236 TRP B N 1
ATOM 4063 C CA . TRP B 1 236 ? 12.375 19.75 2.477 1 90.56 236 TRP B CA 1
ATOM 4064 C C . TRP B 1 236 ? 12.281 18.266 2.158 1 90.56 236 TRP B C 1
ATOM 4066 O O . TRP B 1 236 ? 13.156 17.703 1.503 1 90.56 236 TRP B O 1
ATOM 4076 N N . VAL B 1 237 ? 11.18 17.688 2.674 1 91.06 237 VAL B N 1
ATOM 4077 C CA . VAL B 1 237 ? 10.969 16.281 2.385 1 91.06 237 VAL B CA 1
ATOM 4078 C C . VAL B 1 237 ? 9.672 16.109 1.59 1 91.06 237 VAL B C 1
ATOM 4080 O O . VAL B 1 237 ? 8.664 16.75 1.888 1 91.06 237 VAL B O 1
ATOM 4083 N N . SER B 1 238 ? 9.773 15.344 0.52 1 87.56 238 SER B N 1
ATOM 4084 C CA . SER B 1 238 ? 8.602 14.844 -0.177 1 87.56 238 SER B CA 1
ATOM 4085 C C . SER B 1 238 ? 8.188 13.469 0.355 1 87.56 238 SER B C 1
ATOM 4087 O O . SER B 1 238 ? 9.023 12.578 0.488 1 87.56 238 SER B O 1
ATOM 4089 N N . LEU B 1 239 ? 6.91 13.32 0.602 1 88.5 239 LEU B N 1
ATOM 4090 C CA . LEU B 1 239 ? 6.445 12.125 1.298 1 88.5 239 LEU B CA 1
ATOM 4091 C C . LEU B 1 239 ? 5.695 11.203 0.346 1 88.5 239 LEU B C 1
ATOM 4093 O O . LEU B 1 239 ? 4.82 11.641 -0.401 1 88.5 239 LEU B O 1
ATOM 4097 N N . CYS B 1 240 ? 6.07 9.938 0.342 1 90.31 240 CYS B N 1
ATOM 4098 C CA . CYS B 1 240 ? 5.355 8.867 -0.347 1 90.31 240 CYS B CA 1
ATOM 4099 C C . CYS B 1 240 ? 5.008 7.738 0.614 1 90.31 240 CYS B C 1
ATOM 4101 O O . CYS B 1 240 ? 5.863 7.266 1.365 1 90.31 240 CYS B O 1
ATOM 4103 N N . THR B 1 241 ? 3.762 7.367 0.554 1 90.69 241 THR B N 1
ATOM 4104 C CA . THR B 1 241 ? 3.295 6.328 1.469 1 90.69 241 THR B CA 1
ATOM 4105 C C . THR B 1 241 ? 2.617 5.199 0.703 1 90.69 241 THR B C 1
ATOM 4107 O O . THR B 1 241 ? 1.88 5.445 -0.254 1 90.69 241 THR B O 1
ATOM 4110 N N . ALA B 1 242 ? 2.945 3.975 1.127 1 90.81 242 ALA B N 1
ATOM 4111 C CA . ALA B 1 242 ? 2.303 2.787 0.571 1 90.81 242 ALA B CA 1
ATOM 4112 C C . ALA B 1 242 ? 1.947 1.791 1.672 1 90.81 242 ALA B C 1
ATOM 4114 O O . ALA B 1 242 ? 2.514 1.839 2.766 1 90.81 242 ALA B O 1
ATOM 4115 N N . GLU B 1 243 ? 1.021 0.994 1.331 1 87.31 243 GLU B N 1
ATOM 4116 C CA . GLU B 1 243 ? 0.609 -0.059 2.254 1 87.31 243 GLU B CA 1
ATOM 4117 C C . GLU B 1 243 ? 1.072 -1.431 1.771 1 87.31 243 GLU B C 1
ATOM 4119 O O . GLU B 1 243 ? 0.673 -1.883 0.696 1 87.31 243 GLU B O 1
ATOM 4124 N N . PRO B 1 244 ? 1.954 -2.082 2.57 1 87.56 244 PRO B N 1
ATOM 4125 C CA . PRO B 1 244 ? 2.275 -3.467 2.219 1 87.56 244 PRO B CA 1
ATOM 4126 C C . PRO B 1 244 ? 1.038 -4.355 2.137 1 87.56 244 PRO B C 1
ATOM 4128 O O . PRO B 1 244 ? 0.23 -4.383 3.068 1 87.56 244 PRO B O 1
ATOM 4131 N N . LEU B 1 245 ? 0.933 -5.102 1.129 1 78.5 245 LEU B N 1
ATOM 4132 C CA . LEU B 1 245 ? -0.28 -5.875 0.895 1 78.5 245 LEU B CA 1
ATOM 4133 C C . LEU B 1 245 ? -0.373 -7.047 1.87 1 78.5 245 LEU B C 1
ATOM 4135 O O . LEU B 1 245 ? -1.471 -7.512 2.184 1 78.5 245 LEU B O 1
ATOM 4139 N N . SER B 1 246 ? 0.778 -7.477 2.324 1 73.5 246 SER B N 1
ATOM 4140 C CA . SER B 1 246 ? 0.8 -8.602 3.248 1 73.5 246 SER B CA 1
ATOM 4141 C C . SER B 1 246 ? 0.468 -8.164 4.672 1 73.5 246 SER B C 1
ATOM 4143 O O . SER B 1 246 ? 0.23 -8.992 5.547 1 73.5 246 SER B O 1
ATOM 4145 N N . SER B 1 247 ? 0.478 -6.871 4.934 1 77.12 247 SER B N 1
ATOM 4146 C CA . SER B 1 247 ? 0.247 -6.324 6.266 1 77.12 247 SER B CA 1
ATOM 4147 C C . SER B 1 247 ? -0.742 -5.164 6.219 1 77.12 247 SER B C 1
ATOM 4149 O O . SER B 1 247 ? -0.339 -3.998 6.199 1 77.12 247 SER B O 1
ATOM 4151 N N . PRO B 1 248 ? -1.97 -5.488 6.34 1 73.75 248 PRO B N 1
ATOM 4152 C CA . PRO B 1 248 ? -2.984 -4.434 6.254 1 73.75 248 PRO B CA 1
ATOM 4153 C C . PRO B 1 248 ? -2.781 -3.332 7.289 1 73.75 248 PRO B C 1
ATOM 4155 O O . PRO B 1 248 ? -2.426 -3.617 8.438 1 73.75 248 PRO B O 1
ATOM 4158 N N . ARG B 1 249 ? -2.863 -2.08 6.875 1 78.44 249 ARG B N 1
ATOM 4159 C CA . ARG B 1 249 ? -2.818 -0.861 7.676 1 78.44 249 ARG B CA 1
ATOM 4160 C C . ARG B 1 249 ? -1.386 -0.516 8.07 1 78.44 249 ARG B C 1
ATOM 4162 O O . ARG B 1 249 ? -1.141 0.515 8.695 1 78.44 249 ARG B O 1
ATOM 4169 N N . ALA B 1 250 ? -0.484 -1.472 7.68 1 86.56 250 ALA B N 1
ATOM 4170 C CA . ALA B 1 250 ? 0.912 -1.049 7.766 1 86.56 250 ALA B CA 1
ATOM 4171 C C . ALA B 1 250 ? 1.217 0.045 6.746 1 86.56 250 ALA B C 1
ATOM 4173 O O . ALA B 1 250 ? 0.465 0.236 5.785 1 86.56 250 ALA B O 1
ATOM 4174 N N . ARG B 1 251 ? 2.277 0.774 7.047 1 91.19 251 ARG B N 1
ATOM 4175 C CA . ARG B 1 251 ? 2.615 1.875 6.152 1 91.19 251 ARG B CA 1
ATOM 4176 C C . ARG B 1 251 ? 4.102 1.871 5.816 1 91.19 251 ARG B C 1
ATOM 4178 O O . ARG B 1 251 ? 4.949 1.878 6.715 1 91.19 251 ARG B O 1
ATOM 4185 N N . LEU B 1 252 ? 4.316 1.793 4.582 1 94.12 252 LEU B N 1
ATOM 4186 C CA . LEU B 1 252 ? 5.645 2.113 4.07 1 94.12 252 LEU B CA 1
ATOM 4187 C C . LEU B 1 252 ? 5.77 3.604 3.773 1 94.12 252 LEU B C 1
ATOM 4189 O O . LEU B 1 252 ? 5.094 4.121 2.881 1 94.12 252 LEU B O 1
ATOM 4193 N N . MET B 1 253 ? 6.648 4.238 4.531 1 95.38 253 MET B N 1
ATOM 4194 C CA . MET B 1 253 ? 6.895 5.664 4.348 1 95.38 253 MET B CA 1
ATOM 4195 C C . MET B 1 253 ? 8.258 5.906 3.715 1 95.38 253 MET B C 1
ATOM 4197 O O . MET B 1 253 ? 9.273 5.387 4.191 1 95.38 253 MET B O 1
ATOM 4201 N N . VAL B 1 254 ? 8.25 6.633 2.641 1 95.56 254 VAL B N 1
ATOM 4202 C CA . VAL B 1 254 ? 9.492 7.078 2.014 1 95.56 254 VAL B CA 1
ATOM 4203 C C . VAL B 1 254 ? 9.516 8.602 1.927 1 95.56 254 VAL B C 1
ATOM 4205 O O . VAL B 1 254 ? 8.547 9.219 1.469 1 95.56 254 VAL B O 1
ATOM 4208 N N . MET B 1 255 ? 10.602 9.188 2.383 1 94.5 255 MET B N 1
ATOM 4209 C CA . MET B 1 255 ? 10.781 10.641 2.375 1 94.5 255 MET B CA 1
ATOM 4210 C C . MET B 1 255 ? 12 11.031 1.541 1 94.5 255 MET B C 1
ATOM 4212 O O . MET B 1 255 ? 13.125 10.633 1.847 1 94.5 255 MET B O 1
ATOM 4216 N N . ILE B 1 256 ? 11.727 11.781 0.562 1 91.81 256 ILE B N 1
ATOM 4217 C CA . ILE B 1 256 ? 12.812 12.305 -0.261 1 91.81 256 ILE B CA 1
ATOM 4218 C C . ILE B 1 256 ? 13.234 13.68 0.265 1 91.81 256 ILE B C 1
ATOM 4220 O O . ILE B 1 256 ? 12.508 14.664 0.116 1 91.81 256 ILE B O 1
ATOM 4224 N N . PHE B 1 257 ? 14.5 13.68 0.889 1 93.62 257 PHE B N 1
ATOM 4225 C CA . PHE B 1 257 ? 15 14.906 1.491 1 93.62 257 PHE B CA 1
ATOM 4226 C C . PHE B 1 257 ? 15.844 15.695 0.492 1 93.62 257 PHE B C 1
ATOM 4228 O O . PHE B 1 257 ? 16.719 15.133 -0.172 1 93.62 257 PHE B O 1
ATOM 4235 N N . ARG B 1 258 ? 15.492 16.859 0.343 1 87.5 258 ARG B N 1
ATOM 4236 C CA . ARG B 1 258 ? 16.266 17.812 -0.435 1 87.5 258 ARG B CA 1
ATOM 4237 C C . ARG B 1 258 ? 16.766 18.969 0.441 1 87.5 258 ARG B C 1
ATOM 4239 O O . ARG B 1 258 ? 15.969 19.766 0.938 1 87.5 258 ARG B O 1
ATOM 4246 N N . PRO B 1 259 ? 18.062 18.969 0.559 1 89.31 259 PRO B N 1
ATOM 4247 C CA . PRO B 1 259 ? 18.609 20.047 1.391 1 89.31 259 PRO B CA 1
ATOM 4248 C C . PRO B 1 259 ? 18.406 21.438 0.772 1 89.31 259 PRO B C 1
ATOM 4250 O O . PRO B 1 259 ? 18.422 21.578 -0.453 1 89.31 259 PRO B O 1
ATOM 4253 N N . GLY B 1 260 ? 18.203 22.406 1.578 1 79.75 260 GLY B N 1
ATOM 4254 C CA . GLY B 1 260 ? 18.125 23.781 1.12 1 79.75 260 GLY B CA 1
ATOM 4255 C C . GLY B 1 260 ? 16.75 24.391 1.313 1 79.75 260 GLY B C 1
ATOM 4256 O O . GLY B 1 260 ? 15.805 23.703 1.715 1 79.75 260 GLY B O 1
ATOM 4257 N N . GLU B 1 261 ? 16.625 25.688 1.109 1 67.75 261 GLU B N 1
ATOM 4258 C CA . GLU B 1 261 ? 15.422 26.453 1.426 1 67.75 261 GLU B CA 1
ATOM 4259 C C . GLU B 1 261 ? 14.398 26.375 0.293 1 67.75 261 GLU B C 1
ATOM 4261 O O . GLU B 1 261 ? 13.203 26.609 0.509 1 67.75 261 GLU B O 1
ATOM 4266 N N . GLU B 1 262 ? 14.828 25.969 -0.904 1 62.69 262 GLU B N 1
ATOM 4267 C CA . GLU B 1 262 ? 13.922 26.078 -2.043 1 62.69 262 GLU B CA 1
ATOM 4268 C C . GLU B 1 262 ? 13.078 24.812 -2.207 1 62.69 262 GLU B C 1
ATOM 4270 O O . GLU B 1 262 ? 13.594 23.703 -2.092 1 62.69 262 GLU B O 1
ATOM 4275 N N . ARG B 1 263 ? 11.758 25.031 -2.074 1 60.53 263 ARG B N 1
ATOM 4276 C CA . ARG B 1 263 ? 10.836 23.938 -2.363 1 60.53 263 ARG B CA 1
ATOM 4277 C C . ARG B 1 263 ? 10.891 23.547 -3.834 1 60.53 263 ARG B C 1
ATOM 4279 O O . ARG B 1 263 ? 11.148 24.391 -4.699 1 60.53 263 ARG B O 1
ATOM 4286 N N . ARG B 1 264 ? 11.133 22.422 -4.109 1 50.41 264 ARG B N 1
ATOM 4287 C CA . ARG B 1 264 ? 11.016 22.109 -5.531 1 50.41 264 ARG B CA 1
ATOM 4288 C C . ARG B 1 264 ? 9.625 22.469 -6.055 1 50.41 264 ARG B C 1
ATOM 4290 O O . ARG B 1 264 ? 9.5 23.125 -7.09 1 50.41 264 ARG B O 1
ATOM 4297 N N . HIS B 1 265 ? 8.523 21.594 -5.926 1 48.16 265 HIS B N 1
ATOM 4298 C CA . HIS B 1 265 ? 7.25 21.719 -6.617 1 48.16 265 HIS B CA 1
ATOM 4299 C C . HIS B 1 265 ? 6.254 22.531 -5.789 1 48.16 265 HIS B C 1
ATOM 4301 O O . HIS B 1 265 ? 6.113 22.297 -4.586 1 48.16 265 HIS B O 1
ATOM 4307 N N . THR B 1 266 ? 6.152 23.875 -6.125 1 37.69 266 THR B N 1
ATOM 4308 C CA . THR B 1 266 ? 5.047 24.688 -5.641 1 37.69 266 THR B CA 1
ATOM 4309 C C . THR B 1 266 ? 3.744 23.891 -5.637 1 37.69 266 THR B C 1
ATOM 4311 O O . THR B 1 266 ? 3.154 23.656 -6.691 1 37.69 266 THR B O 1
ATOM 4314 N N . GLY B 1 267 ? 3.729 22.828 -5.277 1 37.53 267 GLY B N 1
ATOM 4315 C CA . GLY B 1 267 ? 2.367 22.312 -5.297 1 37.53 267 GLY B CA 1
ATOM 4316 C C . GLY B 1 267 ? 1.372 23.25 -4.633 1 37.53 267 GLY B C 1
ATOM 4317 O O . GLY B 1 267 ? 1.762 24.188 -3.951 1 37.53 267 GLY B O 1
ATOM 4318 N N . PRO B 1 268 ? 0.128 23.266 -5.07 1 33 268 PRO B N 1
ATOM 4319 C CA . PRO B 1 268 ? -0.76 24.328 -4.574 1 33 268 PRO B CA 1
ATOM 4320 C C . PRO B 1 268 ? -0.644 24.531 -3.064 1 33 268 PRO B C 1
ATOM 4322 O O . PRO B 1 268 ? -0.292 23.594 -2.336 1 33 268 PRO B O 1
ATOM 4325 N N . ALA B 1 269 ? -0.221 25.766 -2.66 1 30.48 269 ALA B N 1
ATOM 4326 C CA . ALA B 1 269 ? -0.211 26.312 -1.308 1 30.48 269 ALA B CA 1
ATOM 4327 C C . ALA B 1 269 ? -1.3 25.688 -0.448 1 30.48 269 ALA B C 1
ATOM 4329 O O . ALA B 1 269 ? -2.373 25.328 -0.949 1 30.48 269 ALA B O 1
ATOM 4330 N N . ILE B 1 270 ? -0.865 25.156 0.701 1 30.5 270 ILE B N 1
ATOM 4331 C CA . ILE B 1 270 ? -1.81 24.859 1.771 1 30.5 270 ILE B CA 1
ATOM 4332 C C . ILE B 1 270 ? -2.92 25.906 1.789 1 30.5 270 ILE B C 1
ATOM 4334 O O . ILE B 1 270 ? -2.65 27.094 1.896 1 30.5 270 ILE 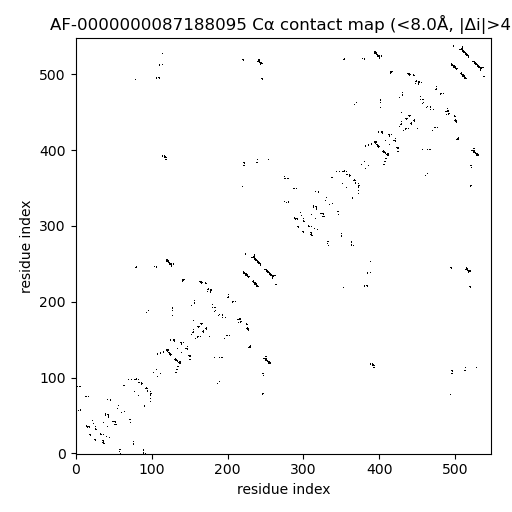B O 1
ATOM 4338 N N . LEU B 1 271 ? -3.889 25.812 1.012 1 26.77 271 LEU B N 1
ATOM 4339 C CA . LEU B 1 271 ? -4.938 26.797 1.277 1 26.77 271 LEU B CA 1
ATOM 4340 C C . LEU B 1 271 ? -5.133 26.984 2.777 1 26.77 271 LEU B C 1
ATOM 4342 O O . LEU B 1 271 ? -5.477 26.047 3.49 1 26.77 271 LEU B O 1
ATOM 4346 N N . ARG B 1 272 ? -4.277 27.75 3.385 1 23.14 272 ARG B N 1
ATOM 4347 C CA . ARG B 1 272 ? -4.453 28.281 4.734 1 23.14 272 ARG B CA 1
ATOM 4348 C C . ARG B 1 272 ? -5.871 28.797 4.938 1 23.14 272 ARG B C 1
ATOM 4350 O O . ARG B 1 272 ? -6.387 29.547 4.109 1 23.14 272 ARG B O 1
ATOM 4357 N N . ALA B 1 273 ? -6.734 28 5.527 1 24.05 273 ALA B N 1
ATOM 4358 C CA . ALA B 1 273 ? -7.836 28.781 6.07 1 24.05 273 ALA B CA 1
ATOM 4359 C C . ALA B 1 273 ? -7.312 29.969 6.871 1 24.05 273 ALA B C 1
ATOM 4361 O O . ALA B 1 273 ? -6.602 29.797 7.863 1 24.05 273 ALA B O 1
ATOM 4362 N N . THR B 1 274 ? -6.785 31 6.18 1 20.48 274 THR B N 1
ATOM 4363 C CA . THR B 1 274 ? -6.82 32.188 7.035 1 20.48 274 THR B CA 1
ATOM 4364 C C . THR B 1 274 ? -8.242 32.469 7.516 1 20.48 274 THR B C 1
ATOM 4366 O O . THR B 1 274 ? -9.195 32.375 6.734 1 20.48 274 THR B O 1
#

Foldseek 3Di:
DPLVVLLVLLLVLQLCAALVVVPDDQDPDPDDTRSGDDQQNLCVVLVHDGCPSVCLNNLNDQPDDPVVLLSSCVVSVHFQVSSQVSCCSRVVAGDPAGSPNCLLVVCLVVVQVVQQPDPFWKFKAALLQATSHTYPNVQQQFQVSDDDRGPLLCLQPNPSNPVFFDVSLNFPLLASLLVLVVSCVRHVPDPSSVVSLVVLCVDPRSNVCSVVPRPNDPDDQQDKGWGQGNPQGIWIWGWDWDDDPSHPSMIMIGIDTDDDDDDDDPPPPPPPPD/DPLVVLLVLLLVLQLCAACVVVPDDQDPDPDDTRSGDDQQNLCVVLVHDGCPSVCLNNLNDQPDDPVVLLSSCVVSVHFQVSSQVSCCSRVVAGDPAGSPNCLLVVCLVVVQVVQQPDPFWKFKAALLQATSHTYPNVQQQFQVSDDDRGPLLCLQPNPSNPVFFDVSLNFPLLQSLLVLVVSCVRHVPDPSSVVSLVVLCVDPRSNVVSVVPRPNDPDDQQDKGWGQGNPQGIWIWGWDWDDDPSHPSMIMIGIDTDDDDDDDDPPPPPPPPD

Secondary structure (DSSP, 8-state):
--HHHHHHHHHHHHHTS-GGGGT------SS---SS--HHHHHHHTT--TTHHHHHHTT--SS--HHHHHHHHHHTT--HHHHHHHHHHHHSS--SS-SSHHHHHHHHHHHHHHHHTBSSEEEEE-TT-BEEEE-HHHHTT-TTS---SBHHHHHHH-HHHHHHSTTIIIIIHHHHHHHHHHHHHH-TT-HHHHHHHHHHHHSTTHHHHHHTT-----PPTT-EEEEEETTTEEEEEEEEEEEETTSTT-EEEEEEEEESS--SS--S------/--HHHHHHHHHHHHHTS-GGGGT------SS---SS--HHHHHHHTT--TTHHHHHHTT--SS--HHHHHHHHHHTT--HHHHHHHHHHHHSS--SS-SSHHHHHHHHHHHHHHHHTBSSEEEEE-TT-BEEEE-HHHHTT-TTS---SBHHHHHHH-HHHHHHSTTIIIIIHHHHHHHHHHHHHH-TT-HHHHHHHHHHHHSTTHHHHHHTT-----PPTT-EEEEEETTTEEEEEEEEEEEETTSTT-EEEEEEEEESS--S---S------

Nearest PDB structures (foldseek):
  3pxp-assembly1_A  TM=4.463E-01  e=1.283E-08  Chloroflexus aurantiacus J-10-fl
  8e1k-assembly1_A  TM=5.279E-01  e=1.454E-02  Halorhodospira halophila
  2pyp-assembly1_A  TM=5.319E-01  e=1.905E-02  Halorhodospira halophila
  8e09-assembly1_A  TM=5.156E-01  e=2.122E-02  Halorhodospira halophila
  1f9i-assembly1_A  TM=4.829E-01  e=2.010E-02  Halorhodospira halophila

InterPro domains:
  IPR001387 Cro/C1-type, helix-turn-helix domain [cd00093] (29-76)
  IPR010982 Lambda repressor-like, DNA-binding domain superfamily [SSF47413] (29-82)
  IPR041413 MmyB-like transcription regulator ligand binding [PF17765] (107-261)

Sequence (548 aa):
MDKGALQWLLRERRALIAPEEYGLSRPSRQGRRAPGLTQSQIDQLLHRTHGTYNRLETGNYPNPPEDLLRDVARLLAFNEHEWSLLWLYTLHRDPPTPLHPRSGTEVRGAWQDVIDGISHIAYITDQSWRVVTYNKAFAEIFPSGRVPTNTMRWMLLAPEAREVLMGWDEHWLPMVLPQLRAAMAALPNDETLAGIEKDVLADPVAGPLYEAGGGSYIHPDGDERPLLHARLGPGWVSLCTAEPLSSPRARLMVMIFRPGEERRHTGPAILRATMDKGALQWLLRERRALIAPEEYGLSRPSRQGRRAPGLTQSQIDQLLHRTHGTYNRLETGNYPNPPEDLLRDVARLLAFNEHEWSLLWLYTLHRDPPTPLHPRSGTEVRGAWQDVIDGISHIAYITDQSWRVVTYNKAFAEIFPSGRVPTNTMRWMLLAPEAREVLMGWDEHWLPMVLPQLRAAMAALPNDETLAGIEKDVLADPVAGPLYEAGGGSYIHPDGDERPLLHARLGPGWVSLCTAEPLSSPRARLMVMIFRPGEERRHTGPAILRAT